Protein 2NAP (pdb70)

Radius of gyration: 24.54 Å; Cα contacts (8 Å, |Δi|>4): 1819; chains: 1; bounding box: 70×57×66 Å

Structure (mmCIF, N/CA/C/O backbone):
data_2NAP
#
_entry.id   2NAP
#
_cell.length_a   106.260
_cell.length_b   106.260
_cell.length_c   134.910
_cell.angle_alpha   90.00
_cell.angle_beta   90.00
_cell.angle_gamma   120.00
#
_symmetry.space_group_name_H-M   'P 31 2 1'
#
loop_
_entity.id
_entity.type
_entity.pdbx_description
1 polymer 'PROTEIN (PERIPLASMIC NITRATE REDUCTASE)'
2 non-polymer 'IRON/SULFUR CLUSTER'
3 non-polymer 'MOLYBDENUM ATOM'
4 non-polymer '2-AMINO-5,6-DIMERCAPTO-7-METHYL-3,7,8A,9-TETRAHYDRO-8-OXA-1,3,9,10-TETRAAZA-ANTHRACEN-4-ONE GUANOSINE DINUCLEOTIDE'
5 non-polymer '2-(N-MORPHOLINO)-ETHANESULFONIC ACID'
6 water water
#
loop_
_atom_site.group_PDB
_atom_site.id
_atom_site.type_symbol
_atom_site.label_atom_id
_atom_site.label_alt_id
_atom_site.label_comp_id
_atom_site.label_asym_id
_atom_site.label_entity_id
_atom_site.label_seq_id
_atom_site.pdbx_PDB_ins_code
_atom_site.Cartn_x
_atom_site.Cartn_y
_atom_site.Cartn_z
_atom_site.occupancy
_atom_site.B_iso_or_equiv
_atom_site.auth_seq_id
_atom_site.auth_comp_id
_atom_site.auth_asym_id
_atom_site.auth_atom_id
_atom_site.pdbx_PDB_model_num
ATOM 1 N N . ARG A 1 4 ? 52.611 43.127 11.852 1.00 61.06 4 ARG A N 1
ATOM 2 C CA . ARG A 1 4 ? 53.256 43.050 13.206 1.00 65.76 4 ARG A CA 1
ATOM 3 C C . ARG A 1 4 ? 52.732 41.836 13.963 1.00 66.68 4 ARG A C 1
ATOM 4 O O . ARG A 1 4 ? 51.529 41.770 14.221 1.00 68.49 4 ARG A O 1
ATOM 5 N N . PRO A 1 5 ? 53.591 40.847 14.299 1.00 66.14 5 PRO A N 1
ATOM 6 C CA . PRO A 1 5 ? 53.248 39.607 15.020 1.00 62.83 5 PRO A CA 1
ATOM 7 C C . PRO A 1 5 ? 52.683 39.715 16.436 1.00 60.12 5 PRO A C 1
ATOM 8 O O . PRO A 1 5 ? 53.207 40.448 17.273 1.00 58.96 5 PRO A O 1
ATOM 12 N N . GLU A 1 6 ? 51.646 38.926 16.705 1.00 57.67 6 GLU A N 1
ATOM 13 C CA . GLU A 1 6 ? 51.000 38.904 18.014 1.00 54.78 6 GLU A CA 1
ATOM 14 C C . GLU A 1 6 ? 51.462 37.681 18.797 1.00 52.71 6 GLU A C 1
ATOM 15 O O . GLU A 1 6 ? 51.301 37.615 20.013 1.00 49.94 6 GLU A O 1
ATOM 17 N N . LYS A 1 7 ? 51.996 36.696 18.079 1.00 51.76 7 LYS A N 1
ATOM 18 C CA . LYS A 1 7 ? 52.498 35.462 18.686 1.00 51.14 7 LYS A CA 1
ATOM 19 C C . LYS A 1 7 ? 53.704 34.935 17.898 1.00 48.49 7 LYS A C 1
ATOM 20 O O . LYS A 1 7 ? 53.842 35.176 16.680 1.00 45.63 7 LYS A O 1
ATOM 22 N N . TRP A 1 8 ? 54.590 34.254 18.618 1.00 48.86 8 TRP A N 1
ATOM 23 C CA . TRP A 1 8 ? 55.787 33.661 18.028 1.00 48.68 8 TRP A CA 1
ATOM 24 C C . TRP A 1 8 ? 55.757 32.161 18.297 1.00 46.50 8 TRP A C 1
ATOM 25 O O . TRP A 1 8 ? 55.853 31.732 19.456 1.00 46.59 8 TRP A O 1
ATOM 36 N N . VAL A 1 9 ? 55.588 31.372 17.236 1.00 44.43 9 VAL A N 1
ATOM 37 C CA . VAL A 1 9 ? 55.535 29.909 17.347 1.00 41.87 9 VAL A CA 1
ATOM 38 C C . VAL A 1 9 ? 56.915 29.291 17.016 1.00 39.94 9 VAL A C 1
ATOM 39 O O . VAL A 1 9 ? 57.418 29.445 15.895 1.00 36.92 9 VAL A O 1
ATOM 43 N N . LYS A 1 10 ? 57.492 28.578 17.988 1.00 36.35 10 LYS A N 1
ATOM 44 C CA . LYS A 1 10 ? 58.804 27.948 17.838 1.00 36.56 10 LYS A CA 1
ATOM 45 C C . LYS A 1 10 ? 58.817 26.770 16.877 1.00 38.31 10 LYS A C 1
ATOM 46 O O . LYS A 1 10 ? 58.034 25.818 17.028 1.00 39.55 10 LYS A O 1
ATOM 52 N N . GLY A 1 11 ? 59.772 26.804 15.952 1.00 37.80 11 GLY A N 1
ATOM 53 C CA . GLY A 1 11 ? 59.915 25.745 14.974 1.00 36.55 11 GLY A CA 1
ATOM 54 C C . GLY A 1 11 ? 61.366 25.482 14.606 1.00 33.82 11 GLY A C 1
ATOM 55 O O . GLY A 1 11 ? 62.293 25.791 15.370 1.00 32.44 11 GLY A O 1
ATOM 56 N N . VAL A 1 12 ? 61.542 24.951 13.403 1.00 30.58 12 VAL A N 1
ATOM 57 C CA . VAL A 1 12 ? 62.840 24.607 12.872 1.00 29.17 12 VAL A CA 1
ATOM 58 C C . VAL A 1 12 ? 62.774 25.030 11.427 1.00 28.84 12 VAL A C 1
ATOM 59 O O . VAL A 1 12 ? 61.715 24.943 10.801 1.00 29.55 12 VAL A O 1
ATOM 63 N N . CYS A 1 13 ? 63.878 25.552 10.900 1.00 28.21 13 CYS A N 1
ATOM 64 C CA . CYS A 1 13 ? 63.897 25.947 9.511 1.00 28.68 13 CYS A CA 1
ATOM 65 C C . CYS A 1 13 ? 63.549 24.723 8.647 1.00 32.74 13 CYS A C 1
ATOM 66 O O . CYS A 1 13 ? 63.887 23.590 8.966 1.00 36.72 13 CYS A O 1
ATOM 69 N N . ARG A 1 14 ? 62.877 24.981 7.543 1.00 32.99 14 ARG A N 1
ATOM 70 C CA . ARG A 1 14 ? 62.440 23.969 6.618 1.00 32.20 14 ARG A CA 1
ATOM 71 C C . ARG A 1 14 ? 63.566 23.464 5.725 1.00 35.36 14 ARG A C 1
ATOM 72 O O . ARG A 1 14 ? 63.403 22.462 5.042 1.00 35.70 14 ARG A O 1
ATOM 80 N N . TYR A 1 15 ? 64.708 24.139 5.721 1.00 36.10 15 TYR A N 1
ATOM 81 C CA . TYR A 1 15 ? 65.766 23.728 4.814 1.00 36.15 15 TYR A CA 1
ATOM 82 C C . TYR A 1 15 ? 66.882 22.815 5.310 1.00 38.40 15 TYR A C 1
ATOM 83 O O . TYR A 1 15 ? 66.623 21.767 5.878 1.00 40.63 15 TYR A O 1
ATOM 92 N N . CYS A 1 16 ? 68.127 23.222 5.117 1.00 38.13 16 CYS A N 1
ATOM 93 C CA . CYS A 1 16 ? 69.270 22.378 5.455 1.00 36.76 16 CYS A CA 1
ATOM 94 C C . CYS A 1 16 ? 69.420 21.718 6.836 1.00 34.24 16 CYS A C 1
ATOM 95 O O . CYS A 1 16 ? 68.828 22.156 7.843 1.00 34.70 16 CYS A O 1
ATOM 98 N N . GLY A 1 17 ? 70.255 20.671 6.854 1.00 29.51 17 GLY A N 1
ATOM 99 C CA . GLY A 1 17 ? 70.529 19.888 8.049 1.00 25.42 17 GLY A CA 1
ATOM 100 C C . GLY A 1 17 ? 71.183 20.596 9.217 1.00 27.96 17 GLY A C 1
ATOM 101 O O . GLY A 1 17 ? 71.421 19.976 10.276 1.00 26.22 17 GLY A O 1
ATOM 102 N N . THR A 1 18 ? 71.544 21.869 9.035 1.00 27.80 18 THR A N 1
ATOM 103 C CA . THR A 1 18 ? 72.108 22.630 10.140 1.00 25.89 18 THR A CA 1
ATOM 104 C C . THR A 1 18 ? 70.988 22.641 11.193 1.00 26.64 18 THR A C 1
ATOM 105 O O . THR A 1 18 ? 71.258 22.667 12.395 1.00 29.91 18 THR A O 1
ATOM 109 N N . GLY A 1 19 ? 69.734 22.631 10.734 1.00 26.00 19 GLY A N 1
ATOM 110 C CA . GLY A 1 19 ? 68.607 22.597 11.654 1.00 30.56 19 GLY A CA 1
ATOM 111 C C . GLY A 1 19 ? 68.464 23.809 12.570 1.00 34.44 19 GLY A C 1
ATOM 112 O O . GLY A 1 19 ? 68.353 23.672 13.814 1.00 31.32 19 GLY A O 1
ATOM 113 N N . CYS A 1 20 ? 68.458 25.003 11.979 1.00 33.13 20 CYS A N 1
ATOM 114 C CA . CYS A 1 20 ? 68.335 26.201 12.797 1.00 33.11 20 CYS A CA 1
ATOM 115 C C . CYS A 1 20 ? 66.937 26.321 13.401 1.00 32.44 20 CYS A C 1
ATOM 116 O O . CYS A 1 20 ? 65.926 26.036 12.729 1.00 32.09 20 CYS A O 1
ATOM 119 N N . GLY A 1 21 ? 66.896 26.673 14.685 1.00 32.67 21 GLY A N 1
ATOM 120 C CA . GLY A 1 21 ? 65.632 26.889 15.366 1.00 36.66 21 GLY A CA 1
ATOM 121 C C . GLY A 1 21 ? 65.050 28.163 14.755 1.00 39.34 21 GLY A C 1
ATOM 122 O O . GLY A 1 21 ? 65.785 29.102 14.392 1.00 37.64 21 GLY A O 1
ATOM 123 N N . VAL A 1 22 ? 63.732 28.239 14.702 1.00 38.61 22 VAL A N 1
ATOM 124 C CA . VAL A 1 22 ? 63.082 29.368 14.079 1.00 36.53 22 VAL A CA 1
ATOM 125 C C . VAL A 1 22 ? 61.888 29.766 14.960 1.00 39.70 22 VAL A C 1
ATOM 126 O O . VAL A 1 22 ? 61.484 28.992 15.830 1.00 40.77 22 VAL A O 1
ATOM 130 N N . LEU A 1 23 ? 61.451 31.023 14.857 1.00 39.40 23 LEU A N 1
ATOM 131 C CA . LEU A 1 23 ? 60.275 31.525 15.585 1.00 38.61 23 LEU A CA 1
ATOM 132 C C . LEU A 1 23 ? 59.441 32.165 14.500 1.00 38.18 23 LEU A C 1
ATOM 133 O O . LEU A 1 23 ? 59.952 33.013 13.758 1.00 38.92 23 LEU A O 1
ATOM 138 N N . VAL A 1 24 ? 58.210 31.686 14.329 1.00 39.78 24 VAL A N 1
ATOM 139 C CA . VAL A 1 24 ? 57.310 32.226 13.308 1.00 40.56 24 VAL A CA 1
ATOM 140 C C . VAL A 1 24 ? 56.338 33.191 13.967 1.00 42.03 24 VAL A C 1
ATOM 141 O O . VAL A 1 24 ? 55.743 32.890 15.011 1.00 41.08 24 VAL A O 1
ATOM 145 N N . GLY A 1 25 ? 56.281 34.391 13.403 1.00 44.27 25 GLY A N 1
ATOM 146 C CA . GLY A 1 25 ? 55.420 35.437 13.924 1.00 43.49 25 GLY A CA 1
ATOM 147 C C . GLY A 1 25 ? 54.114 35.459 13.175 1.00 42.85 25 GLY A C 1
ATOM 148 O O . GLY A 1 25 ? 54.057 35.622 11.942 1.00 40.20 25 GLY A O 1
ATOM 149 N N . VAL A 1 26 ? 53.047 35.289 13.931 1.00 45.89 26 VAL A N 1
ATOM 150 C CA . VAL A 1 26 ? 51.727 35.261 13.344 1.00 49.11 26 VAL A CA 1
ATOM 151 C C . VAL A 1 26 ? 50.857 36.421 13.849 1.00 51.78 26 VAL A C 1
ATOM 152 O O . VAL A 1 26 ? 50.801 36.699 15.067 1.00 48.69 26 VAL A O 1
ATOM 156 N N . LYS A 1 27 ? 50.319 37.191 12.901 1.00 55.35 27 LYS A N 1
ATOM 157 C CA . LYS A 1 27 ? 49.414 38.297 13.236 1.00 58.45 27 LYS A CA 1
ATOM 158 C C . LYS A 1 27 ? 48.051 37.659 13.033 1.00 59.30 27 LYS A C 1
ATOM 159 O O . LYS A 1 27 ? 47.484 37.646 11.938 1.00 54.76 27 LYS A O 1
ATOM 165 N N . ASP A 1 28 ? 47.720 36.876 14.045 1.00 63.70 28 ASP A N 1
ATOM 166 C CA . ASP A 1 28 ? 46.469 36.168 14.155 1.00 66.04 28 ASP A CA 1
ATOM 167 C C . ASP A 1 28 ? 45.865 35.633 12.843 1.00 64.84 28 ASP A C 1
ATOM 168 O O . ASP A 1 28 ? 45.194 36.340 12.080 1.00 61.80 28 ASP A O 1
ATOM 173 N N . GLY A 1 29 ? 46.219 34.376 12.575 1.00 63.93 29 GLY A N 1
ATOM 174 C CA . GLY A 1 29 ? 45.771 33.677 11.387 1.00 61.91 29 GLY A CA 1
ATOM 175 C C . GLY A 1 29 ? 46.846 33.548 10.315 1.00 60.17 29 GLY A C 1
ATOM 176 O O . GLY A 1 29 ? 47.014 32.484 9.714 1.00 59.97 29 GLY A O 1
ATOM 177 N N . LYS A 1 30 ? 47.603 34.622 10.101 1.00 57.46 30 LYS A N 1
ATOM 178 C CA . LYS A 1 30 ? 48.635 34.646 9.073 1.00 50.88 30 LYS A CA 1
ATOM 179 C C . LYS A 1 30 ? 50.043 34.854 9.603 1.00 48.14 30 LYS A C 1
ATOM 180 O O . LYS A 1 30 ? 50.249 35.537 10.614 1.00 48.52 30 LYS A O 1
ATOM 186 N N . ALA A 1 31 ? 51.004 34.217 8.938 1.00 43.41 31 ALA A N 1
ATOM 187 C CA . ALA A 1 31 ? 52.407 34.332 9.298 1.00 38.89 31 ALA A CA 1
ATOM 188 C C . ALA A 1 31 ? 52.898 35.605 8.633 1.00 35.14 31 ALA A C 1
ATOM 189 O O . ALA A 1 31 ? 52.762 35.776 7.411 1.00 30.62 31 ALA A O 1
ATOM 191 N N . VAL A 1 32 ? 53.471 36.493 9.433 1.00 37.22 32 VAL A N 1
ATOM 192 C CA . VAL A 1 32 ? 53.961 37.774 8.924 1.00 40.50 32 VAL A CA 1
ATOM 193 C C . VAL A 1 32 ? 55.458 37.958 9.061 1.00 43.99 32 VAL A C 1
ATOM 194 O O . VAL A 1 32 ? 56.077 38.676 8.268 1.00 49.75 32 VAL A O 1
ATOM 198 N N . ALA A 1 33 ? 56.053 37.311 10.051 1.00 46.03 33 ALA A N 1
ATOM 199 C CA . ALA A 1 33 ? 57.484 37.453 10.252 1.00 48.07 33 ALA A CA 1
ATOM 200 C C . ALA A 1 33 ? 58.147 36.149 10.700 1.00 48.77 33 ALA A C 1
ATOM 201 O O . ALA A 1 33 ? 57.473 35.179 11.061 1.00 49.07 33 ALA A O 1
ATOM 203 N N . ILE A 1 34 ? 59.477 36.144 10.686 1.00 48.29 34 ILE A N 1
ATOM 204 C CA . ILE A 1 34 ? 60.257 34.984 11.102 1.00 44.68 34 ILE A CA 1
ATOM 205 C C . ILE A 1 34 ? 61.602 35.476 11.616 1.00 44.14 34 ILE A C 1
ATOM 206 O O . ILE A 1 34 ? 62.141 36.476 11.137 1.00 43.61 34 ILE A O 1
ATOM 211 N N . GLN A 1 35 ? 62.102 34.837 12.654 1.00 44.58 35 GLN A N 1
ATOM 212 C CA . GLN A 1 35 ? 63.398 35.208 13.191 1.00 46.36 35 GLN A CA 1
ATOM 213 C C . GLN A 1 35 ? 64.029 33.926 13.724 1.00 47.24 35 GLN A C 1
ATOM 214 O O . GLN A 1 35 ? 63.318 32.948 13.976 1.00 48.69 35 GLN A O 1
ATOM 220 N N . GLY A 1 36 ? 65.350 33.915 13.874 1.00 44.52 36 GLY A N 1
ATOM 221 C CA . GLY A 1 36 ? 65.998 32.738 14.402 1.00 39.46 36 GLY A CA 1
ATOM 222 C C . GLY A 1 36 ? 65.613 32.562 15.852 1.00 37.95 36 GLY A C 1
ATOM 223 O O . GLY A 1 36 ? 65.342 33.535 16.554 1.00 36.45 36 GLY A O 1
ATOM 224 N N . ASN A 1 37 ? 65.518 31.312 16.284 1.00 34.92 37 ASN A N 1
ATOM 225 C CA . ASN A 1 37 ? 65.198 30.993 17.664 1.00 36.43 37 ASN A CA 1
ATOM 226 C C . ASN A 1 37 ? 66.493 31.271 18.442 1.00 40.77 37 ASN A C 1
ATOM 227 O O . ASN A 1 37 ? 67.538 30.664 18.189 1.00 41.97 37 ASN A O 1
ATOM 232 N N . PRO A 1 38 ? 66.462 32.256 19.350 1.00 42.85 38 PRO A N 1
ATOM 233 C CA . PRO A 1 38 ? 67.654 32.599 20.136 1.00 42.13 38 PRO A CA 1
ATOM 234 C C . PRO A 1 38 ? 68.158 31.502 21.072 1.00 41.74 38 PRO A C 1
ATOM 235 O O . PRO A 1 38 ? 69.332 31.513 21.474 1.00 39.77 38 PRO A O 1
ATOM 239 N N . ASN A 1 39 ? 67.270 30.566 21.411 1.00 39.88 39 ASN A N 1
ATOM 240 C CA . ASN A 1 39 ? 67.594 29.472 22.323 1.00 40.31 39 ASN A CA 1
ATOM 241 C C . ASN A 1 39 ? 68.078 28.193 21.669 1.00 40.48 39 ASN A C 1
ATOM 242 O O . ASN A 1 39 ? 68.386 27.219 22.353 1.00 38.87 39 ASN A O 1
ATOM 247 N N . ASN A 1 40 ? 68.042 28.143 20.348 1.00 39.90 40 ASN A N 1
ATOM 248 C CA . ASN A 1 40 ? 68.518 26.951 19.676 1.00 41.22 40 ASN A CA 1
ATOM 249 C C . ASN A 1 40 ? 70.018 27.167 19.405 1.00 41.50 40 ASN A C 1
ATOM 250 O O . ASN A 1 40 ? 70.540 28.261 19.655 1.00 42.18 40 ASN A O 1
ATOM 255 N N . HIS A 1 41 ? 70.710 26.142 18.910 1.00 38.52 41 HIS A N 1
ATOM 256 C CA . HIS A 1 41 ? 72.147 26.226 18.654 1.00 35.45 41 HIS A CA 1
ATOM 257 C C . HIS A 1 41 ? 72.558 27.389 17.746 1.00 35.63 41 HIS A C 1
ATOM 258 O O . HIS A 1 41 ? 73.694 27.881 17.838 1.00 36.31 41 HIS A O 1
ATOM 265 N N . ASN A 1 42 ? 71.666 27.781 16.839 1.00 31.99 42 ASN A N 1
ATOM 266 C CA . ASN A 1 42 ? 71.949 28.867 15.904 1.00 33.76 42 ASN A CA 1
ATOM 267 C C . ASN A 1 42 ? 71.910 30.256 16.565 1.00 35.39 42 ASN A C 1
ATOM 268 O O . ASN A 1 42 ? 72.312 31.253 15.954 1.00 36.35 42 ASN A O 1
ATOM 273 N N . ALA A 1 43 ? 71.470 30.299 17.822 1.00 36.06 43 ALA A N 1
ATOM 274 C CA . ALA A 1 43 ? 71.363 31.538 18.592 1.00 39.72 43 ALA A CA 1
ATOM 275 C C . ALA A 1 43 ? 70.788 32.728 17.796 1.00 39.63 43 ALA A C 1
ATOM 276 O O . ALA A 1 43 ? 71.482 33.725 17.559 1.00 42.74 43 ALA A O 1
ATOM 278 N N . GLY A 1 44 ? 69.550 32.590 17.327 1.00 38.12 44 GLY A N 1
ATOM 279 C CA . GLY A 1 44 ? 68.903 33.667 16.600 1.00 36.17 44 GLY A CA 1
ATOM 280 C C . GLY A 1 44 ? 69.298 33.978 15.171 1.00 38.54 44 GLY A C 1
ATOM 281 O O . GLY A 1 44 ? 68.638 34.800 14.524 1.00 44.50 44 GLY A O 1
ATOM 282 N N . LEU A 1 45 ? 70.367 33.380 14.663 1.00 36.69 45 LEU A N 1
ATOM 283 C CA . LEU A 1 45 ? 70.781 33.648 13.287 1.00 36.54 45 LEU A CA 1
ATOM 284 C C . LEU A 1 45 ? 70.155 32.688 12.299 1.00 33.68 45 LEU A C 1
ATOM 285 O O . LEU A 1 45 ? 69.930 31.531 12.615 1.00 34.28 45 LEU A O 1
ATOM 290 N N . LEU A 1 46 ? 69.914 33.179 11.095 1.00 31.16 46 LEU A N 1
ATOM 291 C CA . LEU A 1 46 ? 69.356 32.395 10.010 1.00 31.45 46 LEU A CA 1
ATOM 292 C C . LEU A 1 46 ? 70.087 32.907 8.789 1.00 33.80 46 LEU A C 1
ATOM 293 O O . LEU A 1 46 ? 70.624 34.026 8.811 1.00 34.58 46 LEU A O 1
ATOM 298 N N . CYS A 1 47 ? 70.162 32.092 7.744 1.00 30.58 47 CYS A N 1
ATOM 299 C CA . CYS A 1 47 ? 70.820 32.539 6.527 1.00 32.47 47 CYS A CA 1
ATOM 300 C C . CYS A 1 47 ? 69.701 33.156 5.706 1.00 32.84 47 CYS A C 1
ATOM 301 O O . CYS A 1 47 ? 68.553 33.189 6.155 1.00 35.36 47 CYS A O 1
ATOM 304 N N . LEU A 1 48 ? 69.994 33.604 4.500 1.00 31.89 48 LEU A N 1
ATOM 305 C CA . LEU A 1 48 ? 68.955 34.246 3.704 1.00 35.96 48 LEU A CA 1
ATOM 306 C C . LEU A 1 48 ? 67.728 33.365 3.404 1.00 37.64 48 LEU A C 1
ATOM 307 O O . LEU A 1 48 ? 66.589 33.811 3.574 1.00 40.62 48 LEU A 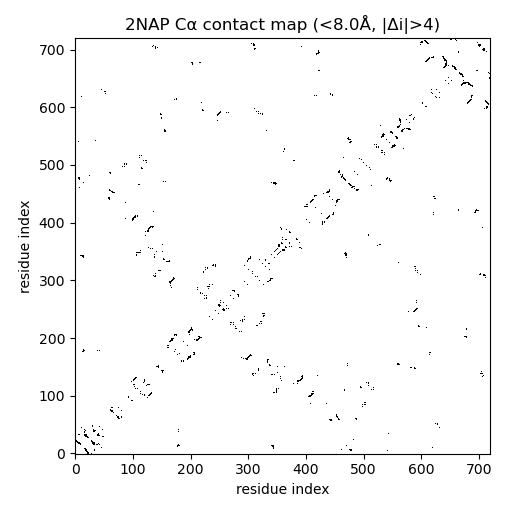O 1
ATOM 312 N N . LYS A 1 49 ? 67.957 32.122 2.981 1.00 37.34 49 LYS A N 1
ATOM 313 C CA . LYS A 1 49 ? 66.875 31.178 2.676 1.00 33.30 49 LYS A CA 1
ATOM 314 C C . LYS A 1 49 ? 65.923 31.003 3.849 1.00 31.32 49 LYS A C 1
ATOM 315 O O . LYS A 1 49 ? 64.709 31.020 3.670 1.00 32.69 49 LYS A O 1
ATOM 321 N N . GLY A 1 50 ? 66.470 30.876 5.048 1.00 29.66 50 GLY A N 1
ATOM 322 C CA . GLY A 1 50 ? 65.630 30.707 6.218 1.00 36.61 50 GLY A CA 1
ATOM 323 C C . GLY A 1 50 ? 64.851 31.986 6.495 1.00 42.72 50 GLY A C 1
ATOM 324 O O . GLY A 1 50 ? 63.649 31.960 6.827 1.00 42.71 50 GLY A O 1
ATOM 325 N N . SER A 1 51 ? 65.550 33.114 6.356 1.00 43.20 51 SER A N 1
ATOM 326 C CA . SER A 1 51 ? 64.961 34.435 6.570 1.00 44.81 51 SER A CA 1
ATOM 327 C C . SER A 1 51 ? 63.784 34.696 5.662 1.00 41.70 51 SER A C 1
ATOM 328 O O . SER A 1 51 ? 62.835 35.368 6.066 1.00 43.60 51 SER A O 1
ATOM 331 N N . LEU A 1 52 ? 63.861 34.178 4.442 1.00 36.23 52 LEU A N 1
ATOM 332 C CA . LEU A 1 52 ? 62.814 34.349 3.468 1.00 32.71 52 LEU A CA 1
ATOM 333 C C . LEU A 1 52 ? 61.859 33.164 3.387 1.00 32.28 52 LEU A C 1
ATOM 334 O O . LEU A 1 52 ? 61.332 32.843 2.315 1.00 34.85 52 LEU A O 1
ATOM 339 N N . LEU A 1 53 ? 61.594 32.548 4.531 1.00 32.52 53 LEU A N 1
ATOM 340 C CA . LEU A 1 53 ? 60.685 31.403 4.581 1.00 37.13 53 LEU A CA 1
ATOM 341 C C . LEU A 1 53 ? 59.192 31.788 4.421 1.00 38.97 53 LEU A C 1
ATOM 342 O O . LEU A 1 53 ? 58.472 31.149 3.639 1.00 36.88 53 LEU A O 1
ATOM 347 N N . ILE A 1 54 ? 58.767 32.885 5.065 1.00 40.93 54 ILE A N 1
ATOM 348 C CA . ILE A 1 54 ? 57.369 33.355 5.011 1.00 40.70 54 ILE A CA 1
ATOM 349 C C . ILE A 1 54 ? 56.746 33.441 3.601 1.00 38.26 54 ILE A C 1
ATOM 350 O O . ILE A 1 54 ? 55.638 32.973 3.406 1.00 38.39 54 ILE A O 1
ATOM 355 N N . PRO A 1 55 ? 57.432 34.044 2.609 1.00 39.86 55 PRO A N 1
ATOM 356 C CA . PRO A 1 55 ? 56.822 34.088 1.259 1.00 40.79 55 PRO A CA 1
ATOM 357 C C . PRO A 1 55 ? 56.501 32.655 0.722 1.00 42.27 55 PRO A C 1
ATOM 358 O O . PRO A 1 55 ? 55.619 32.467 -0.118 1.00 42.17 55 PRO A O 1
ATOM 362 N N . VAL A 1 56 ? 57.255 31.662 1.185 1.00 42.03 56 VAL A N 1
ATOM 363 C CA . VAL A 1 56 ? 57.060 30.270 0.759 1.00 40.29 56 VAL A CA 1
ATOM 364 C C . VAL A 1 56 ? 55.816 29.690 1.455 1.00 34.91 56 VAL A C 1
ATOM 365 O O . VAL A 1 56 ? 54.932 29.142 0.814 1.00 35.46 56 VAL A O 1
ATOM 369 N N . LEU A 1 57 ? 55.758 29.854 2.767 1.00 32.98 57 LEU A N 1
ATOM 370 C CA . LEU A 1 57 ? 54.645 29.383 3.577 1.00 34.31 57 LEU A CA 1
ATOM 371 C C . LEU A 1 57 ? 53.330 30.023 3.134 1.00 38.52 57 LEU A C 1
ATOM 372 O O . LEU A 1 57 ? 52.296 29.359 3.161 1.00 41.57 57 LEU A O 1
ATOM 377 N N . ASN A 1 58 ? 53.380 31.284 2.680 1.00 39.20 58 ASN A N 1
ATOM 378 C CA . ASN A 1 58 ? 52.175 32.019 2.267 1.00 36.75 58 ASN A CA 1
ATOM 379 C C . ASN A 1 58 ? 51.895 31.976 0.787 1.00 37.60 58 ASN A C 1
ATOM 380 O O . ASN A 1 58 ? 50.961 32.629 0.324 1.00 40.75 58 ASN A O 1
ATOM 385 N N . SER A 1 59 ? 52.680 31.215 0.034 1.00 34.34 59 SER A N 1
ATOM 386 C CA . SER A 1 59 ? 52.444 31.115 -1.395 1.00 33.25 59 SER A CA 1
ATOM 387 C C . SER A 1 59 ? 51.045 30.527 -1.692 1.00 37.85 59 SER A C 1
ATOM 388 O O . SER A 1 59 ? 50.528 29.680 -0.952 1.00 37.35 59 SER A O 1
ATOM 391 N N . LYS A 1 60 ? 50.428 31.012 -2.762 1.00 41.61 60 LYS A N 1
ATOM 392 C CA . LYS A 1 60 ? 49.107 30.559 -3.192 1.00 46.01 60 LYS A CA 1
ATOM 393 C C . LYS A 1 60 ? 49.278 29.444 -4.212 1.00 46.33 60 LYS A C 1
ATOM 394 O O . LYS A 1 60 ? 48.314 28.797 -4.585 1.00 44.92 60 LYS A O 1
ATOM 400 N N . GLU A 1 61 ? 50.497 29.259 -4.706 1.00 47.26 61 GLU A N 1
ATOM 401 C CA . GLU A 1 61 ? 50.766 28.224 -5.702 1.00 49.92 61 GLU A CA 1
ATOM 402 C C . GLU A 1 61 ? 51.010 26.860 -5.061 1.00 49.34 61 GLU A C 1
ATOM 403 O O . GLU A 1 61 ? 52.113 26.314 -5.139 1.00 49.84 61 GLU A O 1
ATOM 409 N N . ARG A 1 62 ? 49.949 26.316 -4.468 1.00 46.10 62 ARG A N 1
ATOM 410 C CA . ARG A 1 62 ? 49.967 25.043 -3.759 1.00 43.05 62 ARG A CA 1
ATOM 411 C C . ARG A 1 62 ? 49.020 24.011 -4.371 1.00 42.10 62 ARG A C 1
ATOM 412 O O . ARG A 1 62 ? 48.241 24.322 -5.273 1.00 41.43 62 ARG A O 1
ATOM 420 N N . VAL A 1 63 ? 49.177 22.761 -3.941 1.00 41.28 63 VAL A N 1
ATOM 421 C CA . VAL A 1 63 ? 48.310 21.660 -4.355 1.00 38.23 63 VAL A CA 1
ATOM 422 C C . VAL A 1 63 ? 47.322 21.728 -3.190 1.00 37.36 63 VAL A C 1
ATOM 423 O O . VAL A 1 63 ? 47.676 21.443 -2.039 1.00 34.57 63 VAL A O 1
ATOM 427 N N . THR A 1 64 ? 46.105 22.177 -3.473 1.00 39.58 64 THR A N 1
ATOM 428 C CA . THR A 1 64 ? 45.102 22.357 -2.421 1.00 39.35 64 THR A CA 1
ATOM 429 C C . THR A 1 64 ? 43.928 21.369 -2.354 1.00 40.63 64 THR A C 1
ATOM 430 O O . THR A 1 64 ? 43.162 21.351 -1.372 1.00 37.92 64 THR A O 1
ATOM 434 N N . GLN A 1 65 ? 43.797 20.544 -3.384 1.00 41.12 65 GLN A N 1
ATOM 435 C CA . GLN A 1 65 ? 42.735 19.554 -3.426 1.00 41.44 65 GLN A CA 1
ATOM 436 C C . GLN A 1 65 ? 43.283 18.296 -4.110 1.00 39.08 65 GLN A C 1
ATOM 437 O O . GLN A 1 65 ? 44.215 18.390 -4.920 1.00 37.56 65 GLN A O 1
ATOM 443 N N . PRO A 1 66 ? 42.762 17.104 -3.747 1.00 37.54 66 PRO A N 1
ATOM 444 C CA . PRO A 1 66 ? 43.231 15.853 -4.367 1.00 33.75 66 PRO A CA 1
ATOM 445 C C . PRO A 1 66 ? 42.987 15.877 -5.869 1.00 33.83 66 PRO A C 1
ATOM 446 O O . PRO A 1 66 ? 42.004 16.464 -6.345 1.00 37.74 66 PRO A O 1
ATOM 450 N N . LEU A 1 67 ? 43.879 15.252 -6.622 1.00 29.37 67 LEU A N 1
ATOM 451 C CA . LEU A 1 67 ? 43.768 15.212 -8.073 1.00 28.75 67 LEU A CA 1
ATOM 452 C C . LEU A 1 67 ? 43.944 13.747 -8.477 1.00 30.43 67 LEU A C 1
ATOM 453 O O . LEU A 1 67 ? 44.569 12.973 -7.740 1.00 30.95 67 LEU A O 1
ATOM 458 N N . VAL A 1 68 ? 43.409 13.371 -9.634 1.00 29.72 68 VAL A N 1
ATOM 459 C CA . VAL A 1 68 ? 43.540 12.012 -10.112 1.00 32.46 68 VAL A CA 1
ATOM 460 C C . VAL A 1 68 ? 43.686 12.076 -11.614 1.00 34.33 68 VAL A C 1
ATOM 461 O O . VAL A 1 68 ? 43.166 12.987 -12.255 1.00 37.14 68 VAL A O 1
ATOM 465 N N . ARG A 1 69 ? 44.465 11.159 -12.170 1.00 34.54 69 ARG A N 1
ATOM 466 C CA . ARG A 1 69 ? 44.657 11.095 -13.605 1.00 37.63 69 ARG A CA 1
ATOM 467 C C . ARG A 1 69 ? 44.025 9.747 -13.927 1.00 41.26 69 ARG A C 1
ATOM 468 O O . ARG A 1 69 ? 44.609 8.699 -13.668 1.00 38.00 69 ARG A O 1
ATOM 476 N N . ARG A 1 70 ? 42.782 9.783 -14.391 1.00 45.42 70 ARG A N 1
ATOM 477 C CA . ARG A 1 70 ? 42.045 8.568 -14.707 1.00 43.87 70 ARG A CA 1
ATOM 478 C C . ARG A 1 70 ? 42.856 7.593 -15.517 1.00 46.12 70 ARG A C 1
ATOM 479 O O . ARG A 1 70 ? 42.894 6.408 -15.194 1.00 49.71 70 ARG A O 1
ATOM 487 N N . HIS A 1 71 ? 43.517 8.086 -16.555 1.00 45.74 71 HIS A N 1
ATOM 488 C CA . HIS A 1 71 ? 44.314 7.220 -17.412 1.00 48.27 71 HIS A CA 1
ATOM 489 C C . HIS A 1 71 ? 45.728 7.794 -17.640 1.00 48.44 71 HIS A C 1
ATOM 490 O O . HIS A 1 71 ? 45.941 9.006 -17.524 1.00 48.87 71 HIS A O 1
ATOM 497 N N . LYS A 1 72 ? 46.694 6.926 -17.934 1.00 45.70 72 LYS A N 1
ATOM 498 C CA . LYS A 1 72 ? 48.065 7.366 -18.196 1.00 43.79 72 LYS A CA 1
ATOM 499 C C . LYS A 1 72 ? 48.138 8.355 -19.372 1.00 42.38 72 LYS A C 1
ATOM 500 O O . LYS A 1 72 ? 47.535 8.128 -20.425 1.00 40.97 72 LYS A O 1
ATOM 506 N N . GLY A 1 73 ? 48.883 9.442 -19.187 1.00 42.89 73 GLY A N 1
ATOM 507 C CA . GLY A 1 73 ? 49.033 10.440 -20.233 1.00 45.11 73 GLY A CA 1
ATOM 508 C C . GLY A 1 73 ? 47.913 11.472 -20.271 1.00 50.17 73 GLY A C 1
ATOM 509 O O . GLY A 1 73 ? 47.968 12.434 -21.048 1.00 52.10 73 GLY A O 1
ATOM 510 N N . GLY A 1 74 ? 46.909 11.289 -19.415 1.00 50.05 74 GLY A N 1
ATOM 511 C CA . GLY A 1 74 ? 45.778 12.193 -19.389 1.00 50.23 74 GLY A CA 1
ATOM 512 C C . GLY A 1 74 ? 45.896 13.373 -18.448 1.00 51.96 74 GLY A C 1
ATOM 513 O O . GLY A 1 74 ? 46.858 13.498 -17.695 1.00 52.47 74 GLY A O 1
ATOM 514 N N . LYS A 1 75 ? 44.905 14.254 -18.525 1.00 52.88 75 LYS A N 1
ATOM 515 C CA . LYS A 1 75 ? 44.820 15.444 -17.689 1.00 51.31 75 LYS A CA 1
ATOM 516 C C . LYS A 1 75 ? 44.579 14.997 -16.228 1.00 50.30 75 LYS A C 1
ATOM 517 O O . LYS A 1 75 ? 43.975 13.953 -15.971 1.00 51.16 75 LYS A O 1
ATOM 523 N N . LEU A 1 76 ? 45.131 15.757 -15.289 1.00 48.96 76 LEU A N 1
ATOM 524 C CA . LEU A 1 76 ? 45.000 15.513 -13.856 1.00 44.82 76 LEU A CA 1
ATOM 525 C C . LEU A 1 76 ? 43.752 16.353 -13.498 1.00 45.51 76 LEU A C 1
ATOM 526 O O . LEU A 1 76 ? 43.651 17.514 -13.914 1.00 42.74 76 LEU A O 1
ATOM 531 N N . GLU A 1 77 ? 42.799 15.766 -12.772 1.00 45.36 77 GLU A N 1
ATOM 532 C CA . GLU A 1 77 ? 41.536 16.443 -12.428 1.00 42.38 77 GLU A CA 1
ATOM 533 C C . GLU A 1 77 ? 41.150 16.323 -10.958 1.00 39.54 77 GLU A C 1
ATOM 534 O O . GLU A 1 77 ? 41.619 15.428 -10.260 1.00 41.38 77 GLU A O 1
ATOM 540 N N . PRO A 1 78 ? 40.298 17.242 -10.456 1.00 40.12 78 PRO A N 1
ATOM 541 C CA . PRO A 1 78 ? 39.908 17.168 -9.044 1.00 37.43 78 PRO A CA 1
ATOM 542 C C . PRO A 1 78 ? 39.125 15.911 -8.753 1.00 39.27 78 PRO A C 1
ATOM 543 O O . PRO A 1 78 ? 38.427 15.361 -9.623 1.00 38.81 78 PRO A O 1
ATOM 547 N N . VAL A 1 79 ? 39.240 15.461 -7.519 1.00 36.88 79 VAL A N 1
ATOM 548 C CA . VAL A 1 79 ? 38.565 14.268 -7.091 1.00 37.10 79 VAL A CA 1
ATOM 549 C C . VAL A 1 79 ? 38.367 14.476 -5.607 1.00 37.64 79 VAL A C 1
ATOM 550 O O . VAL A 1 79 ? 39.055 15.278 -4.975 1.00 39.87 79 VAL A O 1
ATOM 554 N N . SER A 1 80 ? 37.394 13.783 -5.060 1.00 36.20 80 SER A N 1
ATOM 555 C CA . SER A 1 80 ? 37.085 13.891 -3.653 1.00 35.61 80 SER A CA 1
ATOM 556 C C . SER A 1 80 ? 38.210 13.301 -2.808 1.00 34.23 80 SER A C 1
ATOM 557 O O . SER A 1 80 ? 38.936 12.434 -3.286 1.00 35.12 80 SER A O 1
ATOM 560 N N . TRP A 1 81 ? 38.353 13.767 -1.568 1.00 32.56 81 TRP A N 1
ATOM 561 C CA . TRP A 1 81 ? 39.353 13.213 -0.667 1.00 39.84 81 TRP A CA 1
ATOM 562 C C . TRP A 1 81 ? 38.962 11.750 -0.428 1.00 42.99 81 TRP A C 1
ATOM 563 O O . TRP A 1 81 ? 39.801 10.843 -0.529 1.00 44.27 81 TRP A O 1
ATOM 574 N N . ASP A 1 82 ? 37.680 11.524 -0.147 1.00 41.54 82 ASP A N 1
ATOM 575 C CA . ASP A 1 82 ? 37.145 10.183 0.072 1.00 40.52 82 ASP A CA 1
ATOM 576 C C . ASP A 1 82 ? 37.346 9.292 -1.140 1.00 36.67 82 ASP A C 1
ATOM 577 O O . ASP A 1 82 ? 37.701 8.125 -1.010 1.00 36.40 82 ASP A O 1
ATOM 582 N N . GLU A 1 83 ? 37.071 9.818 -2.320 1.00 32.13 83 GLU A N 1
ATOM 583 C CA . GLU A 1 83 ? 37.269 9.025 -3.499 1.00 33.92 83 GLU A CA 1
ATOM 584 C C . GLU A 1 83 ? 38.764 8.712 -3.690 1.00 38.57 83 GLU A C 1
ATOM 585 O O . GLU A 1 83 ? 39.117 7.653 -4.200 1.00 37.41 83 GLU A O 1
ATOM 591 N N . ALA A 1 84 ? 39.634 9.630 -3.263 1.00 40.02 84 ALA A N 1
ATOM 592 C CA . ALA A 1 84 ? 41.086 9.457 -3.398 1.00 37.06 84 ALA A CA 1
ATOM 593 C C . ALA A 1 84 ? 41.625 8.383 -2.452 1.00 33.43 84 ALA A C 1
ATOM 594 O O . ALA A 1 84 ? 42.393 7.526 -2.874 1.00 35.21 84 ALA A O 1
ATOM 596 N N . LEU A 1 85 ? 41.219 8.436 -1.188 1.00 28.58 85 LEU A N 1
ATOM 597 C CA . LEU A 1 85 ? 41.631 7.476 -0.179 1.00 32.14 85 LEU A CA 1
ATOM 598 C C . LEU A 1 85 ? 41.128 6.053 -0.487 1.00 37.17 85 LEU A C 1
ATOM 599 O O . LEU A 1 85 ? 41.809 5.060 -0.198 1.00 37.18 85 LEU A O 1
ATOM 604 N N . ASP A 1 86 ? 39.914 5.947 -1.015 1.00 36.05 86 ASP A N 1
ATOM 605 C CA . ASP A 1 86 ? 39.376 4.649 -1.352 1.00 34.44 86 ASP A CA 1
ATOM 606 C C . ASP A 1 86 ? 40.150 4.121 -2.554 1.00 33.38 86 ASP A C 1
ATOM 607 O O . ASP A 1 86 ? 40.472 2.946 -2.618 1.00 35.29 86 ASP A O 1
ATOM 612 N N . LEU A 1 87 ? 40.460 4.985 -3.506 1.00 32.86 87 LEU A N 1
ATOM 613 C CA . LEU A 1 87 ? 41.218 4.575 -4.683 1.00 36.15 87 LEU A CA 1
ATOM 614 C C . LEU A 1 87 ? 42.598 4.032 -4.283 1.00 40.63 87 LEU A C 1
ATOM 615 O O . LEU A 1 87 ? 43.052 2.985 -4.764 1.00 42.03 87 LEU A O 1
ATOM 620 N N . MET A 1 88 ? 43.250 4.762 -3.388 1.00 41.37 88 MET A N 1
ATOM 621 C CA . MET A 1 88 ? 44.577 4.434 -2.889 1.00 42.14 88 MET A CA 1
ATOM 622 C C . MET A 1 88 ? 44.534 3.098 -2.170 1.00 41.36 88 MET A C 1
ATOM 623 O O . MET A 1 88 ? 45.298 2.187 -2.487 1.00 41.61 88 MET A O 1
ATOM 628 N N . ALA A 1 89 ? 43.655 3.006 -1.178 1.00 39.06 89 ALA A N 1
ATOM 629 C CA . ALA A 1 89 ? 43.486 1.787 -0.396 1.00 41.14 89 ALA A CA 1
ATOM 630 C C . ALA A 1 89 ? 43.060 0.543 -1.211 1.00 42.04 89 ALA A C 1
ATOM 631 O O . ALA A 1 89 ? 43.547 -0.554 -0.942 1.00 43.59 89 ALA A O 1
ATOM 633 N N . SER A 1 90 ? 42.210 0.705 -2.226 1.00 38.51 90 SER A N 1
ATOM 634 C CA . SER A 1 90 ? 41.774 -0.444 -3.001 1.00 37.16 90 SER A CA 1
ATOM 635 C C . SER A 1 90 ? 42.881 -0.949 -3.903 1.00 39.04 90 SER A C 1
ATOM 636 O O . SER A 1 90 ? 43.084 -2.157 -4.033 1.00 41.32 90 SER A O 1
ATOM 639 N N . ARG A 1 91 ? 43.598 -0.023 -4.531 1.00 39.83 91 ARG A N 1
ATOM 640 C CA . ARG A 1 91 ? 44.699 -0.373 -5.426 1.00 38.72 91 ARG A CA 1
ATOM 641 C C . ARG A 1 91 ? 45.829 -1.086 -4.672 1.00 37.99 91 ARG A C 1
ATOM 642 O O . ARG A 1 91 ? 46.371 -2.072 -5.167 1.00 37.06 91 ARG A O 1
ATOM 650 N N . PHE A 1 92 ? 46.161 -0.590 -3.481 1.00 35.24 92 PHE A N 1
ATOM 651 C CA . PHE A 1 92 ? 47.221 -1.168 -2.683 1.00 36.21 92 PHE A CA 1
ATOM 652 C C . PHE A 1 92 ? 46.844 -2.549 -2.153 1.00 39.87 92 PHE A C 1
ATOM 653 O O . PHE A 1 92 ? 47.588 -3.526 -2.351 1.00 38.93 92 PHE A O 1
ATOM 661 N N . ARG A 1 93 ? 45.686 -2.635 -1.500 1.00 41.30 93 ARG A N 1
ATOM 662 C CA . ARG A 1 93 ? 45.186 -3.898 -0.946 1.00 40.82 93 ARG A CA 1
ATOM 663 C C . ARG A 1 93 ? 45.065 -4.972 -2.036 1.00 39.87 93 ARG A C 1
ATOM 664 O O . ARG A 1 93 ? 45.503 -6.098 -1.838 1.00 40.26 93 ARG A O 1
ATOM 672 N N . SER A 1 94 ? 44.515 -4.612 -3.191 1.00 36.08 94 SER A N 1
ATOM 673 C CA . SER A 1 94 ? 44.372 -5.548 -4.283 1.00 37.32 94 SER A CA 1
ATOM 674 C C . SER A 1 94 ? 45.758 -6.055 -4.698 1.00 43.05 94 SER A C 1
ATOM 675 O O . SER A 1 94 ? 45.968 -7.266 -4.816 1.00 43.38 94 SER A O 1
ATOM 678 N N . SER A 1 95 ? 46.713 -5.139 -4.893 1.00 45.65 95 SER A N 1
ATOM 679 C CA . SER A 1 95 ? 48.069 -5.523 -5.299 1.00 41.87 95 SER A CA 1
ATOM 680 C C . SER A 1 95 ? 48.635 -6.541 -4.315 1.00 37.88 95 SER A C 1
ATOM 681 O O . SER A 1 95 ? 49.166 -7.563 -4.719 1.00 38.37 95 SER A O 1
ATOM 684 N N . ILE A 1 96 ? 48.465 -6.296 -3.027 1.00 34.71 96 ILE A N 1
ATOM 685 C CA . ILE A 1 96 ? 48.985 -7.224 -2.058 1.00 38.26 96 ILE A CA 1
ATOM 686 C C . ILE A 1 96 ? 48.252 -8.577 -2.135 1.00 43.79 96 ILE A C 1
ATOM 687 O O . ILE A 1 96 ? 48.892 -9.630 -2.140 1.00 45.34 96 ILE A O 1
ATOM 692 N N . ASP A 1 97 ? 46.923 -8.547 -2.228 1.00 45.18 97 ASP A N 1
ATOM 693 C CA . ASP A 1 97 ? 46.105 -9.773 -2.308 1.00 44.20 97 ASP A CA 1
ATOM 694 C C . ASP A 1 97 ? 46.462 -10.664 -3.509 1.00 42.99 97 ASP A C 1
ATOM 695 O O . ASP A 1 97 ? 46.331 -11.900 -3.449 1.00 44.57 97 ASP A O 1
ATOM 700 N N . MET A 1 98 ? 46.771 -10.005 -4.623 1.00 36.00 98 MET A N 1
ATOM 701 C CA . MET A 1 98 ? 47.105 -10.650 -5.872 1.00 37.40 98 MET A CA 1
ATOM 702 C C . MET A 1 98 ? 48.544 -11.089 -6.020 1.00 42.44 98 MET A C 1
ATOM 703 O O . MET A 1 98 ? 48.817 -12.207 -6.479 1.00 43.23 98 MET A O 1
ATOM 708 N N . TYR A 1 99 ? 49.463 -10.187 -5.657 1.00 44.64 99 TYR A N 1
ATOM 709 C CA . TYR A 1 99 ? 50.903 -10.409 -5.847 1.00 41.05 99 TYR A CA 1
ATOM 710 C C . TYR A 1 99 ? 51.833 -10.398 -4.640 1.00 38.41 99 TYR A C 1
ATOM 711 O O . TYR A 1 99 ? 53.043 -10.560 -4.797 1.00 41.02 99 TYR A O 1
ATOM 720 N N . GLY A 1 100 ? 51.283 -10.262 -3.443 1.00 36.62 100 GLY A N 1
ATOM 721 C CA . GLY A 1 100 ? 52.112 -10.230 -2.250 1.00 35.16 100 GLY A CA 1
ATOM 722 C C . GLY A 1 100 ? 52.581 -8.822 -1.884 1.00 35.39 100 GLY A C 1
ATOM 723 O O . GLY A 1 100 ? 52.589 -7.904 -2.716 1.00 33.41 100 GLY A O 1
ATOM 724 N N . PRO A 1 101 ? 52.984 -8.624 -0.627 1.00 37.10 101 PRO A N 1
ATOM 725 C CA . PRO A 1 101 ? 53.463 -7.327 -0.130 1.00 37.75 101 PRO A CA 1
ATOM 726 C C . PRO A 1 101 ? 54.512 -6.616 -1.008 1.00 38.06 101 PRO A C 1
ATOM 727 O O . PRO A 1 101 ? 54.361 -5.444 -1.333 1.00 40.86 101 PRO A O 1
ATOM 731 N N . ASN A 1 102 ? 55.518 -7.342 -1.484 1.00 36.87 102 ASN A N 1
ATOM 732 C CA . ASN A 1 102 ? 56.588 -6.720 -2.258 1.00 33.23 102 ASN A CA 1
ATOM 733 C C . ASN A 1 102 ? 56.203 -6.060 -3.557 1.00 32.78 102 ASN A C 1
ATOM 734 O O . ASN A 1 102 ? 57.069 -5.616 -4.302 1.00 32.15 102 ASN A O 1
ATOM 739 N N . SER A 1 103 ? 54.904 -5.968 -3.837 1.00 32.32 103 SER A N 1
ATOM 740 C CA . SER A 1 103 ? 54.455 -5.305 -5.073 1.00 32.23 103 SER A CA 1
ATOM 741 C C . SER A 1 103 ? 54.149 -3.821 -4.794 1.00 30.13 103 SER A C 1
ATOM 742 O O . SER A 1 103 ? 53.892 -3.045 -5.728 1.00 32.73 103 SER A O 1
ATOM 745 N N . VAL A 1 104 ? 54.136 -3.451 -3.514 1.00 28.83 104 VAL A N 1
ATOM 746 C CA . VAL A 1 104 ? 53.880 -2.067 -3.088 1.00 31.52 104 VAL A CA 1
ATOM 747 C C . VAL A 1 104 ? 55.156 -1.506 -2.405 1.00 34.49 104 VAL A C 1
ATOM 748 O O . VAL A 1 104 ? 56.013 -2.285 -1.919 1.00 29.77 104 VAL A O 1
ATOM 752 N N . ALA A 1 105 ? 55.266 -0.170 -2.372 1.00 33.47 105 ALA A N 1
ATOM 753 C CA . ALA A 1 105 ? 56.440 0.507 -1.817 1.00 31.32 105 ALA A CA 1
ATOM 754 C C . ALA A 1 105 ? 56.170 1.938 -1.391 1.00 32.69 105 ALA A C 1
ATOM 755 O O . ALA A 1 105 ? 55.306 2.618 -1.958 1.00 33.60 105 ALA A O 1
ATOM 757 N N . TRP A 1 106 ? 56.967 2.398 -0.432 1.00 31.87 106 TRP A N 1
ATOM 758 C CA . TRP A 1 106 ? 56.920 3.770 0.074 1.00 31.28 106 TRP A CA 1
ATOM 759 C C . TRP A 1 106 ? 58.261 4.425 -0.256 1.00 32.68 106 TRP A C 1
ATOM 760 O O . TRP A 1 106 ? 59.317 3.841 0.041 1.00 31.12 106 TRP A O 1
ATOM 771 N N . TYR A 1 107 ? 58.227 5.572 -0.936 1.00 31.34 107 TYR A N 1
ATOM 772 C CA . TYR A 1 107 ? 59.443 6.339 -1.258 1.00 29.89 107 TYR A CA 1
ATOM 773 C C . TYR A 1 107 ? 59.304 7.734 -0.619 1.00 27.50 107 TYR A C 1
ATOM 774 O O . TYR A 1 107 ? 58.716 8.639 -1.224 1.00 29.80 107 TYR A O 1
ATOM 783 N N . GLY A 1 108 ? 59.843 7.873 0.594 1.00 24.76 108 GLY A N 1
ATOM 784 C CA . GLY A 1 108 ? 59.779 9.110 1.356 1.00 28.08 108 GLY A CA 1
ATOM 785 C C . GLY A 1 108 ? 61.031 9.982 1.382 1.00 27.09 108 GLY A C 1
ATOM 786 O O . GLY A 1 108 ? 61.866 9.946 0.461 1.00 24.76 108 GLY A O 1
ATOM 787 N N . SER A 1 109 ? 61.213 10.717 2.471 1.00 28.96 109 SER A N 1
ATOM 788 C CA . SER A 1 109 ? 62.337 11.622 2.516 1.00 29.42 109 SER A CA 1
ATOM 789 C C . SER A 1 109 ? 62.736 12.117 3.868 1.00 30.35 109 SER A C 1
ATOM 790 O O . SER A 1 109 ? 62.007 11.956 4.863 1.00 29.23 109 SER A O 1
ATOM 793 N N . GLY A 1 110 ? 63.926 12.733 3.872 1.00 33.99 110 GLY A N 1
ATOM 794 C CA . GLY A 1 110 ? 64.498 13.318 5.073 1.00 34.38 110 GLY A CA 1
ATOM 795 C C . GLY A 1 110 ? 63.810 14.641 5.416 1.00 35.44 110 GLY A C 1
ATOM 796 O O . GLY A 1 110 ? 64.148 15.294 6.402 1.00 34.97 110 GLY A O 1
ATOM 797 N N . GLN A 1 111 ? 62.893 15.071 4.555 1.00 34.46 111 GLN A N 1
ATOM 798 C CA . GLN A 1 111 ? 62.138 16.290 4.791 1.00 33.48 111 GLN A CA 1
ATOM 799 C C . GLN A 1 111 ? 60.797 15.992 5.491 1.00 36.55 111 GLN A C 1
ATOM 800 O O . GLN A 1 111 ? 60.127 16.912 5.981 1.00 36.64 111 GLN A O 1
ATOM 806 N N . CYS A 1 112 ? 60.422 14.707 5.567 1.00 34.30 112 CYS A N 1
ATOM 807 C CA . CYS A 1 112 ? 59.187 14.304 6.252 1.00 29.13 112 CYS A CA 1
ATOM 808 C C . CYS A 1 112 ? 59.427 14.404 7.735 1.00 28.23 112 CYS A C 1
ATOM 809 O O . CYS A 1 112 ? 60.561 14.254 8.200 1.00 32.07 112 CYS A O 1
ATOM 812 N N . LEU A 1 113 ? 58.380 14.750 8.478 1.00 26.01 113 LEU A N 1
ATOM 813 C CA . LEU A 1 113 ? 58.472 14.826 9.926 1.00 27.86 113 LEU A CA 1
ATOM 814 C C . LEU A 1 113 ? 58.808 13.426 10.410 1.00 28.86 113 LEU A C 1
ATOM 815 O O . LEU A 1 113 ? 58.406 12.431 9.793 1.00 29.45 113 LEU A O 1
ATOM 820 N N . THR A 1 114 ? 59.495 13.336 11.530 1.00 28.55 114 THR A N 1
ATOM 821 C CA . THR A 1 114 ? 59.844 12.030 12.054 1.00 32.18 114 THR A CA 1
ATOM 822 C C . THR A 1 114 ? 58.582 11.166 12.194 1.00 36.66 114 THR A C 1
ATOM 823 O O . THR A 1 114 ? 58.541 10.038 11.697 1.00 37.09 114 THR A O 1
ATOM 827 N N . GLU A 1 115 ? 57.520 11.759 12.750 1.00 36.51 115 GLU A N 1
ATOM 828 C CA . GLU A 1 115 ? 56.243 11.074 12.971 1.00 33.49 115 GLU A CA 1
ATOM 829 C C . GLU A 1 115 ? 55.610 10.532 11.695 1.00 33.50 115 GLU A C 1
ATOM 830 O O . GLU A 1 115 ? 55.043 9.448 11.696 1.00 35.67 115 GLU A O 1
ATOM 836 N N . GLU A 1 116 ? 55.747 11.254 10.592 1.00 34.89 116 GLU A N 1
ATOM 837 C CA . GLU A 1 116 ? 55.184 10.803 9.320 1.00 36.20 116 GLU A CA 1
ATOM 838 C C . GLU A 1 116 ? 55.981 9.617 8.774 1.00 37.75 116 GLU A C 1
ATOM 839 O O . GLU A 1 116 ? 55.405 8.654 8.261 1.00 36.26 116 GLU A O 1
ATOM 845 N N . SER A 1 117 ? 57.304 9.680 8.895 1.00 34.96 117 SER A N 1
ATOM 846 C CA . SER A 1 117 ? 58.157 8.596 8.412 1.00 31.50 117 SER A CA 1
ATOM 847 C C . SER A 1 117 ? 57.968 7.335 9.258 1.00 29.24 117 SER A C 1
ATOM 848 O O . SER A 1 117 ? 57.973 6.223 8.731 1.00 28.98 117 SER A O 1
ATOM 851 N N . TYR A 1 118 ? 57.757 7.525 10.553 1.00 26.87 118 TYR A N 1
ATOM 852 C CA . TYR A 1 118 ? 57.544 6.415 11.458 1.00 32.27 118 TYR A CA 1
ATOM 853 C C . TYR A 1 118 ? 56.236 5.697 11.108 1.00 37.97 118 TYR A C 1
ATOM 854 O O . TYR A 1 118 ? 56.157 4.466 11.095 1.00 40.40 118 TYR A O 1
ATOM 863 N N . VAL A 1 119 ? 55.202 6.472 10.821 1.00 37.80 119 VAL A N 1
ATOM 864 C CA . VAL A 1 119 ? 53.920 5.886 10.492 1.00 33.54 119 VAL A CA 1
ATOM 865 C C . VAL A 1 119 ? 53.964 5.133 9.179 1.00 31.14 119 VAL A C 1
ATOM 866 O O . VAL A 1 119 ? 53.498 4.007 9.109 1.00 29.99 119 VAL A O 1
ATOM 870 N N . ALA A 1 120 ? 54.554 5.727 8.149 1.00 29.60 120 ALA A N 1
ATOM 871 C CA . ALA A 1 120 ? 54.617 5.061 6.852 1.00 31.25 120 ALA A CA 1
ATOM 872 C C . ALA A 1 120 ? 55.475 3.785 6.903 1.00 33.49 120 ALA A C 1
ATOM 873 O O . ALA A 1 120 ? 55.163 2.772 6.275 1.00 31.73 120 ALA A O 1
ATOM 875 N N . ASN A 1 121 ? 56.523 3.838 7.710 1.00 33.53 121 ASN A N 1
ATOM 876 C CA . ASN A 1 121 ? 57.446 2.729 7.871 1.00 33.81 121 ASN A CA 1
ATOM 877 C C . ASN A 1 121 ? 56.680 1.564 8.500 1.00 34.56 121 ASN A C 1
ATOM 878 O O . ASN A 1 121 ? 56.689 0.455 7.971 1.00 37.24 121 ASN A O 1
ATOM 883 N N . LYS A 1 122 ? 56.002 1.831 9.614 1.00 33.46 122 LYS A N 1
ATOM 884 C CA . LYS A 1 122 ? 55.222 0.829 10.340 1.00 32.23 122 LYS A CA 1
ATOM 885 C C . LYS A 1 122 ? 54.113 0.196 9.490 1.00 34.60 122 LYS A C 1
ATOM 886 O O . LYS A 1 122 ? 53.892 -1.021 9.520 1.00 34.33 122 LYS A O 1
ATOM 892 N N . ILE A 1 123 ? 53.438 1.023 8.709 1.00 32.95 123 ILE A N 1
ATOM 893 C CA . ILE A 1 123 ? 52.363 0.550 7.865 1.00 33.00 123 ILE A CA 1
ATOM 894 C C . ILE A 1 123 ? 52.906 -0.468 6.891 1.00 34.46 123 ILE A C 1
ATOM 895 O O . ILE A 1 123 ? 52.440 -1.615 6.831 1.00 34.52 123 ILE A O 1
ATOM 900 N N . PHE A 1 124 ? 53.901 -0.057 6.127 1.00 31.71 124 PHE A N 1
ATOM 901 C CA . PHE A 1 124 ? 54.460 -0.957 5.151 1.00 31.89 124 PHE A CA 1
ATOM 902 C C . PHE A 1 124 ? 55.123 -2.194 5.745 1.00 31.95 124 PHE A C 1
ATOM 903 O O . PHE A 1 124 ? 54.845 -3.295 5.294 1.00 36.10 124 PHE A O 1
ATOM 911 N N . LYS A 1 125 ? 55.879 -2.040 6.822 1.00 32.77 125 LYS A N 1
ATOM 912 C CA . LYS A 1 125 ? 56.587 -3.175 7.413 1.00 36.02 125 LYS A CA 1
ATOM 913 C C . LYS A 1 125 ? 55.800 -4.112 8.335 1.00 36.05 125 LYS A C 1
ATOM 914 O O . LYS A 1 125 ? 55.933 -5.328 8.235 1.00 32.08 125 LYS A O 1
ATOM 920 N N . GLY A 1 126 ? 55.043 -3.542 9.271 1.00 36.14 126 GLY A N 1
ATOM 921 C CA . GLY A 1 126 ? 54.271 -4.338 10.200 1.00 35.63 126 GLY A CA 1
ATOM 922 C C . GLY A 1 126 ? 52.847 -4.575 9.720 1.00 38.36 126 GLY A C 1
ATOM 923 O O . GLY A 1 126 ? 52.189 -5.536 10.123 1.00 37.20 126 GLY A O 1
ATOM 924 N N . GLY A 1 127 ? 52.356 -3.672 8.880 1.00 38.71 127 GLY A N 1
ATOM 925 C CA . GLY A 1 127 ? 51.013 -3.799 8.368 1.00 35.29 127 GLY A CA 1
ATOM 926 C C . GLY A 1 127 ? 50.983 -4.653 7.130 1.00 35.90 127 GLY A C 1
ATOM 927 O O . GLY A 1 127 ? 50.483 -5.773 7.164 1.00 40.11 127 GLY A O 1
ATOM 928 N N . PHE A 1 128 ? 51.517 -4.133 6.037 1.00 31.63 128 PHE A N 1
ATOM 929 C CA . PHE A 1 128 ? 51.540 -4.857 4.780 1.00 33.55 128 PHE A CA 1
ATOM 930 C C . PHE A 1 128 ? 52.528 -6.025 4.751 1.00 35.15 128 PHE A C 1
ATOM 931 O O . PHE A 1 128 ? 52.414 -6.898 3.890 1.00 36.27 128 PHE A O 1
ATOM 939 N N . GLY A 1 129 ? 53.529 -6.004 5.633 1.00 35.14 129 GLY A N 1
ATOM 940 C CA . GLY A 1 129 ? 54.548 -7.049 5.631 1.00 36.30 129 GLY A CA 1
ATOM 941 C C . GLY A 1 129 ? 55.620 -6.956 4.535 1.00 35.26 129 GLY A C 1
ATOM 942 O O . GLY A 1 129 ? 56.159 -7.976 4.116 1.00 36.88 129 GLY A O 1
ATOM 943 N N . THR A 1 130 ? 55.874 -5.766 3.988 1.00 39.20 130 THR A N 1
ATOM 944 C CA . THR A 1 130 ? 56.926 -5.595 2.966 1.00 36.50 130 THR A CA 1
ATOM 945 C C . THR A 1 130 ? 57.963 -4.634 3.528 1.00 38.42 130 THR A C 1
ATOM 946 O O . THR A 1 130 ? 57.630 -3.763 4.338 1.00 38.67 130 THR A O 1
ATOM 950 N N . ASN A 1 131 ? 59.218 -4.802 3.123 1.00 35.42 131 ASN A N 1
ATOM 951 C CA . ASN A 1 131 ? 60.271 -3.929 3.626 1.00 33.79 131 ASN A CA 1
ATOM 952 C C . ASN A 1 131 ? 60.656 -2.907 2.571 1.00 30.66 131 ASN A C 1
ATOM 953 O O . ASN A 1 131 ? 61.709 -2.273 2.652 1.00 30.09 131 ASN A O 1
ATOM 958 N N . ASN A 1 132 ? 59.789 -2.758 1.573 1.00 30.18 132 ASN A N 1
ATOM 959 C CA . ASN A 1 132 ? 59.989 -1.805 0.499 1.00 31.13 132 ASN A CA 1
ATOM 960 C C . ASN A 1 132 ? 59.701 -0.376 0.990 1.00 34.64 132 ASN A C 1
ATOM 961 O O . ASN A 1 132 ? 58.726 0.258 0.581 1.00 33.90 132 ASN A O 1
ATOM 966 N N . VAL A 1 133 ? 60.518 0.096 1.918 1.00 33.01 133 VAL A N 1
ATOM 967 C CA . VAL A 1 133 ? 60.391 1.431 2.465 1.00 30.91 133 VAL A CA 1
ATOM 968 C C . VAL A 1 133 ? 61.788 2.039 2.372 1.00 34.51 133 VAL A C 1
ATOM 969 O O . VAL A 1 133 ? 62.728 1.569 3.021 1.00 31.42 133 VAL A O 1
ATOM 973 N N . ASP A 1 134 ? 61.950 3.003 1.480 1.00 34.03 134 ASP A N 1
ATOM 974 C CA . ASP A 1 134 ? 63.223 3.684 1.346 1.00 34.02 134 ASP A CA 1
ATOM 975 C C . ASP A 1 134 ? 62.938 5.191 1.250 1.00 36.13 134 ASP A C 1
ATOM 976 O O . ASP A 1 134 ? 61.811 5.635 1.489 1.00 35.61 134 ASP A O 1
ATOM 981 N N . GLY A 1 135 ? 63.938 5.976 0.886 1.00 38.16 135 GLY A N 1
ATOM 982 C CA . GLY A 1 135 ? 63.736 7.413 0.797 1.00 38.93 135 GLY A CA 1
ATOM 983 C C . GLY A 1 135 ? 64.945 8.121 0.231 1.00 38.66 135 GLY A C 1
ATOM 984 O O . GLY A 1 135 ? 65.996 7.492 0.018 1.00 35.12 135 GLY A O 1
ATOM 985 N N . ASN A 1 136 ? 64.834 9.434 0.024 1.00 35.61 136 ASN A N 1
ATOM 986 C CA . ASN A 1 136 ? 65.958 10.162 -0.541 1.00 33.07 136 ASN A CA 1
ATOM 987 C C . ASN A 1 136 ? 67.251 10.195 0.295 1.00 28.62 136 ASN A C 1
ATOM 988 O O . ASN A 1 136 ? 68.311 10.527 -0.238 1.00 34.49 136 ASN A O 1
ATOM 993 N N . PRO A 1 137 ? 67.198 9.848 1.598 1.00 25.18 137 PRO A N 1
ATOM 994 C CA . PRO A 1 137 ? 68.483 9.881 2.304 1.00 24.86 137 PRO A CA 1
ATOM 995 C C . PRO A 1 137 ? 69.453 8.809 1.771 1.00 29.49 137 PRO A C 1
ATOM 996 O O . PRO A 1 137 ? 70.619 8.774 2.152 1.00 31.61 137 PRO A O 1
ATOM 1000 N N . ARG A 1 138 ? 68.966 7.943 0.892 1.00 27.06 138 ARG A N 1
ATOM 1001 C CA . ARG A 1 138 ? 69.781 6.900 0.290 1.00 30.09 138 ARG A CA 1
ATOM 1002 C C . ARG A 1 138 ? 70.639 7.535 -0.792 1.00 32.47 138 ARG A C 1
ATOM 1003 O O . ARG A 1 138 ? 71.707 7.015 -1.151 1.00 32.39 138 ARG A O 1
ATOM 1011 N N . LEU A 1 139 ? 70.150 8.658 -1.328 1.00 32.15 139 LEU A N 1
ATOM 1012 C CA . LEU A 1 139 ? 70.854 9.430 -2.368 1.00 29.92 139 LEU A CA 1
ATOM 1013 C C . LEU A 1 139 ? 71.842 10.403 -1.694 1.00 28.95 139 LEU A C 1
ATOM 1014 O O . LEU A 1 139 ? 72.604 11.115 -2.362 1.00 30.26 139 LEU A O 1
ATOM 1019 N N . CYS A 1 140 ? 71.909 10.311 -0.376 1.00 27.43 140 CYS A N 1
ATOM 1020 C CA . CYS A 1 140 ? 72.670 11.233 0.396 1.00 28.21 140 CYS A CA 1
ATOM 1021 C C . CYS A 1 140 ? 73.538 10.775 1.564 1.00 25.50 140 CYS A C 1
ATOM 1022 O O . CYS A 1 140 ? 74.753 10.889 1.498 1.00 30.83 140 CYS A O 1
ATOM 1025 N N . MET A 1 141 ? 72.931 10.306 2.639 1.00 22.44 141 MET A N 1
ATOM 1026 C CA . MET A 1 141 ? 73.664 9.922 3.829 1.00 21.67 141 MET A CA 1
ATOM 1027 C C . MET A 1 141 ? 73.962 8.439 4.01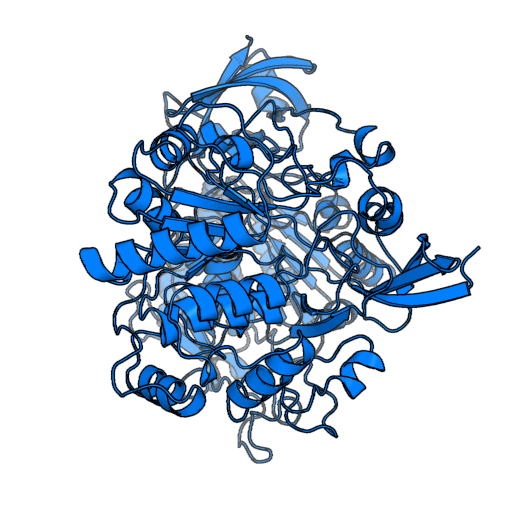1 1.00 21.75 141 MET A C 1
ATOM 1028 O O . MET A 1 141 ? 74.504 8.048 5.050 1.00 20.86 141 MET A O 1
ATOM 1033 N N . ALA A 1 142 ? 73.543 7.617 3.057 1.00 23.16 142 ALA A N 1
ATOM 1034 C CA . ALA A 1 142 ? 73.718 6.162 3.178 1.00 22.79 142 ALA A CA 1
ATOM 1035 C C . ALA A 1 142 ? 75.191 5.803 3.434 1.00 22.16 142 ALA A C 1
ATOM 1036 O O . ALA A 1 142 ? 75.498 5.044 4.355 1.00 23.24 142 ALA A O 1
ATOM 1038 N N . SER A 1 143 ? 76.088 6.420 2.664 1.00 23.40 143 SER A N 1
ATOM 1039 C CA . SER A 1 143 ? 77.525 6.196 2.819 1.00 21.48 143 SER A CA 1
ATOM 1040 C C . SER A 1 143 ? 78.046 6.588 4.185 1.00 23.04 143 SER A C 1
ATOM 1041 O O . SER A 1 143 ? 78.907 5.911 4.742 1.00 26.92 143 SER A O 1
ATOM 1044 N N . ALA A 1 144 ? 77.458 7.611 4.793 1.00 21.97 144 ALA A N 1
ATOM 1045 C CA . ALA A 1 144 ? 77.890 8.043 6.113 1.00 18.95 144 ALA A CA 1
ATOM 1046 C C . ALA A 1 144 ? 77.429 7.075 7.163 1.00 21.08 144 ALA A C 1
ATOM 1047 O O . ALA A 1 144 ? 78.061 6.933 8.205 1.00 22.22 144 ALA A O 1
ATOM 1049 N N . VAL A 1 145 ? 76.238 6.513 6.963 1.00 26.09 145 VAL A N 1
ATOM 1050 C CA . VAL A 1 145 ? 75.708 5.525 7.905 1.00 23.79 145 VAL A CA 1
ATOM 1051 C C . VAL A 1 145 ? 76.659 4.314 7.860 1.00 21.66 145 VAL A C 1
ATOM 1052 O O . VAL A 1 145 ? 77.111 3.830 8.902 1.00 21.61 145 VAL A O 1
ATOM 1056 N N . GLY A 1 146 ? 76.980 3.880 6.642 1.00 23.40 146 GLY A N 1
ATOM 1057 C CA . GLY A 1 146 ? 77.888 2.764 6.444 1.00 28.26 146 GLY A CA 1
ATOM 1058 C C . GLY A 1 146 ? 79.205 3.031 7.137 1.00 30.35 146 GLY A C 1
ATOM 1059 O O . GLY A 1 146 ? 79.660 2.213 7.943 1.00 31.58 146 GLY A O 1
ATOM 1060 N N . GLY A 1 147 ? 79.745 4.232 6.913 1.00 28.99 147 GLY A N 1
ATOM 1061 C CA . GLY A 1 147 ? 81.006 4.630 7.516 1.00 20.02 147 GLY A CA 1
ATOM 1062 C C . GLY A 1 147 ? 80.986 4.600 9.010 1.00 20.04 147 GLY A C 1
ATOM 1063 O O . GLY A 1 147 ? 81.916 4.110 9.641 1.00 21.99 147 GLY A O 1
ATOM 1064 N N . TYR A 1 148 ? 79.931 5.120 9.613 1.00 21.04 148 TYR A N 1
ATOM 1065 C CA . TYR A 1 148 ? 79.861 5.107 11.061 1.00 21.33 148 TYR A CA 1
ATOM 1066 C C . TYR A 1 148 ? 79.637 3.705 11.642 1.00 24.29 148 TYR A C 1
ATOM 1067 O O . TYR A 1 148 ? 80.154 3.370 12.707 1.00 24.19 148 TYR A O 1
ATOM 1076 N N . VAL A 1 149 ? 78.812 2.903 10.981 1.00 28.21 149 VAL A N 1
ATOM 1077 C CA . VAL A 1 149 ? 78.517 1.565 11.511 1.00 29.13 149 VAL A CA 1
ATOM 1078 C C . VAL A 1 149 ? 79.728 0.649 11.373 1.00 25.67 149 VAL A C 1
ATOM 1079 O O . VAL A 1 149 ? 80.066 -0.045 12.320 1.00 27.17 149 VAL A O 1
ATOM 1083 N N . THR A 1 150 ? 80.406 0.692 10.231 1.00 23.85 150 THR A N 1
ATOM 1084 C CA . THR A 1 150 ? 81.589 -0.142 10.083 1.00 26.28 150 THR A CA 1
ATOM 1085 C C . THR A 1 150 ? 82.757 0.325 10.975 1.00 29.98 150 THR A C 1
ATOM 1086 O O . THR A 1 150 ? 83.474 -0.513 11.534 1.00 29.22 150 THR A O 1
ATOM 1090 N N . SER A 1 151 ? 82.933 1.642 11.164 1.00 26.78 151 SER A N 1
ATOM 1091 C CA . SER A 1 151 ? 84.027 2.126 12.008 1.00 20.90 151 SER A CA 1
ATOM 1092 C C . SER A 1 151 ? 83.687 2.101 13.459 1.00 21.04 151 SER A C 1
ATOM 1093 O O . SER A 1 151 ? 84.535 1.773 14.283 1.00 23.46 151 SER A O 1
ATOM 1096 N N . PHE A 1 152 ? 82.444 2.461 13.791 1.00 23.61 152 PHE A N 1
ATOM 1097 C CA . PHE A 1 152 ? 82.006 2.527 15.194 1.00 24.38 152 PHE A CA 1
ATOM 1098 C C . PHE A 1 152 ? 80.902 1.583 15.681 1.00 25.15 152 PHE A C 1
ATOM 1099 O O . PHE A 1 152 ? 80.715 1.437 16.897 1.00 23.72 152 PHE A O 1
ATOM 1107 N N . GLY A 1 153 ? 80.184 0.962 14.745 1.00 27.60 153 GLY A N 1
ATOM 1108 C CA . GLY A 1 153 ? 79.128 0.040 15.108 1.00 30.35 153 GLY A CA 1
ATOM 1109 C C . GLY A 1 153 ? 77.785 0.675 15.433 1.00 35.10 153 GLY A C 1
ATOM 1110 O O . GLY A 1 153 ? 76.872 -0.017 15.882 1.00 37.62 153 GLY A O 1
ATOM 1111 N N . LYS A 1 154 ? 77.668 1.989 15.255 1.00 34.18 154 LYS A N 1
ATOM 1112 C CA . LYS A 1 154 ? 76.438 2.726 15.532 1.00 28.73 154 LYS A CA 1
ATOM 1113 C C . LYS A 1 154 ? 76.470 3.913 14.589 1.00 31.03 154 LYS A C 1
ATOM 1114 O O . LYS A 1 154 ? 77.547 4.401 14.240 1.00 29.64 154 LYS A O 1
ATOM 1120 N N . ASP A 1 155 ? 75.298 4.333 14.127 1.00 29.19 155 ASP A N 1
ATOM 1121 C CA . ASP A 1 155 ? 75.183 5.448 13.201 1.00 30.46 155 ASP A CA 1
ATOM 1122 C C . ASP A 1 155 ? 75.275 6.792 13.955 1.00 27.49 155 ASP A C 1
ATOM 1123 O O . ASP A 1 155 ? 75.312 6.826 15.187 1.00 27.12 155 ASP A O 1
ATOM 1128 N N . GLU A 1 156 ? 75.368 7.878 13.186 1.00 28.58 156 GLU A N 1
ATOM 1129 C CA . GLU A 1 156 ? 75.400 9.242 13.708 1.00 26.01 156 GLU A CA 1
ATOM 1130 C C . GLU A 1 156 ? 76.686 9.708 14.368 1.00 28.30 156 GLU A C 1
ATOM 1131 O O . GLU A 1 156 ? 77.398 8.925 14.987 1.00 28.30 156 GLU A O 1
ATOM 1137 N N . PRO A 1 157 ? 76.981 11.024 14.267 1.00 27.70 157 PRO A N 1
ATOM 1138 C CA . PRO A 1 157 ? 78.184 11.618 14.863 1.00 22.91 157 PRO A CA 1
ATOM 1139 C C . PRO A 1 157 ? 78.289 11.342 16.360 1.00 24.11 157 PRO A C 1
ATOM 1140 O O . PRO A 1 157 ? 77.282 11.089 17.022 1.00 26.37 157 PRO A O 1
ATOM 1144 N N . MET A 1 158 ? 79.506 11.361 16.901 1.00 23.18 158 MET A N 1
ATOM 1145 C CA . MET A 1 158 ? 79.695 11.151 18.343 1.00 24.96 158 MET A CA 1
ATOM 1146 C C . MET A 1 158 ? 79.887 12.494 19.044 1.00 25.69 158 MET A C 1
ATOM 1147 O O . MET A 1 158 ? 79.936 12.558 20.278 1.00 26.72 158 MET A O 1
ATOM 1152 N N . GLY A 1 159 ? 80.026 13.546 18.226 1.00 29.96 159 GLY A N 1
ATOM 1153 C CA . GLY A 1 159 ? 80.170 14.916 18.708 1.00 31.49 159 GLY A CA 1
ATOM 1154 C C . GLY A 1 159 ? 78.961 15.780 18.306 1.00 34.41 159 GLY A C 1
ATOM 1155 O O . GLY A 1 159 ? 77.944 15.255 17.817 1.00 31.84 159 GLY A O 1
ATOM 1156 N N . THR A 1 160 ? 79.066 17.103 18.495 1.00 34.19 160 THR A N 1
ATOM 1157 C CA . THR A 1 160 ? 77.977 18.040 18.170 1.00 32.69 160 THR A CA 1
ATOM 1158 C C . THR A 1 160 ? 78.498 19.316 17.506 1.00 33.46 160 THR A C 1
ATOM 1159 O O . THR A 1 160 ? 79.710 19.484 17.358 1.00 31.21 160 THR A O 1
ATOM 1163 N N . TYR A 1 161 ? 77.592 20.221 17.124 1.00 32.48 161 TYR A N 1
ATOM 1164 C CA . TYR A 1 161 ? 77.994 21.493 16.509 1.00 31.15 161 TYR A CA 1
ATOM 1165 C C . TYR A 1 161 ? 78.862 22.315 17.476 1.00 30.24 161 TYR A C 1
ATOM 1166 O O . TYR A 1 161 ? 79.753 23.051 17.045 1.00 32.81 161 TYR A O 1
ATOM 1175 N N . ALA A 1 162 ? 78.629 22.137 18.778 1.00 28.24 162 ALA A N 1
ATOM 1176 C CA . ALA A 1 162 ? 79.398 22.807 19.809 1.00 28.64 162 ALA A CA 1
ATOM 1177 C C . ALA A 1 162 ? 80.894 22.539 19.697 1.00 33.57 162 ALA A C 1
ATOM 1178 O O . ALA A 1 162 ? 81.701 23.359 20.142 1.00 39.67 162 ALA A O 1
ATOM 1180 N N . ASP A 1 163 ? 81.286 21.409 19.112 1.00 32.43 163 ASP A N 1
ATOM 1181 C CA . ASP A 1 163 ? 82.712 21.106 18.973 1.00 30.49 163 ASP A CA 1
ATOM 1182 C C . ASP A 1 163 ? 83.394 22.097 18.043 1.00 30.35 163 ASP A C 1
ATOM 1183 O O . ASP A 1 163 ? 84.618 22.268 18.113 1.00 33.11 163 ASP A O 1
ATOM 1188 N N . ILE A 1 164 ? 82.610 22.767 17.196 1.00 28.06 164 ILE A N 1
ATOM 1189 C CA . ILE A 1 164 ? 83.156 23.767 16.290 1.00 28.87 164 ILE A CA 1
ATOM 1190 C C . ILE A 1 164 ? 83.874 24.877 17.076 1.00 28.63 164 ILE A C 1
ATOM 1191 O O . ILE A 1 164 ? 84.924 25.351 16.672 1.00 32.24 164 ILE A O 1
ATOM 1196 N N . ASP A 1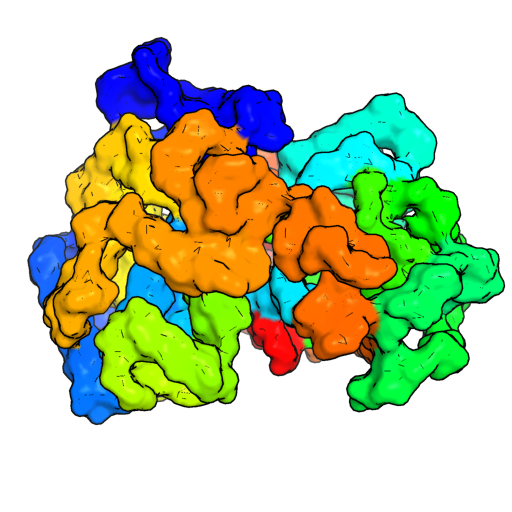 165 ? 83.367 25.181 18.258 1.00 28.47 165 ASP A N 1
ATOM 1197 C CA . ASP A 1 165 ? 83.907 26.238 19.104 1.00 30.91 165 ASP A CA 1
ATOM 1198 C C . ASP A 1 165 ? 85.196 25.926 19.845 1.00 33.34 165 ASP A C 1
ATOM 1199 O O . ASP A 1 165 ? 85.755 26.819 20.487 1.00 35.15 165 ASP A O 1
ATOM 1204 N N . GLN A 1 166 ? 85.629 24.663 19.848 1.00 33.29 166 GLN A N 1
ATOM 1205 C CA . GLN A 1 166 ? 86.868 24.300 20.544 1.00 29.11 166 GLN A CA 1
ATOM 1206 C C . GLN A 1 166 ? 87.915 23.657 19.631 1.00 29.37 166 GLN A C 1
ATOM 1207 O O . GLN A 1 166 ? 89.027 23.391 20.062 1.00 33.37 166 GLN A O 1
ATOM 1213 N N . ALA A 1 167 ? 87.558 23.404 18.378 1.00 24.60 167 ALA A N 1
ATOM 1214 C CA . ALA A 1 167 ? 88.486 22.829 17.430 1.00 24.20 167 ALA A CA 1
ATOM 1215 C C . ALA A 1 167 ? 89.597 23.843 17.095 1.00 30.58 167 ALA A C 1
ATOM 1216 O O . ALA A 1 167 ? 89.351 25.051 17.032 1.00 28.82 167 ALA A O 1
ATOM 1218 N N . THR A 1 168 ? 90.791 23.321 16.822 1.00 28.60 168 THR A N 1
ATOM 1219 C CA . THR A 1 168 ? 91.980 24.096 16.492 1.00 29.62 168 THR A CA 1
ATOM 1220 C C . THR A 1 168 ? 92.364 23.813 15.063 1.00 28.45 168 THR A C 1
ATOM 1221 O O . THR A 1 168 ? 93.237 24.465 14.474 1.00 28.05 168 THR A O 1
ATOM 1225 N N . CYS A 1 169 ? 91.701 22.820 14.489 1.00 27.67 169 CYS A N 1
ATOM 1226 C CA . CYS A 1 169 ? 91.937 22.461 13.106 1.00 27.36 169 CYS A CA 1
ATOM 1227 C C . CYS A 1 169 ? 90.602 21.958 12.555 1.00 26.50 169 CYS A C 1
ATOM 1228 O O . CYS A 1 169 ? 89.824 21.339 13.284 1.00 28.82 169 CYS A O 1
ATOM 1231 N N . PHE A 1 170 ? 90.312 22.290 11.304 1.00 25.86 170 PHE A N 1
ATOM 1232 C CA . PHE A 1 170 ? 89.107 21.834 10.652 1.00 25.48 170 PHE A CA 1
ATOM 1233 C C . PHE A 1 170 ? 89.583 21.228 9.350 1.00 29.34 170 PHE A C 1
ATOM 1234 O O . PHE A 1 170 ? 90.307 21.878 8.593 1.00 26.19 170 PHE A O 1
ATOM 1242 N N . PHE A 1 171 ? 89.213 19.964 9.120 1.00 29.71 171 PHE A N 1
ATOM 1243 C CA . PHE A 1 171 ? 89.560 19.249 7.898 1.00 25.80 171 PHE A CA 1
ATOM 1244 C C . PHE A 1 171 ? 88.187 19.120 7.252 1.00 26.24 171 PHE A C 1
ATOM 1245 O O . PHE A 1 171 ? 87.384 18.295 7.671 1.00 26.28 171 PHE A O 1
ATOM 1253 N N . ILE A 1 172 ? 87.915 19.994 6.289 1.00 26.30 172 ILE A N 1
ATOM 1254 C CA . ILE A 1 172 ? 86.636 20.075 5.594 1.00 25.86 172 ILE A CA 1
ATOM 1255 C C . ILE A 1 172 ? 86.781 19.531 4.196 1.00 26.37 172 ILE A C 1
ATOM 1256 O O . ILE A 1 172 ? 87.252 20.231 3.281 1.00 25.82 172 ILE A O 1
ATOM 1261 N N . ILE A 1 173 ? 86.253 18.318 3.998 1.00 23.63 173 ILE A N 1
ATOM 1262 C CA . ILE A 1 173 ? 86.397 17.635 2.719 1.00 22.06 173 ILE A CA 1
ATOM 1263 C C . ILE A 1 173 ? 85.050 17.242 2.095 1.00 21.81 173 ILE A C 1
ATOM 1264 O O . ILE A 1 173 ? 84.158 16.758 2.788 1.00 23.64 173 ILE A O 1
ATOM 1269 N N . GLY A 1 174 ? 84.936 17.439 0.786 1.00 19.69 174 GLY A N 1
ATOM 1270 C CA . GLY A 1 174 ? 83.711 17.136 0.070 1.00 25.31 174 GLY A CA 1
ATOM 1271 C C . GLY A 1 174 ? 82.528 17.903 0.639 1.00 30.02 174 GLY A C 1
ATOM 1272 O O . GLY A 1 174 ? 81.407 17.380 0.732 1.00 27.48 174 GLY A O 1
ATOM 1273 N N . SER A 1 175 ? 82.770 19.158 1.010 1.00 28.83 175 SER A N 1
ATOM 1274 C CA . SER A 1 175 ? 81.744 20.009 1.604 1.00 28.37 175 SER A CA 1
ATOM 1275 C C . SER A 1 175 ? 81.893 21.474 1.209 1.00 31.61 175 SER A C 1
ATOM 1276 O O . SER A 1 175 ? 82.973 22.052 1.330 1.00 33.00 175 SER A O 1
ATOM 1279 N N . ASN A 1 176 ? 80.835 22.041 0.637 1.00 30.18 176 ASN A N 1
ATOM 1280 C CA . ASN A 1 176 ? 80.825 23.453 0.294 1.00 23.52 176 ASN A CA 1
ATOM 1281 C C . ASN A 1 176 ? 80.013 24.028 1.437 1.00 25.95 176 ASN A C 1
ATOM 1282 O O . ASN A 1 176 ? 78.858 24.443 1.267 1.00 27.46 176 ASN A O 1
ATOM 1287 N N . THR A 1 177 ? 80.615 24.033 2.618 1.00 21.44 177 THR A N 1
ATOM 1288 C CA . THR A 1 177 ? 79.944 24.492 3.813 1.00 23.01 177 THR A CA 1
ATOM 1289 C C . THR A 1 177 ? 79.317 25.888 3.741 1.00 28.76 177 THR A C 1
ATOM 1290 O O . THR A 1 177 ? 78.257 26.083 4.316 1.00 30.31 177 THR A O 1
ATOM 1294 N N . SER A 1 178 ? 79.972 26.866 3.101 1.00 28.54 178 SER A N 1
ATOM 1295 C CA . SER A 1 178 ? 79.401 28.221 3.049 1.00 30.93 178 SER A CA 1
ATOM 1296 C C . SER A 1 178 ? 78.079 28.260 2.298 1.00 28.37 178 SER A C 1
ATOM 1297 O O . SER A 1 178 ? 77.152 28.923 2.729 1.00 32.01 178 SER A O 1
ATOM 1300 N N . GLU A 1 179 ? 77.992 27.549 1.182 1.00 27.60 179 GLU A N 1
ATOM 1301 C CA . GLU A 1 179 ? 76.770 27.533 0.418 1.00 24.74 179 GLU A CA 1
ATOM 1302 C C . GLU A 1 179 ? 75.735 26.506 0.878 1.00 28.34 179 GLU A C 1
ATOM 1303 O O . GLU A 1 179 ? 74.530 26.727 0.726 1.00 30.37 179 GLU A O 1
ATOM 1309 N N . ALA A 1 180 ? 76.187 25.428 1.508 1.00 26.89 180 ALA A N 1
ATOM 1310 C CA . ALA A 1 180 ? 75.299 24.347 1.925 1.00 24.84 180 ALA A CA 1
ATOM 1311 C C . ALA A 1 180 ? 74.860 24.312 3.376 1.00 24.55 180 ALA A C 1
ATOM 1312 O O . ALA A 1 180 ? 73.796 23.800 3.686 1.00 26.93 180 ALA A O 1
ATOM 1314 N N . HIS A 1 181 ? 75.694 24.805 4.282 1.00 25.58 181 HIS A N 1
ATOM 1315 C CA . HIS A 1 181 ? 75.354 24.862 5.705 1.00 25.24 181 HIS A CA 1
ATOM 1316 C C . HIS A 1 181 ? 75.816 26.247 6.191 1.00 25.28 181 HIS A C 1
ATOM 1317 O O . HIS A 1 181 ? 76.570 26.365 7.176 1.00 25.04 181 HIS A O 1
ATOM 1324 N N . PRO A 1 182 ? 75.239 27.310 5.598 1.00 28.03 182 PRO A N 1
ATOM 1325 C CA . PRO A 1 182 ? 75.574 28.702 5.921 1.00 28.50 182 PRO A CA 1
ATOM 1326 C C . PRO A 1 182 ? 75.793 29.026 7.376 1.00 27.44 182 PRO A C 1
ATOM 1327 O O . PRO A 1 182 ? 76.879 29.508 7.744 1.00 29.53 182 PRO A O 1
ATOM 1331 N N . VAL A 1 183 ? 74.832 28.701 8.229 1.00 25.55 183 VAL A N 1
ATOM 1332 C CA . VAL A 1 183 ? 75.025 29.001 9.635 1.00 26.84 183 VAL A CA 1
ATOM 1333 C C . VAL A 1 183 ? 76.190 28.254 10.262 1.00 29.96 183 VAL A C 1
ATOM 1334 O O . VAL A 1 183 ? 76.817 28.755 11.209 1.00 28.75 183 VAL A O 1
ATOM 1338 N N . LEU A 1 184 ? 76.506 27.073 9.730 1.00 28.33 184 LEU A N 1
ATOM 1339 C CA . LEU A 1 184 ? 77.633 26.315 10.280 1.00 29.96 184 LEU A CA 1
ATOM 1340 C C . LEU A 1 184 ? 78.958 26.919 9.803 1.00 23.41 184 LEU A C 1
ATOM 1341 O O . LEU A 1 184 ? 79.903 27.017 10.581 1.00 23.74 184 LEU A O 1
ATOM 1346 N N . PHE A 1 185 ? 79.003 27.331 8.537 1.00 23.18 185 PHE A N 1
ATOM 1347 C CA . PHE A 1 185 ? 80.203 27.943 7.979 1.00 28.96 185 PHE A CA 1
ATOM 1348 C C . PHE A 1 185 ? 80.531 29.210 8.758 1.00 32.59 185 PHE A C 1
ATOM 1349 O O . PHE A 1 185 ? 81.701 29.507 9.042 1.00 32.65 185 PHE A O 1
ATOM 1357 N N . ARG A 1 186 ? 79.492 29.942 9.136 1.00 31.50 186 ARG A N 1
ATOM 1358 C CA . ARG A 1 186 ? 79.698 31.155 9.890 1.00 30.91 186 ARG A CA 1
ATOM 1359 C C . ARG A 1 186 ? 80.273 30.799 11.258 1.00 28.69 186 ARG A C 1
ATOM 1360 O O . ARG A 1 186 ? 81.194 31.462 11.739 1.00 29.09 186 ARG A O 1
ATOM 1368 N N . ARG A 1 187 ? 79.776 29.737 11.876 1.00 23.35 187 ARG A N 1
ATOM 1369 C CA . ARG A 1 187 ? 80.274 29.344 13.193 1.00 25.08 187 ARG A CA 1
ATOM 1370 C C . ARG A 1 187 ? 81.759 28.912 13.138 1.00 26.27 187 ARG A C 1
ATOM 1371 O O . ARG A 1 187 ? 82.517 29.131 14.096 1.00 28.68 187 ARG A O 1
ATOM 1379 N N . ILE A 1 188 ? 82.161 28.366 11.989 1.00 28.46 188 ILE A N 1
ATOM 1380 C CA . ILE A 1 188 ? 83.538 27.908 11.748 1.00 30.90 188 ILE A CA 1
ATOM 1381 C C . ILE A 1 188 ? 84.423 29.150 11.509 1.00 32.36 188 ILE A C 1
ATOM 1382 O O . ILE A 1 188 ? 85.471 29.291 12.148 1.00 31.65 188 ILE A O 1
ATOM 1387 N N . ALA A 1 189 ? 83.991 30.037 10.603 1.00 30.32 189 ALA A N 1
ATOM 1388 C CA . ALA A 1 189 ? 84.712 31.285 10.303 1.00 29.44 189 ALA A CA 1
ATOM 1389 C C . ALA A 1 189 ? 84.866 32.117 11.587 1.00 30.02 189 ALA A C 1
ATOM 1390 O O . ALA A 1 189 ? 85.924 32.688 11.863 1.00 34.19 189 ALA A O 1
ATOM 1392 N N . ARG A 1 190 ? 83.838 32.091 12.419 1.00 30.75 190 ARG A N 1
ATOM 1393 C CA . ARG A 1 190 ? 83.851 32.801 13.688 1.00 32.52 190 ARG A CA 1
ATOM 1394 C C . ARG A 1 190 ? 84.951 32.228 14.588 1.00 34.87 190 ARG A C 1
ATOM 1395 O O . ARG A 1 190 ? 85.687 32.980 15.231 1.00 33.07 190 ARG A O 1
ATOM 1403 N N . ARG A 1 191 ? 85.054 30.897 14.634 1.00 32.47 191 ARG A N 1
ATOM 1404 C CA . ARG A 1 191 ? 86.062 30.217 15.450 1.00 28.96 191 ARG A CA 1
ATOM 1405 C C . ARG A 1 191 ? 87.491 30.697 15.076 1.00 25.96 191 ARG A C 1
ATOM 1406 O O . ARG A 1 191 ? 88.317 31.024 15.947 1.00 26.87 191 ARG A O 1
ATOM 1414 N N . LYS A 1 192 ? 87.770 30.742 13.783 1.00 23.85 192 LYS A N 1
ATOM 1415 C CA . LYS A 1 192 ? 89.071 31.188 13.317 1.00 27.29 192 LYS A CA 1
ATOM 1416 C C . LYS A 1 192 ? 89.274 32.701 13.556 1.00 32.37 192 LYS A C 1
ATOM 1417 O O . LYS A 1 192 ? 90.409 33.194 13.598 1.00 33.97 192 LYS A O 1
ATOM 1423 N N . GLN A 1 193 ? 88.179 33.448 13.669 1.00 35.26 193 GLN A N 1
ATOM 1424 C CA . GLN A 1 193 ? 88.286 34.881 13.932 1.00 34.47 193 GLN A CA 1
ATOM 1425 C C . GLN A 1 193 ? 88.591 35.095 15.415 1.00 32.74 193 GLN A C 1
ATOM 1426 O O . GLN A 1 193 ? 89.445 35.906 15.767 1.00 35.34 193 GLN A O 1
ATOM 1432 N N . VAL A 1 194 ? 87.937 34.332 16.284 1.00 30.61 194 VAL A N 1
ATOM 1433 C CA . VAL A 1 194 ? 88.169 34.448 17.719 1.00 33.30 194 VAL A CA 1
ATOM 1434 C C . VAL A 1 194 ? 89.592 33.966 18.069 1.00 37.40 194 VAL A C 1
ATOM 1435 O O . VAL A 1 194 ? 90.276 34.546 18.921 1.00 37.48 194 VAL A O 1
ATOM 1439 N N . GLU A 1 195 ? 90.025 32.899 17.401 1.00 39.82 195 GLU A N 1
ATOM 1440 C CA . GLU A 1 195 ? 91.350 32.313 17.609 1.00 39.71 195 GLU A CA 1
ATOM 1441 C C . GLU A 1 195 ? 92.085 32.182 16.264 1.00 40.36 195 GLU A C 1
ATOM 1442 O O . GLU A 1 195 ? 92.047 31.132 15.627 1.00 37.80 195 GLU A O 1
ATOM 1448 N N . PRO A 1 196 ? 92.808 33.244 15.838 1.00 42.35 196 PRO A N 1
ATOM 1449 C CA . PRO A 1 196 ? 93.534 33.198 14.551 1.00 42.63 196 PRO A CA 1
ATOM 1450 C C . PRO A 1 196 ? 94.517 32.015 14.341 1.00 40.91 196 PRO A C 1
ATOM 1451 O O . PRO A 1 196 ? 94.927 31.755 13.202 1.00 41.71 196 PRO A O 1
ATOM 1455 N N . GLY A 1 197 ? 94.883 31.321 15.429 1.00 37.68 197 GLY A N 1
ATOM 1456 C CA . GLY A 1 197 ? 95.773 30.165 15.355 1.00 37.44 197 GLY A CA 1
ATOM 1457 C C . GLY A 1 197 ? 95.141 28.916 14.714 1.00 37.30 197 GLY A C 1
ATOM 1458 O O . GLY A 1 197 ? 95.842 28.002 14.240 1.00 35.70 197 GLY A O 1
ATOM 1459 N N . VAL A 1 198 ? 93.808 28.894 14.697 1.00 32.21 198 VAL A N 1
ATOM 1460 C CA . VAL A 1 198 ? 93.012 27.819 14.121 1.00 28.94 198 VAL A CA 1
ATOM 1461 C C . VAL A 1 198 ? 93.366 27.584 12.667 1.00 29.16 198 VAL A C 1
ATOM 1462 O O . VAL A 1 198 ? 93.405 28.517 11.871 1.00 32.42 198 VAL A O 1
ATOM 1466 N N . LYS A 1 199 ? 93.598 26.330 12.302 1.00 29.69 199 LYS A N 1
ATOM 1467 C CA . LYS A 1 199 ? 93.938 26.026 10.929 1.00 28.43 199 LYS A CA 1
ATOM 1468 C C . LYS A 1 199 ? 92.763 25.338 10.247 1.00 27.91 199 LYS A C 1
ATOM 1469 O O . LYS A 1 199 ? 92.077 24.527 10.864 1.00 28.01 199 LYS A O 1
ATOM 1475 N N . ILE A 1 200 ? 92.554 25.657 8.977 1.00 24.43 200 ILE A N 1
ATOM 1476 C CA . ILE A 1 200 ? 91.482 25.098 8.189 1.00 24.68 200 ILE A CA 1
ATOM 1477 C C . ILE A 1 200 ? 92.000 24.560 6.863 1.00 26.46 200 ILE A C 1
ATOM 1478 O O . ILE A 1 200 ? 92.585 25.297 6.060 1.00 29.34 200 ILE A O 1
ATOM 1483 N N . ILE A 1 201 ? 91.749 23.278 6.617 1.00 27.71 201 ILE A N 1
ATOM 1484 C CA . ILE A 1 201 ? 92.140 22.629 5.362 1.00 26.24 201 ILE A CA 1
ATOM 1485 C C . ILE A 1 201 ? 90.823 22.349 4.630 1.00 24.13 201 ILE A C 1
ATOM 1486 O O . ILE A 1 201 ? 89.938 21.729 5.201 1.00 26.31 201 ILE A O 1
ATOM 1491 N N . VAL A 1 202 ? 90.679 22.826 3.403 1.00 22.92 202 VAL A N 1
ATOM 1492 C CA . VAL A 1 202 ? 89.483 22.578 2.623 1.00 22.74 202 VAL A CA 1
ATOM 1493 C C . VAL A 1 202 ? 89.897 21.744 1.422 1.00 25.23 202 VAL A C 1
ATOM 1494 O O . VAL A 1 202 ? 90.561 22.234 0.514 1.00 26.20 202 VAL A O 1
ATOM 1498 N N . ALA A 1 203 ? 89.463 20.480 1.412 1.00 26.43 203 ALA A N 1
ATOM 1499 C CA . ALA A 1 203 ? 89.788 19.528 0.343 1.00 26.18 203 ALA A CA 1
ATOM 1500 C C . ALA A 1 203 ? 88.567 19.335 -0.572 1.00 25.17 203 ALA A C 1
ATOM 1501 O O . ALA A 1 203 ? 87.570 18.773 -0.142 1.00 26.50 203 ALA A O 1
ATOM 1503 N N . ASP A 1 204 ? 88.682 19.721 -1.837 1.00 21.06 204 ASP A N 1
ATOM 1504 C CA . ASP A 1 204 ? 87.560 19.686 -2.768 1.00 23.84 204 ASP A CA 1
ATOM 1505 C C . ASP A 1 204 ? 88.118 20.059 -4.132 1.00 23.77 204 ASP A C 1
ATOM 1506 O O . ASP A 1 204 ? 88.859 21.039 -4.241 1.00 29.30 204 ASP A O 1
ATOM 1511 N N . PRO A 1 205 ? 87.731 19.337 -5.204 1.00 21.93 205 PRO A N 1
ATOM 1512 C CA . PRO A 1 205 ? 88.217 19.628 -6.561 1.00 23.93 205 PRO A CA 1
ATOM 1513 C C . PRO A 1 205 ? 87.858 21.035 -7.029 1.00 26.69 205 PRO A C 1
ATOM 1514 O O . PRO A 1 205 ? 88.455 21.558 -7.976 1.00 26.28 205 PRO A O 1
ATOM 1518 N N . ARG A 1 206 ? 86.842 21.611 -6.388 1.00 28.59 206 ARG A N 1
ATOM 1519 C CA . ARG A 1 206 ? 86.366 22.944 -6.705 1.00 29.47 206 ARG A CA 1
ATOM 1520 C C . ARG A 1 206 ? 86.773 23.931 -5.622 1.00 28.55 206 ARG A C 1
ATOM 1521 O O . ARG A 1 206 ? 86.777 23.605 -4.418 1.00 25.51 206 ARG A O 1
ATOM 1529 N N . ARG A 1 207 ? 87.125 25.141 -6.057 1.00 34.19 207 ARG A N 1
ATOM 1530 C CA . ARG A 1 207 ? 87.506 26.214 -5.133 1.00 35.93 207 ARG A CA 1
ATOM 1531 C C . ARG A 1 207 ? 86.220 27.000 -4.900 1.00 32.79 207 ARG A C 1
ATOM 1532 O O . ARG A 1 207 ? 85.786 27.726 -5.788 1.00 35.44 207 ARG A O 1
ATOM 1540 N N . THR A 1 208 ? 85.605 26.823 -3.734 1.00 31.73 208 THR A N 1
ATOM 1541 C CA . THR A 1 208 ? 84.339 27.481 -3.422 1.00 29.62 208 THR A CA 1
ATOM 1542 C C . THR A 1 208 ? 84.564 28.584 -2.412 1.00 31.79 208 THR A C 1
ATOM 1543 O O . THR A 1 208 ? 85.669 28.746 -1.910 1.00 35.43 208 THR A O 1
ATOM 1547 N N . ASN A 1 209 ? 83.508 29.309 -2.056 1.00 31.88 209 ASN A N 1
ATOM 1548 C CA . ASN A 1 209 ? 83.639 30.368 -1.057 1.00 30.68 209 ASN A CA 1
ATOM 1549 C C . ASN A 1 209 ? 84.093 29.764 0.250 1.00 28.46 209 ASN A C 1
ATOM 1550 O O . ASN A 1 209 ? 84.589 30.471 1.117 1.00 26.73 209 ASN A O 1
ATOM 1555 N N . THR A 1 210 ? 83.951 28.446 0.407 1.00 25.22 210 THR A N 1
ATOM 1556 C CA . THR A 1 210 ? 84.361 27.816 1.655 1.00 22.77 210 THR A CA 1
ATOM 1557 C C . THR A 1 210 ? 85.892 27.905 1.821 1.00 21.18 210 THR A C 1
ATOM 1558 O O . THR A 1 210 ? 86.405 27.988 2.941 1.00 19.95 210 THR A O 1
ATOM 1562 N N . SER A 1 211 ? 86.605 27.890 0.705 1.00 23.91 211 SER A N 1
ATOM 1563 C CA . SER A 1 211 ? 88.065 27.963 0.756 1.00 34.29 211 SER A CA 1
ATOM 1564 C C . SER A 1 211 ? 88.673 29.337 1.168 1.00 38.39 211 SER A C 1
ATOM 1565 O O . SER A 1 211 ? 89.846 29.405 1.569 1.00 42.26 211 SER A O 1
ATOM 1568 N N . ARG A 1 212 ? 87.876 30.406 1.139 1.00 35.89 212 ARG A N 1
ATOM 1569 C CA . ARG A 1 212 ? 88.382 31.732 1.483 1.00 33.62 212 ARG A CA 1
ATOM 1570 C C . ARG A 1 212 ? 88.708 31.938 2.954 1.00 31.86 212 ARG A C 1
ATOM 1571 O O . ARG A 1 212 ? 89.125 33.023 3.342 1.00 34.76 212 ARG A O 1
ATOM 1579 N N . ILE A 1 213 ? 88.461 30.940 3.792 1.00 28.41 213 ILE A N 1
ATOM 1580 C CA . ILE A 1 213 ? 88.860 31.066 5.191 1.00 27.21 213 ILE A CA 1
ATOM 1581 C C . ILE A 1 213 ? 89.841 29.924 5.486 1.00 25.79 213 ILE A C 1
ATOM 1582 O O . ILE A 1 213 ? 90.295 29.729 6.619 1.00 24.98 213 ILE A O 1
ATOM 1587 N N . ALA A 1 214 ? 90.199 29.214 4.426 1.00 26.97 214 ALA A N 1
ATOM 1588 C CA . ALA A 1 214 ? 91.093 28.071 4.508 1.00 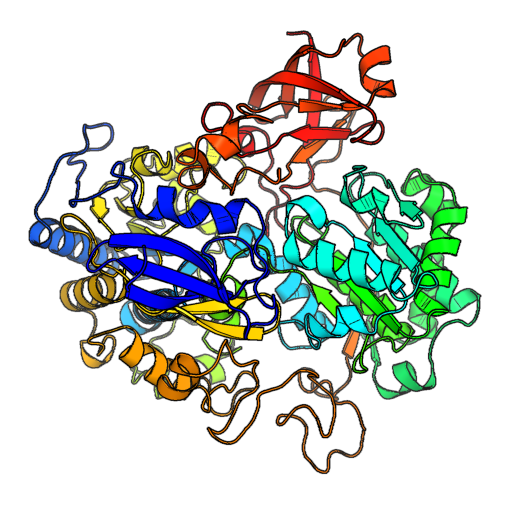30.44 214 ALA A CA 1
ATOM 1589 C C . ALA A 1 214 ? 92.568 28.448 4.455 1.00 30.37 214 ALA A C 1
ATOM 1590 O O . ALA A 1 214 ? 92.976 29.260 3.613 1.00 30.82 214 ALA A O 1
ATOM 1592 N N . ASP A 1 215 ? 93.355 27.784 5.304 1.00 29.70 215 ASP A N 1
ATOM 1593 C CA . ASP A 1 215 ? 94.798 27.929 5.326 1.00 28.88 215 ASP A CA 1
ATOM 1594 C C . ASP A 1 215 ? 95.337 27.197 4.110 1.00 32.01 215 ASP A C 1
ATOM 1595 O O . ASP A 1 215 ? 96.383 27.566 3.554 1.00 31.16 215 ASP A O 1
ATOM 1600 N N . MET A 1 216 ? 94.599 26.188 3.650 1.00 30.74 216 MET A N 1
ATOM 1601 C CA . MET A 1 216 ? 95.034 25.427 2.484 1.00 28.20 216 MET A CA 1
ATOM 1602 C C . MET A 1 216 ? 93.847 24.881 1.734 1.00 22.32 216 MET A C 1
ATOM 1603 O O . MET A 1 216 ? 92.913 24.416 2.355 1.00 24.23 216 MET A O 1
ATOM 1608 N N . HIS A 1 217 ? 93.858 25.010 0.421 1.00 22.05 217 HIS A N 1
ATOM 1609 C CA . HIS A 1 217 ? 92.811 24.443 -0.391 1.00 26.70 217 HIS A CA 1
ATOM 1610 C C . HIS A 1 217 ? 93.426 23.315 -1.254 1.00 28.71 217 HIS A C 1
ATOM 1611 O O . HIS A 1 217 ? 94.158 23.575 -2.226 1.00 30.00 217 HIS A O 1
ATOM 1618 N N . VAL A 1 218 ? 93.075 22.074 -0.936 1.00 26.79 218 VAL A N 1
ATOM 1619 C CA . VAL A 1 218 ? 93.564 20.927 -1.690 1.00 23.07 218 VAL A CA 1
ATOM 1620 C C . VAL A 1 218 ? 92.600 20.630 -2.845 1.00 27.56 218 VAL A C 1
ATOM 1621 O O . VAL A 1 218 ? 91.513 20.072 -2.625 1.00 30.20 218 VAL A O 1
ATOM 1625 N N . ALA A 1 219 ? 92.974 21.004 -4.066 1.00 24.88 219 ALA A N 1
ATOM 1626 C CA . ALA A 1 219 ? 92.137 20.758 -5.229 1.00 24.89 219 ALA A CA 1
ATOM 1627 C C . ALA A 1 219 ? 92.508 19.454 -5.926 1.00 26.91 219 ALA A C 1
ATOM 1628 O O . ALA A 1 219 ? 92.934 19.467 -7.081 1.00 31.05 219 ALA A O 1
ATOM 1630 N N . PHE A 1 220 ? 92.319 18.326 -5.248 1.00 29.96 220 PHE A N 1
ATOM 1631 C CA . PHE A 1 220 ? 92.655 17.025 -5.846 1.00 31.72 220 PHE A CA 1
ATOM 1632 C C . PHE A 1 220 ? 91.772 16.580 -7.004 1.00 31.45 220 PHE A C 1
ATOM 1633 O O . PHE A 1 220 ? 90.662 17.084 -7.176 1.00 32.81 220 PHE A O 1
ATOM 1641 N N . ARG A 1 221 ? 92.292 15.650 -7.805 1.00 29.17 221 ARG A N 1
ATOM 1642 C CA . ARG A 1 221 ? 91.578 15.114 -8.947 1.00 28.95 221 ARG A CA 1
ATOM 1643 C C . ARG A 1 221 ? 90.376 14.391 -8.357 1.00 30.30 221 ARG A C 1
ATOM 1644 O O . ARG A 1 221 ? 90.495 13.748 -7.295 1.00 28.18 221 ARG A O 1
ATOM 1652 N N . PRO A 1 222 ? 89.189 14.542 -8.986 1.00 28.66 222 PRO A N 1
ATOM 1653 C CA . PRO A 1 222 ? 87.993 13.874 -8.465 1.00 27.96 222 PRO A CA 1
ATOM 1654 C C . PRO A 1 222 ? 88.238 12.370 -8.283 1.00 26.56 222 PRO A C 1
ATOM 1655 O O . PRO A 1 222 ? 88.831 11.726 -9.155 1.00 26.03 222 PRO A O 1
ATOM 1659 N N . GLY A 1 223 ? 87.856 11.862 -7.116 1.00 26.81 223 GLY A N 1
ATOM 1660 C CA . GLY A 1 223 ? 88.000 10.451 -6.811 1.00 27.81 223 GLY A CA 1
ATOM 1661 C C . GLY A 1 223 ? 89.295 10.024 -6.140 1.00 31.82 223 GLY A C 1
ATOM 1662 O O . GLY A 1 223 ? 89.374 8.913 -5.607 1.00 33.00 223 GLY A O 1
ATOM 1663 N N . THR A 1 224 ? 90.285 10.907 -6.084 1.00 30.21 224 THR A N 1
ATOM 1664 C CA . THR A 1 224 ? 91.574 10.552 -5.495 1.00 26.98 224 THR A CA 1
ATOM 1665 C C . THR A 1 224 ? 91.719 10.874 -4.028 1.00 26.71 224 THR A C 1
ATOM 1666 O O . THR A 1 224 ? 92.801 10.766 -3.484 1.00 30.36 224 THR A O 1
ATOM 1670 N N . ASP A 1 225 ? 90.642 11.258 -3.362 1.00 26.66 225 ASP A N 1
ATOM 1671 C CA . ASP A 1 225 ? 90.755 11.586 -1.944 1.00 26.54 225 ASP A CA 1
ATOM 1672 C C . ASP A 1 225 ? 91.060 10.431 -1.000 1.00 26.74 225 ASP A C 1
ATOM 1673 O O . ASP A 1 225 ? 91.508 10.654 0.132 1.00 24.65 225 ASP A O 1
ATOM 1678 N N . LEU A 1 226 ? 90.778 9.197 -1.421 1.00 27.28 226 LEU A N 1
ATOM 1679 C CA . LEU A 1 226 ? 91.097 8.057 -0.557 1.00 27.50 226 LEU A CA 1
ATOM 1680 C C . LEU A 1 226 ? 92.630 7.927 -0.510 1.00 21.67 226 LEU A C 1
ATOM 1681 O O . LEU A 1 226 ? 93.205 7.787 0.568 1.00 22.00 226 LEU A O 1
ATOM 1686 N N . ALA A 1 227 ? 93.271 8.060 -1.674 1.00 24.61 227 ALA A N 1
ATOM 1687 C CA . ALA A 1 227 ? 94.745 8.008 -1.774 1.00 25.49 227 ALA A CA 1
ATOM 1688 C C . ALA A 1 227 ? 95.324 9.133 -0.884 1.00 27.97 227 ALA A C 1
ATOM 1689 O O . ALA A 1 227 ? 96.157 8.879 0.001 1.00 30.80 227 ALA A O 1
ATOM 1691 N N . PHE A 1 228 ? 94.797 10.352 -1.052 1.00 28.04 228 PHE A N 1
ATOM 1692 C CA . PHE A 1 228 ? 95.198 11.500 -0.254 1.00 23.19 228 PHE A CA 1
ATOM 1693 C C . PHE A 1 228 ? 95.091 11.238 1.252 1.00 25.50 228 PHE A C 1
ATOM 1694 O O . PHE A 1 228 ? 96.032 11.469 2.017 1.00 26.67 228 PHE A O 1
ATOM 1702 N N . MET A 1 229 ? 93.962 10.724 1.705 1.00 22.06 229 MET A N 1
ATOM 1703 C CA . MET A 1 229 ? 93.831 10.501 3.124 1.00 20.48 229 MET A CA 1
ATOM 1704 C C . MET A 1 229 ? 94.684 9.362 3.650 1.00 21.35 229 MET A C 1
ATOM 1705 O O . MET A 1 229 ? 95.020 9.335 4.844 1.00 22.20 229 MET A O 1
ATOM 1710 N N . HIS A 1 230 ? 94.977 8.382 2.800 1.00 21.95 230 HIS A N 1
ATOM 1711 C CA . HIS A 1 230 ? 95.871 7.300 3.232 1.00 25.06 230 HIS A CA 1
ATOM 1712 C C . HIS A 1 230 ? 97.288 7.902 3.375 1.00 24.57 230 HIS A C 1
ATOM 1713 O O . HIS A 1 230 ? 98.013 7.634 4.335 1.00 25.05 230 HIS A O 1
ATOM 1720 N N . SER A 1 231 ? 97.633 8.771 2.433 1.00 24.41 231 SER A N 1
ATOM 1721 C CA . SER A 1 231 ? 98.924 9.459 2.437 1.00 25.31 231 SER A CA 1
ATOM 1722 C C . SER A 1 231 ? 99.048 10.276 3.725 1.00 29.43 231 SER A C 1
ATOM 1723 O O . SER A 1 231 ? 100.079 10.227 4.412 1.00 32.06 231 SER A O 1
ATOM 1726 N N . MET A 1 232 ? 97.974 10.967 4.110 1.00 28.59 232 MET A N 1
ATOM 1727 C CA . MET A 1 232 ? 98.009 11.742 5.346 1.00 23.19 232 MET A CA 1
ATOM 1728 C C . MET A 1 232 ? 98.329 10.842 6.525 1.00 21.96 232 MET A C 1
ATOM 1729 O O . MET A 1 232 ? 99.066 11.237 7.428 1.00 22.73 232 MET A O 1
ATOM 1734 N N . ALA A 1 233 ? 97.732 9.650 6.571 1.00 22.10 233 ALA A N 1
ATOM 1735 C CA . ALA A 1 233 ? 97.997 8.739 7.697 1.00 22.22 233 ALA A CA 1
ATOM 1736 C C . ALA A 1 233 ? 99.466 8.239 7.640 1.00 21.49 233 ALA A C 1
ATOM 1737 O O . ALA A 1 233 ? 100.106 8.024 8.688 1.00 20.97 233 ALA A O 1
ATOM 1739 N N . TRP A 1 234 ? 99.987 8.092 6.420 1.00 21.86 234 TRP A N 1
ATOM 1740 C CA . TRP A 1 234 ? 101.365 7.650 6.237 1.00 25.62 234 TRP A CA 1
ATOM 1741 C C . TRP A 1 234 ? 102.271 8.672 6.921 1.00 25.99 234 TRP A C 1
ATOM 1742 O O . TRP A 1 234 ? 103.098 8.327 7.763 1.00 25.90 234 TRP A O 1
ATOM 1753 N N . VAL A 1 235 ? 102.073 9.940 6.563 1.00 26.96 235 VAL A N 1
ATOM 1754 C CA . VAL A 1 235 ? 102.817 11.051 7.142 1.00 23.90 235 VAL A CA 1
ATOM 1755 C C . VAL A 1 235 ? 102.628 11.078 8.645 1.00 24.65 235 VAL A C 1
ATOM 1756 O O . VAL A 1 235 ? 103.592 11.183 9.404 1.00 26.48 235 VAL A O 1
ATOM 1760 N N . ILE A 1 236 ? 101.391 10.955 9.104 1.00 25.22 236 ILE A N 1
ATOM 1761 C CA . ILE A 1 236 ? 101.178 10.986 10.542 1.00 24.96 236 ILE A CA 1
ATOM 1762 C C . ILE A 1 236 ? 101.982 9.904 11.250 1.00 27.67 236 ILE A C 1
ATOM 1763 O O . ILE A 1 236 ? 102.562 10.145 12.313 1.00 29.99 236 ILE A O 1
ATOM 1768 N N . ILE A 1 237 ? 102.009 8.704 10.681 1.00 30.11 237 ILE A N 1
ATOM 1769 C CA . ILE A 1 237 ? 102.743 7.594 11.318 1.00 29.86 237 ILE A CA 1
ATOM 1770 C C . ILE A 1 237 ? 104.248 7.863 11.201 1.00 26.70 237 ILE A C 1
ATOM 1771 O O . ILE A 1 237 ? 104.984 7.812 12.182 1.00 24.42 237 ILE A O 1
ATOM 1776 N N . ASN A 1 238 ? 104.676 8.180 9.988 1.00 25.02 238 ASN A N 1
ATOM 1777 C CA . ASN A 1 238 ? 106.078 8.433 9.704 1.00 29.67 238 ASN A CA 1
ATOM 1778 C C . ASN A 1 238 ? 106.739 9.492 10.591 1.00 33.32 238 ASN A C 1
ATOM 1779 O O . ASN A 1 238 ? 107.872 9.304 11.042 1.00 36.00 238 ASN A O 1
ATOM 1784 N N . GLU A 1 239 ? 106.023 10.578 10.880 1.00 31.61 239 GLU A N 1
ATOM 1785 C CA . GLU A 1 239 ? 106.568 11.643 11.701 1.00 27.07 239 GLU A CA 1
ATOM 1786 C C . GLU A 1 239 ? 106.220 11.489 13.156 1.00 30.45 239 GLU A C 1
ATOM 1787 O O . GLU A 1 239 ? 106.367 12.428 13.937 1.00 33.96 239 GLU A O 1
ATOM 1793 N N . GLU A 1 240 ? 105.819 10.284 13.542 1.00 29.45 240 GLU A N 1
ATOM 1794 C CA . GLU A 1 240 ? 105.472 9.998 14.932 1.00 31.55 240 GLU A CA 1
ATOM 1795 C C . GLU A 1 240 ? 104.452 10.958 15.531 1.00 27.39 240 GLU A C 1
ATOM 1796 O O . GLU A 1 240 ? 104.567 11.353 16.692 1.00 27.67 240 GLU A O 1
ATOM 1802 N N . LEU A 1 241 ? 103.452 11.307 14.730 1.00 26.50 241 LEU A N 1
ATOM 1803 C CA . LEU A 1 241 ? 102.399 12.214 15.170 1.00 29.81 241 LEU A CA 1
ATOM 1804 C C . LEU A 1 241 ? 101.134 11.443 15.570 1.00 34.20 241 LEU A C 1
ATOM 1805 O O . LEU A 1 241 ? 100.073 12.038 15.738 1.00 31.70 241 LEU A O 1
ATOM 1810 N N . ASP A 1 242 ? 101.249 10.119 15.711 1.00 35.09 242 ASP A N 1
ATOM 1811 C CA . ASP A 1 242 ? 100.111 9.274 16.090 1.00 31.72 242 ASP A CA 1
ATOM 1812 C C . ASP A 1 242 ? 99.974 9.194 17.603 1.00 29.54 242 ASP A C 1
ATOM 1813 O O . ASP A 1 242 ? 100.814 9.697 18.340 1.00 31.13 242 ASP A O 1
ATOM 1818 N N . ASN A 1 243 ? 98.916 8.548 18.071 1.00 29.45 243 ASN A N 1
ATOM 1819 C CA . ASN A 1 243 ? 98.633 8.460 19.501 1.00 29.55 243 ASN A CA 1
ATOM 1820 C C . ASN A 1 243 ? 98.502 7.000 19.965 1.00 33.47 243 ASN A C 1
ATOM 1821 O O . ASN A 1 243 ? 97.388 6.503 20.187 1.00 34.44 243 ASN A O 1
ATOM 1826 N N . PRO A 1 244 ? 99.638 6.296 20.139 1.00 36.20 244 PRO A N 1
ATOM 1827 C CA . PRO A 1 244 ? 99.590 4.892 20.578 1.00 31.56 244 PRO A CA 1
ATOM 1828 C C . PRO A 1 244 ? 98.842 4.626 21.873 1.00 29.94 244 PRO A C 1
ATOM 1829 O O . PRO A 1 244 ? 98.174 3.610 21.979 1.00 28.39 244 PRO A O 1
ATOM 1833 N N . ARG A 1 245 ? 98.903 5.523 22.851 1.00 28.15 245 ARG A N 1
ATOM 1834 C CA . ARG A 1 245 ? 98.166 5.278 24.094 1.00 30.11 245 ARG A CA 1
ATOM 1835 C C . ARG A 1 245 ? 96.670 5.131 23.788 1.00 32.90 245 ARG A C 1
ATOM 1836 O O . ARG A 1 245 ? 95.921 4.445 24.502 1.00 33.31 245 ARG A O 1
ATOM 1844 N N . PHE A 1 246 ? 96.237 5.791 22.723 1.00 31.47 246 PHE A N 1
ATOM 1845 C CA . PHE A 1 246 ? 94.853 5.700 22.322 1.00 29.64 246 PHE A CA 1
ATOM 1846 C C . PHE A 1 246 ? 94.593 4.452 21.477 1.00 26.84 246 PHE A C 1
ATOM 1847 O O . PHE A 1 246 ? 93.907 3.558 21.933 1.00 28.19 246 PHE A O 1
ATOM 1855 N N . TRP A 1 247 ? 95.167 4.363 20.284 1.00 25.68 247 TRP A N 1
ATOM 1856 C CA . TRP A 1 247 ? 94.894 3.219 19.428 1.00 28.75 247 TRP A CA 1
ATOM 1857 C C . TRP A 1 247 ? 95.227 1.821 19.974 1.00 32.83 247 TRP A C 1
ATOM 1858 O O . TRP A 1 247 ? 94.523 0.857 19.685 1.00 34.16 247 TRP A O 1
ATOM 1869 N N . GLN A 1 248 ? 96.265 1.708 20.789 1.00 32.17 248 GLN A N 1
ATOM 1870 C CA . GLN A 1 248 ? 96.611 0.428 21.375 1.00 32.18 248 GLN A CA 1
ATOM 1871 C C . GLN A 1 248 ? 95.490 -0.047 22.306 1.00 33.50 248 GLN A C 1
ATOM 1872 O O . GLN A 1 248 ? 95.277 -1.242 22.458 1.00 32.54 248 GLN A O 1
ATOM 1878 N N . ARG A 1 249 ? 94.750 0.891 22.888 1.00 31.82 249 ARG A N 1
ATOM 1879 C CA . ARG A 1 249 ? 93.683 0.554 23.819 1.00 32.52 249 ARG A CA 1
ATOM 1880 C C . ARG A 1 249 ? 92.277 0.610 23.252 1.00 32.46 249 ARG A C 1
ATOM 1881 O O . ARG A 1 249 ? 91.389 -0.094 23.728 1.00 34.80 249 ARG A O 1
ATOM 1889 N N . TYR A 1 250 ? 92.095 1.366 22.184 1.00 28.13 250 TYR A N 1
ATOM 1890 C CA . TYR A 1 250 ? 90.762 1.575 21.669 1.00 28.96 250 TYR A CA 1
ATOM 1891 C C . TYR A 1 250 ? 90.541 1.298 20.221 1.00 27.04 250 TYR A C 1
ATOM 1892 O O . TYR A 1 250 ? 89.439 1.541 19.722 1.00 28.81 250 TYR A O 1
ATOM 1901 N N . VAL A 1 251 ? 91.558 0.839 19.520 1.00 22.33 251 VAL A N 1
ATOM 1902 C CA . VAL A 1 251 ? 91.383 0.581 18.104 1.00 24.43 251 VAL A CA 1
ATOM 1903 C C . VAL A 1 251 ? 91.779 -0.852 17.704 1.00 29.26 251 VAL A C 1
ATOM 1904 O O . VAL A 1 251 ? 92.510 -1.536 18.447 1.00 27.06 251 VAL A O 1
ATOM 1908 N N . ASN A 1 252 ? 91.171 -1.321 16.608 1.00 28.53 252 ASN A N 1
ATOM 1909 C CA . ASN A 1 252 ? 91.454 -2.618 15.997 1.00 28.94 252 ASN A CA 1
ATOM 1910 C C . ASN A 1 252 ? 91.704 -2.269 14.569 1.00 26.26 252 ASN A C 1
ATOM 1911 O O . ASN A 1 252 ? 91.131 -1.293 14.064 1.00 27.16 252 ASN A O 1
ATOM 1916 N N . PHE A 1 253 ? 92.578 -3.020 13.919 1.00 23.53 253 PHE A N 1
ATOM 1917 C CA . PHE A 1 253 ? 92.915 -2.756 12.535 1.00 25.51 253 PHE A CA 1
ATOM 1918 C C . PHE A 1 253 ? 92.398 -3.897 11.676 1.00 28.04 253 PHE A C 1
ATOM 1919 O O . PHE A 1 253 ? 92.338 -5.033 12.133 1.00 33.16 253 PHE A O 1
ATOM 1927 N N . MET A 1 254 ? 92.012 -3.585 10.445 1.00 27.84 254 MET A N 1
ATOM 1928 C CA . MET A 1 254 ? 91.495 -4.557 9.494 1.00 31.00 254 MET A CA 1
ATOM 1929 C C . MET A 1 254 ? 92.199 -4.327 8.182 1.00 31.33 254 MET A C 1
ATOM 1930 O O . MET A 1 254 ? 92.090 -3.244 7.635 1.00 33.19 254 MET A O 1
ATOM 1935 N N . ASP A 1 255 ? 92.874 -5.343 7.648 1.00 32.78 255 ASP A N 1
ATOM 1936 C CA . ASP A 1 255 ? 93.586 -5.207 6.374 1.00 34.17 255 ASP A CA 1
ATOM 1937 C C . ASP A 1 255 ? 92.696 -4.931 5.171 1.00 36.11 255 ASP A C 1
ATOM 1938 O O . ASP A 1 255 ? 91.473 -4.885 5.301 1.00 36.75 255 ASP A O 1
ATOM 1943 N N . ALA A 1 256 ? 93.315 -4.818 3.994 1.00 37.69 256 ALA A N 1
ATOM 1944 C CA . ALA A 1 256 ? 92.604 -4.534 2.750 1.00 42.75 256 ALA A CA 1
ATOM 1945 C C . ALA A 1 256 ? 91.555 -5.591 2.381 1.00 47.85 256 ALA A C 1
ATOM 1946 O O . ALA A 1 256 ? 90.612 -5.308 1.627 1.00 50.55 256 ALA A O 1
ATOM 1948 N N . GLU A 1 257 ? 91.735 -6.806 2.900 1.00 50.84 257 GLU A N 1
ATOM 1949 C CA . GLU A 1 257 ? 90.813 -7.908 2.640 1.00 50.67 257 GLU A CA 1
ATOM 1950 C C . GLU A 1 257 ? 89.760 -8.015 3.756 1.00 49.09 257 GLU A C 1
ATOM 1951 O O . GLU A 1 257 ? 89.004 -8.978 3.807 1.00 52.84 257 GLU A O 1
ATOM 1957 N N . GLY A 1 258 ? 89.711 -7.032 4.647 1.00 42.82 258 GLY A N 1
ATOM 1958 C CA . GLY A 1 258 ? 88.726 -7.062 5.711 1.00 40.34 258 GLY A CA 1
ATOM 1959 C C . GLY A 1 258 ? 88.991 -7.987 6.892 1.00 41.89 258 GLY A C 1
ATOM 1960 O O . GLY A 1 258 ? 88.099 -8.193 7.719 1.00 42.50 258 GLY A O 1
ATOM 1961 N N . LYS A 1 259 ? 90.214 -8.511 7.007 1.00 42.68 259 LYS A N 1
ATOM 1962 C CA . LYS A 1 259 ? 90.582 -9.418 8.107 1.00 39.85 259 LYS A CA 1
ATOM 1963 C C . LYS A 1 259 ? 91.348 -8.732 9.232 1.00 34.94 259 LYS A C 1
ATOM 1964 O O . LYS A 1 259 ? 92.000 -7.719 9.020 1.00 36.65 259 LYS A O 1
ATOM 1967 N N . PRO A 1 260 ? 91.279 -9.282 10.450 1.00 31.77 260 PRO A N 1
ATOM 1968 C CA . PRO A 1 260 ? 91.986 -8.691 11.586 1.00 32.05 260 PRO A CA 1
ATOM 1969 C C . PRO A 1 260 ? 93.471 -8.463 11.298 1.00 35.28 260 PRO A C 1
ATOM 1970 O O . PRO A 1 260 ? 94.123 -9.293 10.661 1.00 39.22 260 PRO A O 1
ATOM 1974 N N . SER A 1 261 ? 93.993 -7.317 11.721 1.00 33.42 261 SER A N 1
ATOM 1975 C CA . SER A 1 261 ? 95.383 -6.995 11.473 1.00 28.03 261 SER A CA 1
ATOM 1976 C C . SER A 1 261 ? 95.916 -6.230 12.659 1.00 29.33 261 SER A C 1
ATOM 1977 O O . SER A 1 261 ? 95.432 -6.407 13.784 1.00 28.83 261 SER A O 1
ATOM 1980 N N . ASP A 1 262 ? 96.949 -5.419 12.445 1.00 30.26 262 ASP A N 1
ATOM 1981 C CA . ASP A 1 262 ? 97.512 -4.631 13.544 1.00 28.49 262 ASP A CA 1
ATOM 1982 C C . ASP A 1 262 ? 98.226 -3.375 13.046 1.00 25.83 262 ASP A C 1
ATOM 1983 O O . ASP A 1 262 ? 98.183 -3.051 11.839 1.00 24.24 262 ASP A O 1
ATOM 1988 N N . PHE A 1 263 ? 98.867 -2.668 13.973 1.00 29.50 263 PHE A N 1
ATOM 1989 C CA . PHE A 1 263 ? 99.565 -1.428 13.623 1.00 32.10 263 PHE A CA 1
ATOM 1990 C C . PHE A 1 263 ? 100.627 -1.627 12.544 1.00 33.62 263 PHE A C 1
ATOM 1991 O O . PHE A 1 263 ? 100.678 -0.874 11.551 1.00 32.54 263 PHE A O 1
ATOM 1999 N N . GLU A 1 264 ? 101.440 -2.675 12.700 1.00 34.41 264 GLU A N 1
ATOM 2000 C CA . GLU A 1 264 ? 102.484 -2.960 11.714 1.00 33.14 264 GLU A CA 1
ATOM 2001 C C . GLU A 1 264 ? 101.875 -3.251 10.357 1.00 29.14 264 GLU A C 1
ATOM 2002 O O . GLU A 1 264 ? 102.402 -2.842 9.325 1.00 31.31 264 GLU A O 1
ATOM 2008 N N . GLY A 1 265 ? 100.731 -3.927 10.346 1.00 31.37 265 GLY A N 1
ATOM 2009 C CA . GLY A 1 265 ? 100.070 -4.210 9.082 1.00 26.00 265 GLY A CA 1
ATOM 2010 C C . GLY A 1 265 ? 99.565 -2.911 8.480 1.00 25.40 265 GLY A C 1
ATOM 2011 O O . GLY A 1 265 ? 99.637 -2.732 7.261 1.00 27.77 265 GLY A O 1
ATOM 2012 N N . TYR A 1 266 ? 99.059 -2.010 9.334 1.00 27.35 266 TYR A N 1
ATOM 2013 C CA . TYR A 1 266 ? 98.563 -0.696 8.892 1.00 27.11 266 TYR A CA 1
ATOM 2014 C C . TYR A 1 266 ? 99.735 0.036 8.209 1.00 28.20 266 TYR A C 1
ATOM 2015 O O . TYR A 1 266 ? 99.600 0.491 7.064 1.00 29.31 266 TYR A O 1
ATOM 2024 N N . LYS A 1 267 ? 100.890 0.108 8.897 1.00 28.65 267 LYS A N 1
ATOM 2025 C CA . LYS A 1 267 ? 102.117 0.728 8.354 1.00 26.92 267 LYS A CA 1
ATOM 2026 C C . LYS A 1 267 ? 102.524 0.109 7.023 1.00 24.89 267 LYS A C 1
ATOM 2027 O O . LYS A 1 267 ? 102.855 0.810 6.067 1.00 24.72 267 LYS A O 1
ATOM 2033 N N . ALA A 1 268 ? 102.488 -1.219 6.949 1.00 29.24 268 ALA A N 1
ATOM 2034 C CA . ALA A 1 268 ? 102.857 -1.909 5.717 1.00 28.66 268 ALA A CA 1
ATOM 2035 C C . ALA A 1 268 ? 101.930 -1.529 4.593 1.00 30.56 268 ALA A C 1
ATOM 2036 O O . ALA A 1 268 ? 102.367 -1.300 3.462 1.00 33.58 268 ALA A O 1
ATOM 2038 N N . PHE A 1 269 ? 100.639 -1.461 4.897 1.00 30.39 269 PHE A N 1
ATOM 2039 C CA . PHE A 1 269 ? 99.638 -1.086 3.891 1.00 28.28 269 PHE A CA 1
ATOM 2040 C C . PHE A 1 269 ? 99.861 0.360 3.419 1.00 26.44 269 PHE A C 1
ATOM 2041 O O . PHE A 1 269 ? 99.795 0.670 2.212 1.00 24.49 269 PHE A O 1
ATOM 2049 N N . LEU A 1 270 ? 100.115 1.242 4.388 1.00 27.53 270 LEU A N 1
ATOM 2050 C CA . LEU A 1 270 ? 100.320 2.659 4.080 1.00 29.47 270 LEU A CA 1
ATOM 2051 C C . LEU A 1 270 ? 101.504 2.938 3.153 1.00 30.81 270 LEU A C 1
ATOM 2052 O O . LEU A 1 270 ? 101.517 3.943 2.445 1.00 31.76 270 LEU A O 1
ATOM 2057 N N . GLU A 1 271 ? 102.440 1.999 3.065 1.00 29.75 271 GLU A N 1
ATOM 2058 C CA . GLU A 1 271 ? 103.592 2.189 2.204 1.00 30.84 271 GLU A CA 1
ATOM 2059 C C . GLU A 1 271 ? 103.155 2.285 0.769 1.00 31.35 271 GLU A C 1
ATOM 2060 O O . GLU A 1 271 ? 103.898 2.766 -0.081 1.00 34.84 271 GLU A O 1
ATOM 2066 N N . ASN A 1 272 ? 101.937 1.856 0.486 1.00 32.10 272 ASN A N 1
ATOM 2067 C CA . ASN A 1 272 ? 101.455 1.933 -0.881 1.00 31.70 272 ASN A CA 1
ATOM 2068 C C . ASN A 1 272 ? 100.922 3.345 -1.176 1.00 27.85 272 ASN A C 1
ATOM 2069 O O . ASN A 1 272 ? 100.621 3.670 -2.322 1.00 24.53 272 ASN A O 1
ATOM 2074 N N . TYR A 1 273 ? 100.921 4.201 -0.152 1.00 27.02 273 TYR A N 1
ATOM 2075 C CA . TYR A 1 273 ? 100.405 5.569 -0.261 1.00 31.31 273 TYR A CA 1
ATOM 2076 C C . TYR A 1 273 ? 101.405 6.652 0.157 1.00 30.50 273 TYR A C 1
ATOM 2077 O O . TYR A 1 273 ? 101.096 7.541 0.958 1.00 27.37 273 TYR A O 1
ATOM 2086 N N . ARG A 1 274 ? 102.608 6.569 -0.382 1.00 29.22 274 ARG A N 1
ATOM 2087 C CA . ARG A 1 274 ? 103.631 7.544 -0.066 1.00 28.70 274 ARG A CA 1
ATOM 2088 C C . ARG A 1 274 ? 103.289 8.876 -0.752 1.00 24.02 274 ARG A C 1
ATOM 2089 O O . ARG A 1 274 ? 102.946 8.909 -1.949 1.00 23.51 274 ARG A O 1
ATOM 2097 N N . PRO A 1 275 ? 103.513 9.994 -0.036 1.00 23.61 275 PRO A N 1
ATOM 2098 C CA . PRO A 1 275 ? 103.242 11.355 -0.497 1.00 22.26 275 PRO A CA 1
ATOM 2099 C C . PRO A 1 275 ? 103.660 11.703 -1.908 1.00 26.00 275 PRO A C 1
ATOM 2100 O O . PRO A 1 275 ? 102.869 12.234 -2.681 1.00 28.13 275 PRO A O 1
ATOM 2104 N N . GLU A 1 276 ? 104.886 11.353 -2.284 1.00 29.61 276 GLU A N 1
ATOM 2105 C CA . GLU A 1 276 ? 105.379 11.683 -3.620 1.00 29.35 276 GLU A CA 1
ATOM 2106 C C . GLU A 1 276 ? 104.608 10.938 -4.695 1.00 31.48 276 GLU A C 1
ATOM 2107 O O . GLU A 1 276 ? 104.348 11.485 -5.769 1.00 32.78 276 GLU A O 1
ATOM 2113 N N . LYS A 1 277 ? 104.198 9.704 -4.407 1.00 33.89 277 LYS A N 1
ATOM 2114 C CA . LYS A 1 277 ? 103.427 8.947 -5.392 1.00 32.49 277 LYS A CA 1
ATOM 2115 C C . LYS A 1 277 ? 101.981 9.482 -5.412 1.00 32.48 277 LYS A C 1
ATOM 2116 O O . LYS A 1 277 ? 101.402 9.763 -6.470 1.00 31.86 277 LYS A O 1
ATOM 2122 N N . VAL A 1 278 ? 101.412 9.645 -4.226 1.00 30.64 278 VAL A N 1
ATOM 2123 C CA . VAL A 1 278 ? 100.037 10.103 -4.127 1.00 31.24 278 VAL A CA 1
ATOM 2124 C C . VAL A 1 278 ? 99.834 11.519 -4.670 1.00 32.70 278 VAL A C 1
ATOM 2125 O O . VAL A 1 278 ? 98.839 11.781 -5.352 1.00 30.98 278 VAL A O 1
ATOM 2129 N N . ALA A 1 279 ? 100.812 12.399 -4.448 1.00 30.66 279 ALA A N 1
ATOM 2130 C CA . ALA A 1 279 ? 100.738 13.775 -4.923 1.00 30.76 279 ALA A CA 1
ATOM 2131 C C . ALA A 1 279 ? 100.501 13.802 -6.414 1.00 32.66 279 ALA A C 1
ATOM 2132 O O . ALA A 1 279 ? 99.705 14.594 -6.907 1.00 36.51 279 ALA A O 1
ATOM 2134 N N . GLU A 1 280 ? 101.143 12.908 -7.150 1.00 35.30 280 GLU A N 1
ATOM 2135 C CA . GLU A 1 280 ? 100.938 12.913 -8.586 1.00 40.58 280 GLU A CA 1
ATOM 2136 C C . GLU A 1 280 ? 99.617 12.227 -8.985 1.00 39.37 280 GLU A C 1
ATOM 2137 O O . GLU A 1 280 ? 98.980 12.625 -9.965 1.00 37.14 280 GLU A O 1
ATOM 2143 N N . ILE A 1 281 ? 99.190 11.222 -8.221 1.00 37.08 281 ILE A N 1
ATOM 2144 C CA . ILE A 1 281 ? 97.911 10.557 -8.499 1.00 33.01 281 ILE A CA 1
ATOM 2145 C C . ILE A 1 281 ? 96.827 11.631 -8.306 1.00 30.60 281 ILE A C 1
ATOM 2146 O O . ILE A 1 281 ? 95.970 11.836 -9.159 1.00 31.71 281 ILE A O 1
ATOM 2151 N N . CYS A 1 282 ? 96.926 12.350 -7.197 1.00 29.56 282 CYS A N 1
ATOM 2152 C CA . CYS A 1 282 ? 95.972 13.384 -6.848 1.00 29.40 282 CYS A CA 1
ATOM 2153 C C . CYS A 1 282 ? 96.092 14.677 -7.637 1.00 33.30 282 CYS A C 1
ATOM 2154 O O . CYS A 1 282 ? 95.169 15.497 -7.621 1.00 32.39 282 CYS A O 1
ATOM 2157 N N . ARG A 1 283 ? 97.212 14.858 -8.333 1.00 36.67 283 ARG A N 1
ATOM 2158 C CA . ARG A 1 283 ? 97.482 16.073 -9.105 1.00 36.52 283 ARG A CA 1
ATOM 2159 C C . ARG A 1 283 ? 97.589 17.299 -8.177 1.00 35.41 283 ARG A C 1
ATOM 2160 O O . ARG A 1 283 ? 97.003 18.350 -8.459 1.00 34.87 283 ARG A O 1
ATOM 2168 N N . VAL A 1 284 ? 98.291 17.150 -7.055 1.00 34.23 284 VAL A N 1
ATOM 2169 C CA . VAL A 1 284 ? 98.495 18.257 -6.116 1.00 35.41 284 VAL A CA 1
ATOM 2170 C C . VAL A 1 284 ? 99.948 18.337 -5.646 1.00 37.25 284 VAL A C 1
ATOM 2171 O O . VAL A 1 284 ? 100.721 17.371 -5.795 1.00 39.10 284 VAL A O 1
ATOM 2175 N N . PRO A 1 285 ? 100.356 19.515 -5.148 1.00 36.77 285 PRO A N 1
ATOM 2176 C CA . PRO A 1 285 ? 101.717 19.706 -4.649 1.00 36.35 285 PRO A CA 1
ATOM 2177 C C . PRO A 1 285 ? 101.922 18.813 -3.427 1.00 35.31 285 PRO A C 1
ATOM 2178 O O . PRO A 1 285 ? 101.122 18.844 -2.484 1.00 32.65 285 PRO A O 1
ATOM 2182 N N . VAL A 1 286 ? 103.032 18.071 -3.425 1.00 34.14 286 VAL A N 1
ATOM 2183 C CA . VAL A 1 286 ? 103.343 17.157 -2.337 1.00 31.94 286 VAL A CA 1
ATOM 2184 C C . VAL A 1 286 ? 103.313 17.820 -0.992 1.00 31.18 286 VAL A C 1
ATOM 2185 O O . VAL A 1 286 ? 103.083 17.140 0.008 1.00 31.69 286 VAL A O 1
ATOM 2189 N N . GLU A 1 287 ? 103.589 19.126 -0.945 1.00 28.69 287 GLU A N 1
ATOM 2190 C CA . GLU A 1 287 ? 103.582 19.852 0.329 1.00 29.87 287 GLU A CA 1
ATOM 2191 C C . GLU A 1 287 ? 102.180 19.859 0.950 1.00 27.76 287 GLU A C 1
ATOM 2192 O O . GLU A 1 287 ? 102.023 19.933 2.178 1.00 26.92 287 GLU A O 1
ATOM 2194 N N . GLN A 1 288 ? 101.151 19.749 0.115 1.00 28.21 288 GLN A N 1
ATOM 2195 C CA . GLN A 1 288 ? 99.802 19.732 0.674 1.00 29.56 288 GLN A CA 1
ATOM 2196 C C . GLN A 1 288 ? 99.532 18.486 1.516 1.00 29.15 288 GLN A C 1
ATOM 2197 O O . GLN A 1 288 ? 98.917 18.570 2.585 1.00 31.43 288 GLN A O 1
ATOM 2203 N N . ILE A 1 289 ? 100.061 17.340 1.085 1.00 30.23 289 ILE A N 1
ATOM 2204 C CA . ILE A 1 289 ? 99.883 16.112 1.859 1.00 26.08 289 ILE A CA 1
ATOM 2205 C C . ILE A 1 289 ? 100.524 16.268 3.228 1.00 25.02 289 ILE A C 1
ATOM 2206 O O . ILE A 1 289 ? 99.881 16.024 4.258 1.00 27.75 289 ILE A O 1
ATOM 2211 N N . TYR A 1 290 ? 101.761 16.764 3.261 1.00 25.73 290 TYR A N 1
ATOM 2212 C CA . TYR A 1 290 ? 102.448 16.947 4.537 1.00 24.15 290 TYR A CA 1
ATOM 2213 C C . TYR A 1 290 ? 101.755 17.974 5.397 1.00 24.79 290 TYR A C 1
ATOM 2214 O O . TYR A 1 290 ? 101.603 17.773 6.611 1.00 27.54 290 TYR A O 1
ATOM 2223 N N . GLY A 1 291 ? 101.375 19.096 4.774 1.00 28.63 291 GLY A N 1
ATOM 2224 C CA . GLY A 1 291 ? 100.719 20.184 5.499 1.00 26.97 291 GLY A CA 1
ATOM 2225 C C . GLY A 1 291 ? 99.386 19.810 6.129 1.00 23.43 291 GLY A C 1
ATOM 2226 O O . GLY A 1 291 ? 99.135 20.114 7.305 1.00 24.82 291 GLY A O 1
ATOM 2227 N N . ALA A 1 292 ? 98.549 19.122 5.357 1.00 24.71 292 ALA A N 1
ATOM 2228 C CA . ALA A 1 292 ? 97.233 18.682 5.835 1.00 24.55 292 ALA A CA 1
ATOM 2229 C C . ALA A 1 292 ? 97.432 17.705 6.988 1.00 24.49 292 ALA A C 1
ATOM 2230 O O . ALA A 1 292 ? 96.857 17.882 8.071 1.00 27.52 292 ALA A O 1
ATOM 2232 N N . ALA A 1 293 ? 98.340 16.741 6.809 1.00 27.42 293 ALA A N 1
ATOM 2233 C CA . ALA A 1 293 ? 98.643 15.742 7.852 1.00 24.69 293 ALA A CA 1
ATOM 2234 C C . ALA A 1 293 ? 99.161 16.356 9.148 1.00 25.26 293 ALA A C 1
ATOM 2235 O O . ALA A 1 293 ? 98.730 16.004 10.260 1.00 25.31 293 ALA A O 1
ATOM 2237 N N . ARG A 1 294 ? 100.118 17.265 9.009 1.00 28.85 294 ARG A N 1
ATOM 2238 C CA . ARG A 1 294 ? 100.710 17.924 10.170 1.00 29.75 294 ARG A CA 1
ATOM 2239 C C . ARG A 1 294 ? 99.705 18.798 10.908 1.00 25.40 294 ARG A C 1
ATOM 2240 O O . ARG A 1 294 ? 99.640 18.749 12.138 1.00 27.80 294 ARG A O 1
ATOM 2248 N N . ALA A 1 295 ? 98.900 19.556 10.156 1.00 25.67 295 ALA A N 1
ATOM 2249 C CA . ALA A 1 295 ? 97.875 20.418 10.759 1.00 26.08 295 ALA A CA 1
ATOM 2250 C C . ALA A 1 295 ? 96.913 19.516 11.525 1.00 25.77 295 ALA A C 1
ATOM 2251 O O . ALA A 1 295 ? 96.663 19.702 12.716 1.00 27.22 295 ALA A O 1
ATOM 2253 N N . PHE A 1 296 ? 96.485 18.453 10.856 1.00 28.00 296 PHE A N 1
ATOM 2254 C CA . PHE A 1 296 ? 95.574 17.492 11.463 1.00 25.58 296 PHE A CA 1
ATOM 2255 C C . PHE A 1 296 ? 96.118 16.886 12.764 1.00 24.98 296 PHE A C 1
ATOM 2256 O O . PHE A 1 296 ? 95.463 16.949 13.801 1.00 25.66 296 PHE A O 1
ATOM 2264 N N . ALA A 1 297 ? 97.329 16.327 12.729 1.00 27.05 297 ALA A N 1
ATOM 2265 C CA . ALA A 1 297 ? 97.890 15.644 13.903 1.00 24.98 297 ALA A CA 1
ATOM 2266 C C . ALA A 1 297 ? 98.541 16.501 14.972 1.00 28.08 297 ALA A C 1
ATOM 2267 O O . ALA A 1 297 ? 98.515 16.160 16.162 1.00 28.10 297 ALA A O 1
ATOM 2269 N N . GLU A 1 298 ? 99.161 17.602 14.562 1.00 31.60 298 GLU A N 1
ATOM 2270 C CA . GLU A 1 298 ? 99.816 18.485 15.531 1.00 30.63 298 GLU A CA 1
ATOM 2271 C C . GLU A 1 298 ? 98.849 19.352 16.347 1.00 30.79 298 GLU A C 1
ATOM 2272 O O . GLU A 1 298 ? 99.158 19.703 17.486 1.00 33.89 298 GLU A O 1
ATOM 2278 N N . SER A 1 299 ? 97.674 19.671 15.794 1.00 31.73 299 SER A N 1
ATOM 2279 C CA . SER A 1 299 ? 96.689 20.496 16.495 1.00 28.52 299 SER A CA 1
ATOM 2280 C C . SER A 1 299 ? 96.148 19.921 17.783 1.00 28.44 299 SER A C 1
ATOM 2281 O O . SER A 1 299 ? 95.978 18.709 17.933 1.00 33.68 299 SER A O 1
ATOM 2284 N N . ALA A 1 300 ? 95.892 20.807 18.730 1.00 25.71 300 ALA A N 1
ATOM 2285 C CA . ALA A 1 300 ? 95.365 20.412 20.008 1.00 24.39 300 ALA A CA 1
ATOM 2286 C C . ALA A 1 300 ? 94.010 19.686 19.893 1.00 26.49 300 ALA A C 1
ATOM 2287 O O . ALA A 1 300 ? 93.722 18.849 20.724 1.00 27.01 300 ALA A O 1
ATOM 2289 N N . ALA A 1 301 ? 93.176 20.035 18.907 1.00 25.64 301 ALA A N 1
ATOM 2290 C CA . ALA A 1 301 ? 91.856 19.399 18.714 1.00 23.69 301 ALA A CA 1
ATOM 2291 C C . ALA A 1 301 ? 91.444 19.578 17.274 1.00 28.58 301 ALA A C 1
ATOM 2292 O O . ALA A 1 301 ? 91.338 20.710 16.782 1.00 31.84 301 ALA A O 1
ATOM 2294 N N . THR A 1 302 ? 91.240 18.467 16.575 1.00 25.29 302 THR A N 1
ATOM 2295 C CA . THR A 1 302 ? 90.894 18.503 15.171 1.00 22.77 302 THR A CA 1
ATOM 2296 C C . THR A 1 302 ? 89.488 17.971 14.898 1.00 25.81 302 THR A C 1
ATOM 2297 O O . THR A 1 302 ? 89.040 16.998 15.522 1.00 25.16 302 THR A O 1
ATOM 2301 N N . MET A 1 303 ? 88.779 18.630 13.987 1.00 24.67 303 MET A N 1
ATOM 2302 C CA . MET A 1 303 ? 87.429 18.225 13.672 1.00 22.38 303 MET A CA 1
ATOM 2303 C C . MET A 1 303 ? 87.288 18.137 12.191 1.00 22.17 303 MET A C 1
ATOM 2304 O O . MET A 1 303 ? 87.733 19.033 11.486 1.00 24.07 303 MET A O 1
ATOM 2309 N N . SER A 1 304 ? 86.767 17.006 11.703 1.00 21.17 304 SER A N 1
ATOM 2310 C CA . SER A 1 304 ? 86.568 16.837 10.269 1.00 22.41 304 SER A CA 1
ATOM 2311 C C . SER A 1 304 ? 85.096 17.048 10.008 1.00 21.62 304 SER A C 1
ATOM 2312 O O . SER A 1 304 ? 84.270 16.735 10.876 1.00 22.78 304 SER A O 1
ATOM 2315 N N . LEU A 1 305 ? 84.792 17.555 8.818 1.00 21.49 305 LEU A N 1
ATOM 2316 C CA . LEU A 1 305 ? 83.435 17.846 8.398 1.00 23.57 305 LEU A CA 1
ATOM 2317 C C . LEU A 1 305 ? 83.465 17.541 6.933 1.00 23.79 305 LEU A C 1
ATOM 2318 O O . LEU A 1 305 ? 84.414 17.924 6.244 1.00 26.67 305 LEU A O 1
ATOM 2323 N N . TRP A 1 306 ? 82.484 16.793 6.458 1.00 22.66 306 TRP A N 1
ATOM 2324 C CA . TRP A 1 306 ? 82.437 16.417 5.040 1.00 22.22 306 TRP A CA 1
ATOM 2325 C C . TRP A 1 306 ? 80.999 16.245 4.605 1.00 22.26 306 TRP A C 1
ATOM 2326 O O . TRP A 1 306 ? 80.095 16.055 5.440 1.00 24.19 306 TRP A O 1
ATOM 2337 N N . CYS A 1 307 ? 80.790 16.318 3.298 1.00 24.33 307 CYS A N 1
ATOM 2338 C CA . CYS A 1 307 ? 79.460 16.135 2.798 1.00 28.51 307 CYS A CA 1
ATOM 2339 C C . CYS A 1 307 ? 79.397 15.282 1.496 1.00 28.61 307 CYS A C 1
ATOM 2340 O O . CYS A 1 307 ? 79.714 14.091 1.490 1.00 26.49 307 CYS A O 1
ATOM 2343 N N . MET A 1 308 ? 78.735 15.498 0.480 1.00 20.00 308 MET A N 1
ATOM 2344 C CA . MET A 1 308 ? 78.426 14.536 -0.543 1.00 20.00 308 MET A CA 1
ATOM 2345 C C . MET A 1 308 ? 79.545 14.110 -1.355 1.00 20.00 308 MET A C 1
ATOM 2346 O O . MET A 1 308 ? 79.392 13.921 -2.591 1.00 20.00 308 MET A O 1
ATOM 2351 N N . GLY A 1 309 ? 80.690 15.124 -1.461 1.00 27.64 309 GLY A N 1
ATOM 2352 C CA . GLY A 1 309 ? 81.848 15.136 -2.221 1.00 25.58 309 GLY A CA 1
ATOM 2353 C C . GLY A 1 309 ? 82.580 13.875 -1.772 1.00 21.31 309 GLY A C 1
ATOM 2354 O O . GLY A 1 309 ? 83.101 13.116 -2.570 1.00 25.03 309 GLY A O 1
ATOM 2355 N N . ILE A 1 310 ? 82.221 13.456 -0.445 1.00 22.38 310 ILE A N 1
ATOM 2356 C CA . ILE A 1 310 ? 82.640 12.193 0.150 1.00 27.60 310 ILE A CA 1
ATOM 2357 C C . ILE A 1 310 ? 81.559 11.072 0.052 1.00 30.94 310 ILE A C 1
ATOM 2358 O O . ILE A 1 310 ? 81.882 9.944 -0.292 1.00 31.18 310 ILE A O 1
ATOM 2363 N N . ASN A 1 311 ? 80.288 11.390 0.328 1.00 30.22 311 ASN A N 1
ATOM 2364 C CA . ASN A 1 311 ? 79.215 10.386 0.304 1.00 25.82 311 ASN A CA 1
ATOM 2365 C C . ASN A 1 311 ? 78.676 9.896 -1.040 1.00 23.30 311 ASN A C 1
ATOM 2366 O O . ASN A 1 311 ? 78.416 8.700 -1.185 1.00 27.85 311 ASN A O 1
ATOM 2371 N N . GLN A 1 312 ? 78.514 10.772 -2.028 1.00 20.47 312 GLN A N 1
ATOM 2372 C CA . GLN A 1 312 ? 77.946 10.362 -3.313 1.00 21.45 312 GLN A CA 1
ATOM 2373 C C . GLN A 1 312 ? 78.999 9.760 -4.188 1.00 23.48 312 GLN A C 1
ATOM 2374 O O . GLN A 1 312 ? 79.260 10.234 -5.308 1.00 23.51 312 GLN A O 1
ATOM 2380 N N . ARG A 1 313 ? 79.517 8.632 -3.716 1.00 27.13 313 ARG A N 1
ATOM 2381 C CA . ARG A 1 313 ? 80.621 7.952 -4.374 1.00 27.22 313 ARG A CA 1
ATOM 2382 C C . ARG A 1 313 ? 80.467 6.431 -4.331 1.00 25.77 313 ARG A C 1
ATOM 2383 O O . ARG A 1 313 ? 79.965 5.914 -3.334 1.00 27.07 313 ARG A O 1
ATOM 2391 N N . VAL A 1 314 ? 80.973 5.707 -5.341 1.00 27.09 314 VAL A N 1
ATOM 2392 C CA . VAL A 1 314 ? 80.929 4.228 -5.275 1.00 28.04 314 VAL A CA 1
ATOM 2393 C C . VAL A 1 314 ? 81.912 3.758 -4.185 1.00 28.74 314 VAL A C 1
ATOM 2394 O O . VAL A 1 314 ? 81.853 2.627 -3.728 1.00 29.24 314 VAL A O 1
ATOM 2398 N N . GLN A 1 315 ? 82.791 4.657 -3.731 1.00 28.57 315 GLN A N 1
ATOM 2399 C CA . GLN A 1 315 ? 83.696 4.339 -2.632 1.00 26.56 315 GLN A CA 1
ATOM 2400 C C . GLN A 1 315 ? 83.294 5.168 -1.415 1.00 26.44 315 GLN A C 1
ATOM 2401 O O . GLN A 1 315 ? 84.089 5.371 -0.501 1.00 28.40 315 GLN A O 1
ATOM 2407 N N . GLY A 1 316 ? 82.031 5.590 -1.378 1.00 26.80 316 GLY A N 1
ATOM 2408 C CA . GLY A 1 316 ? 81.538 6.403 -0.284 1.00 19.20 316 GLY A CA 1
ATOM 2409 C C . GLY A 1 316 ? 81.740 5.888 1.107 1.00 20.78 316 GLY A C 1
ATOM 2410 O O . GLY A 1 316 ? 82.182 6.622 1.992 1.00 24.14 316 GLY A O 1
ATOM 2411 N N . VAL A 1 317 ? 81.361 4.645 1.364 1.00 21.39 317 VAL A N 1
ATOM 2412 C CA . VAL A 1 317 ? 81.550 4.115 2.717 1.00 21.97 317 VAL A CA 1
ATOM 2413 C C . VAL A 1 317 ? 83.052 4.087 3.081 1.00 23.54 317 VAL A C 1
ATOM 2414 O O . VAL A 1 317 ? 83.443 4.424 4.211 1.00 21.48 317 VAL A O 1
ATOM 2418 N N . PHE A 1 318 ? 83.883 3.717 2.104 1.00 26.40 318 PHE A N 1
ATOM 2419 C CA . PHE A 1 318 ? 85.338 3.636 2.315 1.00 29.32 318 PHE A CA 1
ATOM 2420 C C . PHE A 1 318 ? 85.967 5.009 2.605 1.00 29.14 318 PHE A C 1
ATOM 2421 O O . PHE A 1 318 ? 86.796 5.127 3.514 1.00 30.69 318 PHE A O 1
ATOM 2429 N N . ALA A 1 319 ? 85.549 6.036 1.852 1.00 27.84 319 ALA A N 1
ATOM 2430 C CA . ALA A 1 319 ? 86.034 7.405 2.060 1.00 22.80 319 ALA A CA 1
ATOM 2431 C C . ALA A 1 319 ? 85.686 7.835 3.489 1.00 24.64 319 ALA A C 1
ATOM 2432 O O . ALA A 1 319 ? 86.516 8.414 4.202 1.00 29.13 319 ALA A O 1
ATOM 2434 N N . ASN A 1 320 ? 84.492 7.475 3.957 1.00 24.29 320 ASN A N 1
ATOM 2435 C CA . ASN A 1 320 ? 84.089 7.804 5.310 1.00 19.50 320 ASN A CA 1
ATOM 2436 C C . ASN A 1 320 ? 84.999 7.096 6.317 1.00 24.42 320 ASN A C 1
ATOM 2437 O O . ASN A 1 320 ? 85.349 7.646 7.368 1.00 24.71 320 ASN A O 1
ATOM 2442 N N . ASN A 1 321 ? 85.331 5.833 6.049 1.00 24.80 321 ASN A N 1
ATOM 2443 C CA . ASN A 1 321 ? 86.195 5.100 6.980 1.00 25.28 321 ASN A CA 1
ATOM 2444 C C . ASN A 1 321 ? 87.573 5.757 7.069 1.00 15.80 321 ASN A C 1
ATOM 2445 O O . ASN A 1 321 ? 88.157 5.793 8.144 1.00 21.90 321 ASN A O 1
ATOM 2450 N N . LEU A 1 322 ? 88.075 6.249 5.938 1.00 19.46 322 LEU A N 1
ATOM 2451 C CA . LEU A 1 322 ? 89.405 6.897 5.887 1.00 23.72 322 LEU A CA 1
ATOM 2452 C C . LEU A 1 322 ? 89.484 8.125 6.745 1.00 25.31 322 LEU A C 1
ATOM 2453 O O . LEU A 1 322 ? 90.488 8.358 7.425 1.00 27.20 322 LEU A O 1
ATOM 2458 N N . ILE A 1 323 ? 88.390 8.876 6.778 1.00 25.84 323 ILE A N 1
ATOM 2459 C CA . ILE A 1 323 ? 88.337 10.055 7.609 1.00 23.44 323 ILE A CA 1
ATOM 2460 C C . ILE A 1 323 ? 88.374 9.600 9.048 1.00 24.85 323 ILE A C 1
ATOM 2461 O O . ILE A 1 323 ? 89.138 10.140 9.854 1.00 28.87 323 ILE A O 1
ATOM 2466 N N . HIS A 1 324 ? 87.582 8.589 9.403 1.00 23.95 324 HIS A N 1
ATOM 2467 C CA . HIS A 1 324 ? 87.604 8.118 10.793 1.00 22.88 324 HIS A CA 1
ATOM 2468 C C . HIS A 1 324 ? 88.973 7.554 11.186 1.00 21.68 324 HIS A C 1
ATOM 2469 O O . HIS A 1 324 ? 89.351 7.646 12.356 1.00 20.74 324 HIS A O 1
ATOM 2476 N N . ASN A 1 325 ? 89.684 6.947 10.221 1.00 25.59 325 ASN A N 1
ATOM 2477 C CA . ASN A 1 325 ? 91.024 6.345 10.485 1.00 25.50 325 ASN A CA 1
ATOM 2478 C C . ASN A 1 325 ? 91.934 7.433 11.045 1.00 24.62 325 ASN A C 1
ATOM 2479 O O . ASN A 1 325 ? 92.598 7.224 12.065 1.00 26.37 325 ASN A O 1
ATOM 2484 N N . LEU A 1 326 ? 91.897 8.609 10.401 1.00 24.38 326 LEU A N 1
ATOM 2485 C CA . LEU A 1 326 ? 92.698 9.781 10.817 1.00 20.76 326 LEU A CA 1
ATOM 2486 C C . LEU A 1 326 ? 92.438 10.140 12.254 1.00 21.29 326 LEU A C 1
ATOM 2487 O O . LEU A 1 326 ? 93.375 10.337 13.034 1.00 25.46 326 LEU A O 1
ATOM 2492 N N . HIS A 1 327 ? 91.169 10.173 12.647 1.00 21.32 327 HIS A N 1
ATOM 2493 C CA . HIS A 1 327 ? 90.857 10.509 14.028 1.00 18.54 327 HIS A CA 1
ATOM 2494 C C . HIS A 1 327 ? 91.191 9.395 14.967 1.00 19.59 327 HIS A C 1
ATOM 2495 O O . HIS A 1 327 ? 91.499 9.619 16.134 1.00 20.37 327 HIS A O 1
ATOM 2502 N N . LEU A 1 328 ? 91.097 8.165 14.470 1.00 23.39 328 LEU A N 1
ATOM 2503 C CA . LEU A 1 328 ? 91.380 7.005 15.322 1.00 26.09 328 LEU A CA 1
ATOM 2504 C C . LEU A 1 328 ? 92.867 6.774 15.576 1.00 23.52 328 LEU A C 1
ATOM 2505 O O . LEU A 1 328 ? 93.242 6.401 16.680 1.00 25.33 328 LEU A O 1
ATOM 2510 N N . ILE A 1 329 ? 93.699 7.039 14.573 1.00 23.77 329 ILE A N 1
ATOM 2511 C CA . ILE A 1 329 ? 95.144 6.843 14.724 1.00 27.48 329 ILE A CA 1
ATOM 2512 C C . ILE A 1 329 ? 95.746 7.954 15.592 1.00 30.96 329 ILE A C 1
ATOM 2513 O O . ILE A 1 329 ? 96.773 7.739 16.261 1.00 28.76 329 ILE A O 1
ATOM 2518 N N . THR A 1 330 ? 95.067 9.115 15.631 1.00 31.53 330 THR A N 1
ATOM 2519 C CA . THR A 1 330 ? 95.526 10.281 16.407 1.00 26.88 330 THR A CA 1
ATOM 2520 C C . THR A 1 330 ? 94.807 10.516 17.716 1.00 28.58 330 THR A C 1
ATOM 2521 O O . THR A 1 330 ? 95.278 11.333 18.517 1.00 30.75 330 THR A O 1
ATOM 2525 N N . GLY A 1 331 ? 93.704 9.804 17.973 1.00 22.30 331 GLY A N 1
ATOM 2526 C CA . GLY A 1 331 ? 92.979 10.025 19.220 1.00 21.78 331 GLY A CA 1
ATOM 2527 C C . GLY A 1 331 ? 92.230 11.376 19.228 1.00 19.80 331 GLY A C 1
ATOM 2528 O O . GLY A 1 331 ? 91.857 11.874 20.287 1.00 23.28 331 GLY A O 1
ATOM 2529 N N . GLN A 1 332 ? 92.043 11.973 18.052 1.00 22.74 332 GLN A N 1
ATOM 2530 C CA . GLN A 1 332 ? 91.318 13.244 17.903 1.00 23.78 332 GLN A CA 1
ATOM 2531 C C . GLN A 1 332 ? 89.840 12.888 17.883 1.00 19.11 332 GLN A C 1
ATOM 2532 O O . GLN A 1 332 ? 89.191 13.028 16.847 1.00 22.30 332 GLN A O 1
ATOM 2538 N N . ILE A 1 333 ? 89.323 12.427 19.012 1.00 21.31 333 ILE A N 1
ATOM 2539 C CA . ILE A 1 333 ? 87.928 12.013 19.099 1.00 22.30 333 ILE A CA 1
ATOM 2540 C C . ILE A 1 333 ? 87.549 11.885 20.563 1.00 23.63 333 ILE A C 1
ATOM 2541 O O . ILE A 1 333 ? 88.432 11.801 21.430 1.00 25.04 333 ILE A O 1
ATOM 2546 N N . CYS A 1 334 ? 86.245 11.953 20.852 1.00 27.14 334 CYS A N 1
ATOM 2547 C CA . CYS A 1 334 ? 85.715 11.826 22.217 1.00 25.26 334 CYS A CA 1
ATOM 2548 C C . CYS A 1 334 ? 86.186 12.876 23.237 1.00 28.74 334 CYS A C 1
ATOM 2549 O O . CYS A 1 334 ? 86.165 12.633 24.454 1.00 28.10 334 CYS A O 1
ATOM 2552 N N . ARG A 1 335 ? 86.528 14.068 22.740 1.00 32.98 335 ARG A N 1
ATOM 2553 C CA . ARG A 1 335 ? 87.026 15.192 23.568 1.00 31.89 335 ARG A CA 1
ATOM 2554 C C . ARG A 1 335 ? 86.413 16.437 22.941 1.00 30.24 335 ARG A C 1
ATOM 2555 O O . ARG A 1 335 ? 86.050 16.413 21.759 1.00 30.92 335 ARG A O 1
ATOM 2563 N N . PRO A 1 336 ? 86.325 17.553 23.692 1.00 29.08 336 PRO A N 1
ATOM 2564 C CA . PRO A 1 336 ? 85.742 18.764 23.082 1.00 28.18 336 PRO A CA 1
ATOM 2565 C C . PRO A 1 336 ? 86.652 19.387 21.990 1.00 25.09 336 PRO A C 1
ATOM 2566 O O . PRO A 1 336 ? 87.851 19.603 22.194 1.00 29.04 336 PRO A O 1
ATOM 2570 N N . GLY A 1 337 ? 86.094 19.574 20.804 1.00 20.70 337 GLY A N 1
ATOM 2571 C CA . GLY A 1 337 ? 86.831 20.143 19.704 1.00 23.12 337 GLY A CA 1
ATOM 2572 C C . GLY A 1 337 ? 87.421 19.125 18.761 1.00 27.06 337 GLY A C 1
ATOM 2573 O O . GLY A 1 337 ? 87.830 19.474 17.642 1.00 27.32 337 GLY A O 1
ATOM 2574 N N . ALA A 1 338 ? 87.453 17.866 19.196 1.00 27.52 338 ALA A N 1
ATOM 2575 C CA . ALA A 1 338 ? 88.027 16.782 18.393 1.00 25.93 338 ALA A CA 1
ATOM 2576 C C . ALA A 1 338 ? 86.992 15.674 18.073 1.00 23.78 338 ALA A C 1
ATOM 2577 O O . ALA A 1 338 ? 86.579 14.950 18.989 1.00 22.42 338 ALA A O 1
ATOM 2579 N N . THR A 1 339 ? 86.577 15.556 16.806 1.00 23.88 339 THR A N 1
ATOM 2580 C CA . THR A 1 339 ? 85.584 14.547 16.414 1.00 27.25 339 THR A CA 1
ATOM 2581 C C . THR A 1 339 ? 85.557 14.441 14.927 1.00 26.51 339 THR A C 1
ATOM 2582 O O . THR A 1 339 ? 85.999 15.360 14.213 1.00 26.15 339 THR A O 1
ATOM 2586 N N . SER A 1 340 ? 84.920 13.359 14.466 1.00 23.90 340 SER A N 1
ATOM 2587 C CA . SER A 1 340 ? 84.762 13.049 13.049 1.00 25.16 340 SER A CA 1
ATOM 2588 C C . SER A 1 340 ? 83.293 13.359 12.756 1.00 28.71 340 SER A C 1
ATOM 2589 O O . SER A 1 340 ? 82.400 12.553 13.084 1.00 27.84 340 SER A O 1
ATOM 2592 N N . PHE A 1 341 ? 83.037 14.531 12.176 1.00 25.93 341 PHE A N 1
ATOM 2593 C CA . PHE A 1 341 ? 81.654 14.974 11.978 1.00 25.62 341 PHE A CA 1
ATOM 2594 C C . PHE A 1 341 ? 81.080 15.014 10.589 1.00 24.07 341 PHE A C 1
ATOM 2595 O O . PHE A 1 341 ? 81.357 15.919 9.813 1.00 26.14 341 PHE A O 1
ATOM 2603 N N . SER A 1 342 ? 80.267 14.009 10.276 1.00 25.34 342 SER A N 1
ATOM 2604 C CA . SER A 1 342 ? 79.589 13.931 8.990 1.00 22.80 342 SER A CA 1
ATOM 2605 C C . SER A 1 342 ? 78.471 14.997 9.024 1.00 25.06 342 SER A C 1
ATOM 2606 O O . SER A 1 342 ? 77.727 15.083 9.993 1.00 26.95 342 SER A O 1
ATOM 2609 N N . LEU A 1 343 ? 78.373 15.807 7.981 1.00 26.66 343 LEU A N 1
ATOM 2610 C CA . LEU A 1 343 ? 77.339 16.824 7.914 1.00 28.23 343 LEU A CA 1
ATOM 2611 C C . LEU A 1 343 ? 76.146 16.209 7.172 1.00 28.29 343 LEU A C 1
ATOM 2612 O O . LEU A 1 343 ? 76.300 15.705 6.053 1.00 28.94 343 LEU A O 1
ATOM 2617 N N . THR A 1 344 ? 74.962 16.292 7.778 1.00 30.60 344 THR A N 1
ATOM 2618 C CA . THR A 1 344 ? 73.723 15.807 7.157 1.00 30.66 344 THR A CA 1
ATOM 2619 C C . THR A 1 344 ? 73.101 16.932 6.313 1.00 29.87 344 THR A C 1
ATOM 2620 O O . THR A 1 344 ? 73.023 18.082 6.753 1.00 30.69 344 THR A O 1
ATOM 2624 N N . GLY A 1 345 ? 72.740 16.603 5.078 1.00 27.03 345 GLY A N 1
ATOM 2625 C CA . GLY A 1 345 ? 72.170 17.570 4.171 1.00 27.38 345 GLY A CA 1
ATOM 2626 C C . GLY A 1 345 ? 70.733 18.002 4.414 1.00 34.44 345 GLY A C 1
ATOM 2627 O O . GLY A 1 345 ? 70.449 19.207 4.346 1.00 33.95 345 GLY A O 1
ATOM 2628 N N . GLN A 1 346 ? 69.838 17.042 4.691 1.00 32.34 346 GLN A N 1
ATOM 2629 C CA . GLN A 1 346 ? 68.416 17.321 4.918 1.00 28.05 346 GLN A CA 1
ATOM 2630 C C . GLN A 1 346 ? 68.040 17.642 6.332 1.00 26.87 346 GLN A C 1
ATOM 2631 O O . GLN A 1 346 ? 68.714 17.216 7.274 1.00 25.67 346 GLN A O 1
ATOM 2637 N N . PRO A 1 347 ? 66.901 18.358 6.507 1.00 24.61 347 PRO A N 1
ATOM 2638 C CA . PRO A 1 347 ? 66.453 18.730 7.845 1.00 23.86 347 PRO A CA 1
ATOM 2639 C C . PRO A 1 347 ? 66.171 17.554 8.768 1.00 26.05 347 PRO A C 1
ATOM 2640 O O . PRO A 1 347 ? 66.375 17.645 9.982 1.00 23.37 347 PRO A O 1
ATOM 2644 N N . ASN A 1 348 ? 65.735 16.434 8.196 1.00 30.23 348 ASN A N 1
ATOM 2645 C CA . ASN A 1 348 ? 65.397 15.277 9.019 1.00 32.10 348 ASN A CA 1
ATOM 2646 C C . ASN A 1 348 ? 65.824 13.906 8.464 1.00 33.09 348 ASN A C 1
ATOM 2647 O O . ASN A 1 348 ? 65.153 12.903 8.709 1.00 33.03 348 ASN A O 1
ATOM 2652 N N . ALA A 1 349 ? 66.921 13.856 7.706 1.00 32.35 349 ALA A N 1
ATOM 2653 C CA . ALA A 1 349 ? 67.428 12.574 7.193 1.00 28.61 349 ALA A CA 1
ATOM 2654 C C . ALA A 1 349 ? 67.821 11.766 8.435 1.00 26.37 349 ALA A C 1
ATOM 2655 O O . ALA A 1 349 ? 67.639 10.561 8.476 1.00 28.58 349 ALA A O 1
ATOM 2657 N N . CYS A 1 350 ? 68.261 12.462 9.480 1.00 24.52 350 CYS A N 1
ATOM 2658 C CA . CYS A 1 350 ? 68.660 11.837 10.721 1.00 27.26 350 CYS A CA 1
ATOM 2659 C C . CYS A 1 350 ? 67.549 11.314 11.619 1.00 29.36 350 CYS A C 1
ATOM 2660 O O . CYS A 1 350 ? 67.480 10.111 11.880 1.00 33.28 350 CYS A O 1
ATOM 2663 N N . GLY A 1 351 ? 66.733 12.214 12.161 1.00 28.86 351 GLY A N 1
ATOM 2664 C CA . GLY A 1 351 ? 65.674 11.807 13.067 1.00 26.87 351 GLY A CA 1
ATOM 2665 C C . GLY A 1 351 ? 64.635 10.927 12.394 1.00 29.46 351 GLY A C 1
ATOM 2666 O O . GLY A 1 351 ? 64.225 9.890 12.936 1.00 30.77 351 GLY A O 1
ATOM 2667 N N . GLY A 1 352 ? 64.277 11.292 11.174 1.00 28.81 352 GLY A N 1
ATOM 2668 C CA . GLY A 1 352 ? 63.252 10.562 10.445 1.00 34.84 352 GLY A CA 1
ATOM 2669 C C . GLY A 1 352 ? 63.553 9.260 9.725 1.00 36.41 352 GLY A C 1
ATOM 2670 O O . GLY A 1 352 ? 62.833 8.280 9.922 1.00 37.39 352 GLY A O 1
ATOM 2671 N N . VAL A 1 353 ? 64.557 9.258 8.852 1.00 32.33 353 VAL A N 1
ATOM 2672 C CA . VAL A 1 353 ? 64.904 8.071 8.085 1.00 30.85 353 VAL A CA 1
ATOM 2673 C C . VAL A 1 353 ? 65.974 7.182 8.711 1.00 31.91 353 VAL A C 1
ATOM 2674 O O . VAL A 1 353 ? 65.801 5.976 8.790 1.00 33.55 353 VAL A O 1
ATOM 2678 N N . ARG A 1 354 ? 67.066 7.762 9.189 1.00 30.24 354 ARG A N 1
ATOM 2679 C CA . ARG A 1 354 ? 68.137 6.973 9.788 1.00 30.07 354 ARG A CA 1
ATOM 2680 C C . ARG A 1 354 ? 67.776 6.409 11.143 1.00 30.51 354 ARG A C 1
ATOM 2681 O O . ARG A 1 354 ? 67.758 5.196 11.311 1.00 31.60 354 ARG A O 1
ATOM 2689 N N . ASP A 1 355 ? 67.539 7.277 12.121 1.00 29.55 355 ASP A N 1
ATOM 2690 C CA . ASP A 1 355 ? 67.180 6.847 13.473 1.00 33.49 355 ASP A CA 1
ATOM 2691 C C . ASP A 1 355 ? 65.882 6.022 13.490 1.00 32.99 355 ASP A C 1
ATOM 2692 O O . ASP A 1 355 ? 65.763 5.025 14.204 1.00 32.98 355 ASP A O 1
ATOM 2697 N N . GLY A 1 356 ? 64.931 6.414 12.659 1.00 34.53 356 GLY A N 1
ATOM 2698 C CA . GLY A 1 356 ? 63.674 5.701 12.621 1.00 38.09 356 GLY A CA 1
ATOM 2699 C C . GLY A 1 356 ? 63.716 4.441 11.789 1.00 37.55 356 GLY A C 1
ATOM 2700 O O . GLY A 1 356 ? 62.710 3.746 11.671 1.00 38.66 356 GLY A O 1
ATOM 2701 N N . GLY A 1 357 ? 64.857 4.160 11.179 1.00 34.84 357 GLY A N 1
ATOM 2702 C CA . GLY A 1 357 ? 64.961 2.970 10.368 1.00 32.98 357 GLY A CA 1
ATOM 2703 C C . GLY A 1 357 ? 63.985 2.920 9.210 1.00 33.63 357 GLY A C 1
ATOM 2704 O O . GLY A 1 357 ? 63.473 1.858 8.883 1.00 36.02 357 GLY A O 1
ATOM 2705 N N . ALA A 1 358 ? 63.749 4.052 8.559 1.00 29.27 358 ALA A N 1
ATOM 2706 C CA . ALA A 1 358 ? 62.842 4.073 7.437 1.00 25.72 358 ALA A CA 1
ATOM 2707 C C . ALA A 1 358 ? 63.576 3.864 6.132 1.00 28.15 358 ALA A C 1
ATOM 2708 O O . ALA A 1 358 ? 63.343 4.564 5.136 1.00 28.18 358 ALA A O 1
ATOM 2710 N N . LEU A 1 359 ? 64.461 2.872 6.134 1.00 29.17 359 LEU A N 1
ATOM 2711 C CA . LEU A 1 359 ? 65.230 2.510 4.935 1.00 31.58 359 LEU A CA 1
ATOM 2712 C C . LEU A 1 359 ? 64.933 1.011 4.730 1.00 28.91 359 LEU A C 1
ATOM 2713 O O . LEU A 1 359 ? 64.642 0.307 5.695 1.00 30.15 359 LEU A O 1
ATOM 2718 N N . SER A 1 360 ? 65.093 0.515 3.514 1.00 26.97 360 SER A N 1
ATOM 2719 C CA . SER A 1 360 ? 64.751 -0.870 3.226 1.00 29.35 360 SER A CA 1
ATOM 2720 C C . SER A 1 360 ? 65.410 -2.009 4.004 1.00 33.36 360 SER A C 1
ATOM 2721 O O . SER A 1 360 ? 64.865 -3.122 4.041 1.00 35.69 360 SER A O 1
ATOM 2724 N N . HIS A 1 361 ? 66.481 -1.725 4.739 1.00 28.81 361 HIS A N 1
ATOM 2725 C CA . HIS A 1 361 ? 67.181 -2.786 5.442 1.00 25.15 361 HIS A CA 1
ATOM 2726 C C . HIS A 1 361 ? 67.189 -2.557 6.914 1.00 26.49 361 HIS A C 1
ATOM 2727 O O . HIS A 1 361 ? 67.774 -3.349 7.681 1.00 27.97 361 HIS A O 1
ATOM 2734 N N . LEU A 1 362 ? 66.448 -1.543 7.343 1.00 25.38 362 LEU A N 1
ATOM 2735 C CA . LEU A 1 362 ? 66.455 -1.201 8.754 1.00 27.30 362 LEU A CA 1
ATOM 2736 C C . LEU A 1 362 ? 65.134 -1.336 9.469 1.00 28.02 362 LEU A C 1
ATOM 2737 O O . LEU A 1 362 ? 64.094 -1.493 8.847 1.00 27.72 362 LEU A O 1
ATOM 2742 N N . LEU A 1 363 ? 65.221 -1.285 10.792 1.00 27.63 363 LEU A N 1
ATOM 2743 C CA . LEU A 1 363 ? 64.075 -1.306 11.674 1.00 32.34 363 LEU A CA 1
ATOM 2744 C C . LEU A 1 363 ? 64.385 -0.132 12.611 1.00 36.54 363 LEU A C 1
ATOM 2745 O O . LEU A 1 363 ? 65.543 0.315 12.709 1.00 37.16 363 LEU A O 1
ATOM 2750 N N . PRO A 1 364 ? 63.365 0.378 13.320 1.00 37.29 364 PRO A N 1
ATOM 2751 C CA . PRO A 1 364 ? 63.545 1.502 14.232 1.00 34.71 364 PRO A CA 1
ATOM 2752 C C . PRO A 1 364 ? 64.599 1.369 15.343 1.00 34.80 364 PRO A C 1
ATOM 2753 O O . PRO A 1 364 ? 64.790 0.305 15.936 1.00 32.14 364 PRO A O 1
ATOM 2757 N N . ALA A 1 365 ? 65.246 2.498 15.632 1.00 32.95 365 ALA A N 1
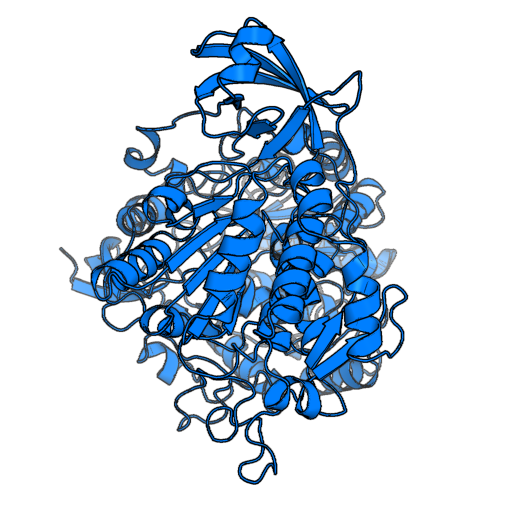ATOM 2758 C CA . ALA A 1 365 ? 66.255 2.614 16.677 1.00 31.42 365 ALA A CA 1
ATOM 2759 C C . ALA A 1 365 ? 67.477 1.687 16.556 1.00 32.00 365 ALA A C 1
ATOM 2760 O O . ALA A 1 365 ? 67.902 1.056 17.530 1.00 31.95 365 ALA A O 1
ATOM 2762 N N . GLY A 1 366 ? 68.044 1.626 15.359 1.00 31.90 366 GLY A N 1
ATOM 2763 C CA . GLY A 1 366 ? 69.234 0.825 15.151 1.00 36.79 366 GLY A CA 1
ATOM 2764 C C . GLY A 1 366 ? 69.049 -0.670 15.148 1.00 37.60 366 GLY A C 1
ATOM 2765 O O . GLY A 1 366 ? 69.888 -1.406 15.668 1.00 42.70 366 GLY A O 1
ATOM 2766 N N . ARG A 1 367 ? 67.929 -1.117 14.598 1.00 36.62 367 ARG A N 1
ATOM 2767 C CA . ARG A 1 367 ? 67.632 -2.543 14.483 1.00 30.51 367 ARG A CA 1
ATOM 2768 C C . ARG A 1 367 ? 67.792 -2.845 13.003 1.00 29.50 367 ARG A C 1
ATOM 2769 O O . ARG A 1 367 ? 67.721 -1.937 12.163 1.00 30.94 367 ARG A O 1
ATOM 2777 N N . ALA A 1 368 ? 68.039 -4.098 12.660 1.00 29.59 368 ALA A N 1
ATOM 2778 C CA . ALA A 1 368 ? 68.227 -4.445 11.267 1.00 30.29 368 ALA A CA 1
ATOM 2779 C C . ALA A 1 368 ? 67.260 -5.537 10.843 1.00 31.16 368 ALA A C 1
ATOM 2780 O O . ALA A 1 368 ? 66.989 -6.446 11.618 1.00 33.08 368 ALA A O 1
ATOM 2782 N N . ILE A 1 369 ? 66.777 -5.455 9.609 1.00 31.16 369 ILE A N 1
ATOM 2783 C CA . ILE A 1 369 ? 65.859 -6.451 9.063 1.00 33.21 369 ILE A CA 1
ATOM 2784 C C . ILE A 1 369 ? 66.444 -7.887 9.125 1.00 36.86 369 ILE A C 1
ATOM 2785 O O . ILE A 1 369 ? 65.804 -8.788 9.677 1.00 36.61 369 ILE A O 1
ATOM 2790 N N . PRO A 1 370 ? 67.695 -8.101 8.632 1.00 36.64 370 PRO A N 1
ATOM 2791 C CA . PRO A 1 370 ? 68.238 -9.466 8.682 1.00 37.11 370 PRO A CA 1
ATOM 2792 C C . PRO A 1 370 ? 68.396 -10.082 10.086 1.00 38.82 370 PRO A C 1
ATOM 2793 O O . PRO A 1 370 ? 68.557 -11.304 10.222 1.00 42.30 370 PRO A O 1
ATOM 2797 N N . ASN A 1 371 ? 68.331 -9.260 11.127 1.00 34.81 371 ASN A N 1
ATOM 2798 C CA . ASN A 1 371 ? 68.494 -9.764 12.477 1.00 36.54 371 ASN A CA 1
ATOM 2799 C C . ASN A 1 371 ? 67.170 -10.267 13.036 1.00 40.15 371 ASN A C 1
ATOM 2800 O O . ASN A 1 371 ? 66.287 -9.476 13.371 1.00 40.01 371 ASN A O 1
ATOM 2805 N N . ALA A 1 372 ? 67.058 -11.586 13.191 1.00 41.63 372 ALA A N 1
ATOM 2806 C CA . ALA A 1 372 ? 65.840 -12.202 13.711 1.00 40.36 372 ALA A CA 1
ATOM 2807 C C . ALA A 1 372 ? 65.418 -11.730 15.110 1.00 38.33 372 ALA A C 1
ATOM 2808 O O . ALA A 1 372 ? 64.225 -11.585 15.362 1.00 38.97 372 ALA A O 1
ATOM 2810 N N . LYS A 1 373 ? 66.367 -11.469 16.010 1.00 36.73 373 LYS A N 1
ATOM 2811 C CA . LYS A 1 373 ? 66.030 -11.000 17.364 1.00 39.10 373 LYS A CA 1
ATOM 2812 C C . LYS A 1 373 ? 65.422 -9.597 17.260 1.00 42.19 373 LYS A C 1
ATOM 2813 O O . LYS A 1 373 ? 64.621 -9.196 18.103 1.00 41.44 373 LYS A O 1
ATOM 2819 N N . HIS A 1 374 ? 65.840 -8.846 16.237 1.00 42.02 374 HIS A N 1
ATOM 2820 C CA . HIS A 1 374 ? 65.338 -7.486 15.994 1.00 40.51 374 HIS A CA 1
ATOM 2821 C C . HIS A 1 374 ? 63.899 -7.533 15.477 1.00 40.45 374 HIS A C 1
ATOM 2822 O O . HIS A 1 374 ? 63.034 -6.782 15.963 1.00 39.24 374 HIS A O 1
ATOM 2829 N N . ARG A 1 375 ? 63.655 -8.416 14.503 1.00 38.46 375 ARG A N 1
ATOM 2830 C CA . ARG A 1 375 ? 62.331 -8.609 13.940 1.00 37.96 375 ARG A CA 1
ATOM 2831 C C . ARG A 1 375 ? 61.364 -9.040 15.035 1.00 42.12 375 ARG A C 1
ATOM 2832 O O . ARG A 1 375 ? 60.249 -8.517 15.111 1.00 42.60 375 ARG A O 1
ATOM 2840 N N . ALA A 1 376 ? 61.821 -9.923 15.927 1.00 44.03 376 ALA A N 1
ATOM 2841 C CA . ALA A 1 376 ? 61.000 -10.397 17.046 1.00 45.36 376 ALA A CA 1
ATOM 2842 C C . ALA A 1 376 ? 60.729 -9.223 17.960 1.00 47.65 376 ALA A C 1
ATOM 2843 O O . ALA A 1 376 ? 59.585 -8.988 18.332 1.00 51.63 376 ALA A O 1
ATOM 2845 N N . GLU A 1 377 ? 61.787 -8.499 18.327 1.00 48.54 377 GLU A N 1
ATOM 2846 C CA . GLU A 1 377 ? 61.683 -7.313 19.187 1.00 47.71 377 GLU A CA 1
ATOM 2847 C C . GLU A 1 377 ? 60.642 -6.325 18.647 1.00 45.40 377 GLU A C 1
ATOM 2848 O O . GLU A 1 377 ? 59.854 -5.780 19.425 1.00 46.00 377 GLU A O 1
ATOM 2854 N N . MET A 1 378 ? 60.656 -6.083 17.331 1.00 41.53 378 MET A N 1
ATOM 2855 C CA . MET A 1 378 ? 59.697 -5.159 16.714 1.00 42.76 378 MET A CA 1
ATOM 2856 C C . MET A 1 378 ? 58.260 -5.714 16.700 1.00 44.22 378 MET A C 1
ATOM 2857 O O . MET A 1 378 ? 57.295 -4.991 17.005 1.00 43.73 378 MET A O 1
ATOM 2862 N N . GLU A 1 379 ? 58.119 -6.997 16.370 1.00 40.99 379 GLU A N 1
ATOM 2863 C CA . GLU A 1 379 ? 56.818 -7.635 16.358 1.00 35.91 379 GLU A CA 1
ATOM 2864 C C . GLU A 1 379 ? 56.221 -7.524 17.752 1.00 35.95 379 GLU A C 1
ATOM 2865 O O . GLU A 1 379 ? 55.064 -7.150 17.906 1.00 40.52 379 GLU A O 1
ATOM 2871 N N . LYS A 1 380 ? 57.041 -7.711 18.769 1.00 34.16 380 LYS A N 1
ATOM 2872 C CA . LYS A 1 380 ? 56.584 -7.579 20.136 1.00 36.99 380 LYS A CA 1
ATOM 2873 C C . LYS A 1 380 ? 56.158 -6.125 20.470 1.00 42.27 380 LYS A C 1
ATOM 2874 O O . LYS A 1 380 ? 55.083 -5.908 21.029 1.00 44.20 380 LYS A O 1
ATOM 2877 N N . LEU A 1 381 ? 56.988 -5.134 20.137 1.00 42.75 381 LEU A N 1
ATOM 2878 C CA . LEU A 1 381 ? 56.667 -3.724 20.422 1.00 41.18 381 LEU A CA 1
ATOM 2879 C C . LEU A 1 381 ? 55.452 -3.220 19.645 1.00 39.80 381 LEU A C 1
ATOM 2880 O O . LEU A 1 381 ? 54.654 -2.438 20.154 1.00 40.97 381 LEU A O 1
ATOM 2885 N N . TRP A 1 382 ? 55.337 -3.645 18.396 1.00 40.07 382 TRP A N 1
ATOM 2886 C CA . TRP A 1 382 ? 54.231 -3.227 17.547 1.00 40.61 382 TRP A CA 1
ATOM 2887 C C . TRP A 1 382 ? 52.968 -4.118 17.626 1.00 41.32 382 TRP A C 1
ATOM 2888 O O . TRP A 1 382 ? 51.997 -3.869 16.908 1.00 41.24 382 TRP A O 1
ATOM 2899 N N . GLY A 1 383 ? 52.998 -5.147 18.479 1.00 41.70 383 GLY A N 1
ATOM 2900 C CA . GLY A 1 383 ? 51.875 -6.072 18.625 1.00 42.73 383 GLY A CA 1
ATOM 2901 C C . GLY A 1 383 ? 51.521 -6.828 17.346 1.00 42.91 383 GLY A C 1
ATOM 2902 O O . GLY A 1 383 ? 50.345 -6.911 16.973 1.00 43.66 383 GLY A O 1
ATOM 2903 N N . LEU A 1 384 ? 52.534 -7.370 16.669 1.00 41.21 384 LEU A N 1
ATOM 2904 C CA . LEU A 1 384 ? 52.328 -8.104 15.430 1.00 39.88 384 LEU A CA 1
ATOM 2905 C C . LEU A 1 384 ? 52.407 -9.639 15.591 1.00 42.06 384 LEU A C 1
ATOM 2906 O O . LEU A 1 384 ? 52.953 -10.167 16.571 1.00 39.08 384 LEU A O 1
ATOM 2911 N N . PRO A 1 385 ? 51.784 -10.372 14.654 1.00 45.36 385 PRO A N 1
ATOM 2912 C CA . PRO A 1 385 ? 51.823 -11.836 14.721 1.00 48.63 385 PRO A CA 1
ATOM 2913 C C . PRO A 1 385 ? 53.224 -12.315 14.309 1.00 50.80 385 PRO A C 1
ATOM 2914 O O . PRO A 1 385 ? 53.788 -11.803 13.330 1.00 53.79 385 PRO A O 1
ATOM 2918 N N . GLU A 1 386 ? 53.799 -13.246 15.073 1.00 51.60 386 GLU A N 1
ATOM 2919 C CA . GLU A 1 386 ? 55.132 -13.809 14.790 1.00 48.60 386 GLU A CA 1
ATOM 2920 C C . GLU A 1 386 ? 55.410 -13.934 13.265 1.00 45.51 386 GLU A C 1
ATOM 2921 O O . GLU A 1 386 ? 54.552 -14.368 12.485 1.00 45.29 386 GLU A O 1
ATOM 2924 N N . GLY A 1 387 ? 56.591 -13.496 12.836 1.00 42.84 387 GLY A N 1
ATOM 2925 C CA . GLY A 1 387 ? 56.941 -13.576 11.427 1.00 35.00 387 GLY A CA 1
ATOM 2926 C C . GLY A 1 387 ? 56.323 -12.553 10.489 1.00 35.89 387 GLY A C 1
ATOM 2927 O O . GLY A 1 387 ? 56.530 -12.648 9.278 1.00 35.57 387 GLY A O 1
ATOM 2928 N N . ARG A 1 388 ? 55.561 -11.588 11.010 1.00 35.19 388 ARG A N 1
ATOM 2929 C CA . ARG A 1 388 ? 54.938 -10.557 10.153 1.00 34.70 388 ARG A CA 1
ATOM 2930 C C . ARG A 1 388 ? 55.975 -9.739 9.349 1.00 32.19 388 ARG A C 1
ATOM 2931 O O . ARG A 1 388 ? 55.802 -9.502 8.144 1.00 29.37 388 ARG A O 1
ATOM 2939 N N . ILE A 1 389 ? 57.044 -9.311 10.023 1.00 32.92 389 ILE A N 1
ATOM 2940 C CA . ILE A 1 389 ? 58.114 -8.534 9.377 1.00 33.08 389 ILE A CA 1
ATOM 2941 C C . ILE A 1 389 ? 58.941 -9.448 8.461 1.00 30.05 389 ILE A C 1
ATOM 2942 O O . ILE A 1 389 ? 59.511 -10.443 8.914 1.00 31.23 389 ILE A O 1
ATOM 2947 N N . ALA A 1 390 ? 58.971 -9.130 7.176 1.00 29.03 390 ALA A N 1
ATOM 2948 C CA . ALA A 1 390 ? 59.705 -9.933 6.219 1.00 32.23 390 ALA A CA 1
ATOM 2949 C C . ALA A 1 390 ? 61.167 -9.972 6.638 1.00 39.22 390 ALA A C 1
ATOM 2950 O O . ALA A 1 390 ? 61.692 -8.988 7.174 1.00 38.80 390 ALA A O 1
ATOM 2952 N N . PRO A 1 391 ? 61.834 -11.131 6.449 1.00 43.94 391 PRO A N 1
ATOM 2953 C CA . PRO A 1 391 ? 63.255 -11.298 6.814 1.00 44.21 391 PRO A CA 1
ATOM 2954 C C . PRO A 1 391 ? 64.235 -10.721 5.774 1.00 42.78 391 PRO A C 1
ATOM 2955 O O . PRO A 1 391 ? 65.421 -10.565 6.034 1.00 42.93 391 PRO A O 1
ATOM 2959 N N . GLU A 1 392 ? 63.731 -10.443 4.583 1.00 43.04 392 GLU A N 1
ATOM 2960 C CA . GLU A 1 392 ? 64.545 -9.922 3.514 1.00 45.70 392 GLU A CA 1
ATOM 2961 C C . GLU A 1 392 ? 64.343 -8.403 3.333 1.00 46.27 392 GLU A C 1
ATOM 2962 O O . GLU A 1 392 ? 63.213 -7.890 3.371 1.00 41.59 392 GLU A O 1
ATOM 2968 N N . PRO A 1 393 ? 65.448 -7.646 3.271 1.00 45.63 393 PRO A N 1
ATOM 2969 C CA . PRO A 1 393 ? 65.330 -6.198 3.084 1.00 42.73 393 PRO A CA 1
ATOM 2970 C C . PRO A 1 393 ? 64.656 -5.882 1.760 1.00 39.68 393 PRO A C 1
ATOM 2971 O O . PRO A 1 393 ? 64.804 -6.629 0.785 1.00 40.42 393 PRO A O 1
ATOM 2975 N N . GLY A 1 394 ? 63.915 -4.775 1.723 1.00 35.76 394 GLY A N 1
ATOM 2976 C CA . GLY A 1 394 ? 63.235 -4.382 0.505 1.00 30.72 394 GLY A CA 1
ATOM 2977 C C . GLY A 1 394 ? 64.178 -3.731 -0.480 1.00 31.02 394 GLY A C 1
ATOM 2978 O O . GLY A 1 394 ? 65.384 -3.714 -0.280 1.00 36.49 394 GLY A O 1
ATOM 2979 N N . TYR A 1 395 ? 63.639 -3.198 -1.559 1.00 30.75 395 TYR A N 1
ATOM 2980 C CA . TYR A 1 395 ? 64.455 -2.541 -2.553 1.00 33.91 395 TYR A CA 1
ATOM 2981 C C . TYR A 1 395 ? 65.039 -1.214 -2.039 1.00 37.42 395 TYR A C 1
ATOM 2982 O O . TYR A 1 395 ? 64.369 -0.450 -1.337 1.00 34.54 395 TYR A O 1
ATOM 2991 N N . HIS A 1 396 ? 66.316 -0.984 -2.328 1.00 35.41 396 HIS A N 1
ATOM 2992 C CA . HIS A 1 396 ? 66.951 0.266 -1.967 1.00 29.28 396 HIS A CA 1
ATOM 2993 C C . HIS A 1 396 ? 66.536 1.126 -3.162 1.00 26.26 396 HIS A C 1
ATOM 2994 O O . HIS A 1 396 ? 66.302 0.596 -4.262 1.00 24.17 396 HIS A O 1
ATOM 3001 N N . THR A 1 397 ? 66.491 2.443 -2.962 1.00 28.80 397 THR A N 1
ATOM 3002 C CA . THR A 1 397 ? 66.046 3.400 -3.972 1.00 23.55 397 THR A CA 1
ATOM 3003 C C . THR A 1 397 ? 66.300 3.154 -5.440 1.00 28.06 397 THR A C 1
ATOM 3004 O O . THR A 1 397 ? 65.356 3.135 -6.223 1.00 31.54 397 THR A O 1
ATOM 3008 N N . VAL A 1 398 ? 67.554 2.995 -5.853 1.00 30.25 398 VAL A N 1
ATOM 3009 C CA . VAL A 1 398 ? 67.815 2.757 -7.273 1.00 28.40 398 VAL A CA 1
ATOM 3010 C C . VAL A 1 398 ? 67.156 1.445 -7.742 1.00 27.30 398 VAL A C 1
ATOM 3011 O O . VAL A 1 398 ? 66.631 1.369 -8.861 1.00 26.22 398 VAL A O 1
ATOM 3015 N N . ALA A 1 399 ? 67.176 0.432 -6.874 1.00 28.05 399 ALA A N 1
ATOM 3016 C CA . ALA A 1 399 ? 66.605 -0.881 -7.202 1.00 33.76 399 ALA A CA 1
ATOM 3017 C C . ALA A 1 399 ? 65.080 -0.779 -7.260 1.00 34.31 399 ALA A C 1
ATOM 3018 O O . ALA A 1 399 ? 64.434 -1.438 -8.083 1.00 32.59 399 ALA A O 1
ATOM 3020 N N . LEU A 1 400 ? 64.529 0.046 -6.366 1.00 32.37 400 LEU A N 1
ATOM 3021 C CA . LEU A 1 400 ? 63.096 0.295 -6.287 1.00 29.80 400 LEU A CA 1
ATOM 3022 C C . LEU A 1 400 ? 62.564 0.836 -7.591 1.00 29.38 400 LEU A C 1
ATOM 3023 O O . LEU A 1 400 ? 61.590 0.308 -8.123 1.00 32.54 400 LEU A O 1
ATOM 3028 N N . PHE A 1 401 ? 63.183 1.880 -8.130 1.00 27.64 401 PHE A N 1
ATOM 3029 C CA . PHE A 1 401 ? 62.688 2.424 -9.389 1.00 28.13 401 PHE A CA 1
ATOM 3030 C C . PHE A 1 401 ? 62.963 1.504 -10.546 1.00 32.29 401 PHE A C 1
ATOM 3031 O O . PHE A 1 401 ? 62.365 1.631 -11.621 1.00 36.48 401 PHE A O 1
ATOM 3039 N N . GLU A 1 402 ? 63.900 0.588 -10.346 1.00 33.63 402 GLU A N 1
ATOM 3040 C CA . GLU A 1 402 ? 64.162 -0.401 -11.374 1.00 35.69 402 GLU A CA 1
ATOM 3041 C C . GLU A 1 402 ? 63.006 -1.445 -11.299 1.00 33.25 402 GLU A C 1
ATOM 3042 O O . GLU A 1 402 ? 62.424 -1.787 -12.330 1.00 30.75 402 GLU A O 1
ATOM 3048 N N . ALA A 1 403 ? 62.651 -1.885 -10.085 1.00 31.23 403 ALA A N 1
ATOM 3049 C CA . ALA A 1 403 ? 61.541 -2.828 -9.854 1.00 31.80 403 ALA A CA 1
ATOM 3050 C C . ALA A 1 403 ? 60.246 -2.217 -10.437 1.00 33.38 403 ALA A C 1
ATOM 3051 O O . ALA A 1 403 ? 59.486 -2.894 -11.141 1.00 35.59 403 ALA A O 1
ATOM 3053 N N . LEU A 1 404 ? 60.036 -0.922 -10.210 1.00 33.69 404 LEU A N 1
ATOM 3054 C CA . LEU A 1 404 ? 58.863 -0.230 -10.742 1.00 34.17 404 LEU A CA 1
ATOM 3055 C C . LEU A 1 404 ? 58.848 -0.322 -12.267 1.00 34.24 404 LEU A C 1
ATOM 3056 O O . LEU A 1 404 ? 57.802 -0.582 -12.871 1.00 33.93 404 LEU A O 1
ATOM 3061 N N . GLY A 1 405 ? 60.008 -0.112 -12.889 1.00 31.91 405 GLY A N 1
ATOM 3062 C CA . GLY A 1 405 ? 60.090 -0.183 -14.338 1.00 33.13 405 GLY A CA 1
ATOM 3063 C C . GLY A 1 405 ? 59.806 -1.570 -14.906 1.00 36.30 405 GLY A C 1
ATOM 3064 O O . GLY A 1 405 ? 59.450 -1.692 -16.077 1.00 35.18 405 GLY A O 1
ATOM 3065 N N . ARG A 1 406 ? 59.960 -2.608 -14.079 1.00 39.18 406 ARG A N 1
ATOM 3066 C CA . ARG A 1 406 ? 59.718 -4.006 -14.488 1.00 42.68 406 ARG A CA 1
ATOM 3067 C C . ARG A 1 406 ? 58.281 -4.474 -14.181 1.00 43.89 406 ARG A C 1
ATOM 3068 O O . ARG A 1 406 ? 57.815 -5.489 -14.716 1.00 46.04 406 ARG A O 1
ATOM 3076 N N . GLY A 1 407 ? 57.597 -3.749 -13.302 1.00 38.40 407 GLY A N 1
ATOM 3077 C CA . GLY A 1 407 ? 56.247 -4.123 -12.952 1.00 38.04 407 GLY A CA 1
ATOM 3078 C C . GLY A 1 407 ? 56.266 -4.941 -11.685 1.00 41.50 407 GLY A C 1
ATOM 3079 O O . GLY A 1 407 ? 55.223 -5.396 -11.232 1.00 41.63 407 GLY A O 1
ATOM 3080 N N . ASP A 1 408 ? 57.444 -5.124 -11.091 1.00 41.88 408 ASP A N 1
ATOM 3081 C CA . ASP A 1 408 ? 57.543 -5.891 -9.848 1.00 42.88 408 ASP A CA 1
ATOM 3082 C C . ASP A 1 408 ? 56.901 -5.071 -8.738 1.00 40.63 408 ASP A C 1
ATOM 3083 O O . ASP A 1 408 ? 56.289 -5.629 -7.834 1.00 40.82 408 ASP A O 1
ATOM 3088 N N . VAL A 1 409 ? 57.142 -3.755 -8.754 1.00 40.14 409 VAL A N 1
ATOM 3089 C CA . VAL A 1 409 ? 56.518 -2.829 -7.797 1.00 37.75 409 VAL A CA 1
ATOM 3090 C C . VAL A 1 409 ? 55.429 -2.151 -8.636 1.00 37.94 409 VAL A C 1
ATOM 3091 O O . VAL A 1 409 ? 55.722 -1.485 -9.645 1.00 36.66 409 VAL A O 1
ATOM 3095 N N . LYS A 1 410 ? 54.175 -2.431 -8.287 1.00 38.56 410 LYS A N 1
ATOM 3096 C CA . LYS A 1 410 ? 53.021 -1.899 -9.026 1.00 40.21 410 LYS A CA 1
ATOM 3097 C C . LYS A 1 410 ? 52.410 -0.635 -8.420 1.00 36.54 410 LYS A C 1
ATOM 3098 O O . LYS A 1 410 ? 51.904 0.220 -9.144 1.00 36.87 410 LYS A O 1
ATOM 3104 N N . CYS A 1 411 ? 52.474 -0.534 -7.099 1.00 33.67 411 CYS A N 1
ATOM 3105 C CA . CYS A 1 411 ? 51.928 0.603 -6.376 1.00 35.62 411 CYS A CA 1
ATOM 3106 C C . CYS A 1 411 ? 52.999 1.241 -5.512 1.00 33.53 411 CYS A C 1
ATOM 3107 O O . CYS A 1 411 ? 53.587 0.576 -4.653 1.00 29.38 411 CYS A O 1
ATOM 3110 N N . MET A 1 412 ? 53.156 2.553 -5.658 1.00 31.53 412 MET A N 1
ATOM 3111 C CA . MET A 1 412 ? 54.159 3.278 -4.892 1.00 34.76 412 MET A CA 1
ATOM 3112 C C . MET A 1 412 ? 53.676 4.632 -4.404 1.00 32.87 412 MET A C 1
ATOM 3113 O O . MET A 1 412 ? 53.019 5.364 -5.146 1.00 33.90 412 MET A O 1
ATOM 3118 N N . ILE A 1 413 ? 54.011 4.967 -3.169 1.00 29.51 413 ILE A N 1
ATOM 3119 C CA . ILE A 1 413 ? 53.669 6.272 -2.646 1.00 31.07 413 ILE A CA 1
ATOM 3120 C C . ILE A 1 413 ? 54.962 7.098 -2.580 1.00 29.44 413 ILE A C 1
ATOM 3121 O O . ILE A 1 413 ? 55.879 6.727 -1.858 1.00 32.28 413 ILE A O 1
ATOM 3126 N N . ILE A 1 414 ? 55.057 8.177 -3.352 1.00 29.81 414 ILE A N 1
ATOM 3127 C CA . ILE A 1 414 ? 56.223 9.082 -3.292 1.00 29.16 414 ILE A CA 1
ATOM 3128 C C . ILE A 1 414 ? 55.777 10.264 -2.396 1.00 30.66 414 ILE A C 1
ATOM 3129 O O . ILE A 1 414 ? 54.804 10.946 -2.715 1.00 29.87 414 ILE A O 1
ATOM 3134 N N . CYS A 1 415 ? 56.458 10.494 -1.281 1.00 28.12 415 CYS A N 1
ATOM 3135 C CA . CYS A 1 415 ? 56.089 11.565 -0.358 1.00 30.34 415 CYS A CA 1
ATOM 3136 C C . CYS A 1 415 ? 57.216 12.568 0.019 1.00 33.88 415 CYS A C 1
ATOM 3137 O O . CYS A 1 415 ? 58.216 12.198 0.660 1.00 32.43 415 CYS A O 1
ATOM 3140 N N . GLU A 1 416 ? 57.013 13.836 -0.370 1.00 32.83 416 GLU A N 1
ATOM 3141 C CA . GLU A 1 416 ? 57.929 14.952 -0.102 1.00 28.67 416 GLU A CA 1
ATOM 3142 C C . GLU A 1 416 ? 59.325 14.773 -0.703 1.00 27.18 416 GLU A C 1
ATOM 3143 O O . GLU A 1 416 ? 60.326 14.968 -0.020 1.00 29.65 416 GLU A O 1
ATOM 3149 N N . THR A 1 417 ? 59.364 14.425 -1.992 1.00 26.68 417 THR A N 1
ATOM 3150 C CA . THR A 1 417 ? 60.595 14.230 -2.753 1.00 27.22 417 THR A CA 1
ATOM 3151 C C . THR A 1 417 ? 60.193 14.439 -4.177 1.00 27.51 417 THR A C 1
ATOM 3152 O O . THR A 1 417 ? 59.027 14.257 -4.528 1.00 32.49 417 THR A O 1
ATOM 3156 N N . ASN A 1 418 ? 61.167 14.656 -5.039 1.00 22.22 418 ASN A N 1
ATOM 3157 C CA . ASN A 1 418 ? 60.871 14.933 -6.419 1.00 24.82 418 ASN A CA 1
ATOM 3158 C C . ASN A 1 418 ? 61.786 14.060 -7.274 1.00 27.55 418 ASN A C 1
ATOM 3159 O O . ASN A 1 418 ? 62.547 14.564 -8.109 1.00 29.71 418 ASN A O 1
ATOM 3164 N N . PRO A 1 419 ? 61.649 12.717 -7.156 1.00 28.91 419 PRO A N 1
ATOM 3165 C CA . PRO A 1 419 ? 62.477 11.775 -7.918 1.00 24.27 419 PRO A CA 1
ATOM 3166 C C . PRO A 1 419 ? 62.640 11.954 -9.416 1.00 26.70 419 PRO A C 1
ATOM 3167 O O . PRO A 1 419 ? 63.714 11.660 -9.957 1.00 29.92 419 PRO A O 1
ATOM 3171 N N . ALA A 1 420 ? 61.629 12.452 -10.119 1.00 25.94 420 ALA A N 1
ATOM 3172 C CA . ALA A 1 420 ? 61.783 12.623 -11.561 1.00 26.48 420 ALA A CA 1
ATOM 3173 C C . ALA A 1 420 ? 62.774 13.735 -11.911 1.00 26.74 420 ALA A C 1
ATOM 3174 O O . ALA A 1 420 ? 63.091 13.968 -13.095 1.00 28.59 420 ALA A O 1
ATOM 3176 N N . HIS A 1 421 ? 63.259 14.413 -10.884 1.00 28.95 421 HIS A N 1
ATOM 3177 C CA . HIS A 1 421 ? 64.193 15.514 -11.054 1.00 31.01 421 HIS A CA 1
ATOM 3178 C C . HIS A 1 421 ? 65.553 15.149 -10.424 1.00 27.91 421 HIS A C 1
ATOM 3179 O O . HIS A 1 421 ? 66.607 15.366 -11.015 1.00 29.19 421 HIS A O 1
ATOM 3186 N N . THR A 1 422 ? 65.496 14.556 -9.246 1.00 26.20 422 THR A N 1
ATOM 3187 C CA . THR A 1 422 ? 66.678 14.247 -8.480 1.00 28.60 422 THR A CA 1
ATOM 3188 C C . THR A 1 422 ? 67.308 12.851 -8.492 1.00 32.82 422 THR A C 1
ATOM 3189 O O . THR A 1 422 ? 68.358 12.652 -7.866 1.00 32.13 422 THR A O 1
ATOM 3193 N N . LEU A 1 423 ? 66.658 11.861 -9.098 1.00 30.98 423 LEU A N 1
ATOM 3194 C CA . LEU A 1 423 ? 67.255 10.527 -9.123 1.00 31.14 423 LEU A CA 1
ATOM 3195 C C . LEU A 1 423 ? 68.277 10.492 -10.256 1.00 31.06 423 LEU A C 1
ATOM 3196 O O . LEU A 1 423 ? 68.115 11.187 -11.267 1.00 31.42 423 LEU A O 1
ATOM 3201 N N . PRO A 1 424 ? 69.345 9.683 -10.109 1.00 29.33 424 PRO A N 1
ATOM 3202 C CA . PRO A 1 424 ? 70.356 9.616 -11.162 1.00 28.82 424 PRO A CA 1
ATOM 3203 C C . PRO A 1 424 ? 69.867 8.889 -12.389 1.00 33.79 424 PRO A C 1
ATOM 3204 O O . PRO A 1 424 ? 68.934 8.094 -12.314 1.00 36.01 424 PRO A O 1
ATOM 3208 N N . ASN A 1 425 ? 70.498 9.171 -13.520 1.00 33.87 425 ASN A N 1
ATOM 3209 C CA . ASN A 1 425 ? 70.159 8.519 -14.779 1.00 37.76 425 ASN A CA 1
ATOM 3210 C C . ASN A 1 425 ? 68.665 8.658 -15.066 1.00 39.06 425 ASN A C 1
ATOM 3211 O O . ASN A 1 425 ? 67.966 7.658 -15.236 1.00 40.95 425 ASN A O 1
ATOM 3216 N N . LEU A 1 426 ? 68.194 9.898 -15.163 1.00 36.93 426 LEU A N 1
ATOM 3217 C CA . LEU A 1 426 ? 66.780 10.182 -15.390 1.00 34.73 426 LEU A CA 1
ATOM 3218 C C . LEU A 1 426 ? 66.085 9.528 -16.579 1.00 35.83 426 LEU A C 1
ATOM 3219 O O . LEU A 1 426 ? 64.980 9.017 -16.417 1.00 36.65 426 LEU A O 1
ATOM 3224 N N . ASN A 1 427 ? 66.687 9.554 -17.767 1.00 35.92 427 ASN A N 1
ATOM 3225 C CA . ASN A 1 427 ? 66.050 8.937 -18.932 1.00 37.79 427 ASN A CA 1
ATOM 3226 C C . ASN A 1 427 ? 65.570 7.522 -18.632 1.00 38.40 427 ASN A C 1
ATOM 3227 O O . ASN A 1 427 ? 64.464 7.117 -19.013 1.00 41.06 427 ASN A O 1
ATOM 3232 N N . LYS A 1 428 ? 66.401 6.786 -17.919 1.00 33.12 428 LYS A N 1
ATOM 3233 C CA . LYS A 1 428 ? 66.077 5.445 -17.512 1.00 33.73 428 LYS A CA 1
ATOM 3234 C C . LYS A 1 428 ? 64.962 5.519 -16.459 1.00 35.04 428 LYS A C 1
ATOM 3235 O O . LYS A 1 428 ? 63.969 4.794 -16.529 1.00 36.37 428 LYS A O 1
ATOM 3241 N N . VAL A 1 429 ? 65.128 6.400 -15.483 1.00 33.39 429 VAL A N 1
ATOM 3242 C CA . VAL A 1 429 ? 64.147 6.545 -14.412 1.00 34.38 429 VAL A CA 1
ATOM 3243 C C . VAL A 1 429 ? 62.767 6.970 -14.908 1.00 37.00 429 VAL A C 1
ATOM 3244 O O . VAL A 1 429 ? 61.755 6.480 -14.420 1.00 37.00 429 VAL A O 1
ATOM 3248 N N . HIS A 1 430 ? 62.731 7.860 -15.889 1.00 37.51 430 HIS A N 1
ATOM 3249 C CA . HIS A 1 430 ? 61.479 8.355 -16.417 1.00 37.66 430 HIS A CA 1
ATOM 3250 C C . HIS A 1 430 ? 60.733 7.207 -17.083 1.00 39.38 430 HIS A C 1
ATOM 3251 O O . HIS A 1 430 ? 59.533 7.063 -16.886 1.00 37.75 430 HIS A O 1
ATOM 3258 N N . LYS A 1 431 ? 61.454 6.371 -17.829 1.00 39.20 431 LYS A N 1
ATOM 3259 C CA . LYS A 1 431 ? 60.848 5.219 -18.491 1.00 40.03 431 LYS A CA 1
ATOM 3260 C C . LYS A 1 431 ? 60.198 4.324 -17.440 1.00 39.85 431 LYS A C 1
ATOM 3261 O O . LYS A 1 431 ? 59.048 3.889 -17.607 1.00 41.69 431 LYS A O 1
ATOM 3267 N N . ALA A 1 432 ? 60.934 4.065 -16.358 1.00 37.01 432 ALA A N 1
ATOM 3268 C CA . ALA A 1 432 ? 60.448 3.242 -15.252 1.00 37.79 432 ALA A CA 1
ATOM 3269 C C . ALA A 1 432 ? 59.192 3.845 -14.622 1.00 41.07 432 ALA A C 1
ATOM 3270 O O . ALA A 1 432 ? 58.219 3.128 -14.362 1.00 44.66 432 ALA A O 1
ATOM 3272 N N . MET A 1 433 ? 59.206 5.156 -14.380 1.00 39.84 433 MET A N 1
ATOM 3273 C CA . MET A 1 433 ? 58.060 5.838 -13.769 1.00 39.17 433 MET A CA 1
ATOM 3274 C C . MET A 1 433 ? 56.876 5.959 -14.736 1.00 38.30 433 MET A C 1
ATOM 3275 O O . MET A 1 433 ? 55.777 6.348 -14.336 1.00 36.26 433 MET A O 1
ATOM 3280 N N . SER A 1 434 ? 57.124 5.640 -16.004 1.00 37.04 434 SER A N 1
ATOM 3281 C CA . SER A 1 434 ? 56.106 5.660 -17.037 1.00 38.20 434 SER A CA 1
ATOM 3282 C C . SER A 1 434 ? 55.505 4.260 -17.300 1.00 40.65 434 SER A C 1
ATOM 3283 O O . SER A 1 434 ? 54.819 4.057 -18.311 1.00 40.16 434 SER A O 1
ATOM 3286 N N . HIS A 1 435 ? 55.785 3.291 -16.422 1.00 41.23 435 HIS A N 1
ATOM 3287 C CA . HIS A 1 435 ? 55.231 1.946 -16.593 1.00 45.18 435 HIS A CA 1
ATOM 3288 C C . HIS A 1 435 ? 53.704 2.091 -16.743 1.00 46.00 435 HIS A C 1
ATOM 3289 O O . HIS A 1 435 ? 53.012 2.486 -15.785 1.00 43.09 435 HIS A O 1
ATOM 3296 N N . PRO A 1 436 ? 53.157 1.676 -17.905 1.00 44.54 436 PRO A N 1
ATOM 3297 C CA . PRO A 1 436 ? 51.721 1.767 -18.197 1.00 42.97 436 PRO A CA 1
ATOM 3298 C C . PRO A 1 436 ? 50.767 1.170 -17.174 1.00 42.45 436 PRO A C 1
ATOM 3299 O O . PRO A 1 436 ? 49.612 1.580 -17.125 1.00 43.69 436 PRO A O 1
ATOM 3303 N N . GLU A 1 437 ? 51.247 0.255 -16.327 1.00 40.79 437 GLU A N 1
ATOM 3304 C CA . GLU A 1 437 ? 50.396 -0.381 -15.320 1.00 37.67 437 GLU A CA 1
ATOM 3305 C C . GLU A 1 437 ? 50.714 -0.019 -13.879 1.00 36.77 437 GLU A C 1
ATOM 3306 O O . GLU A 1 437 ? 50.142 -0.595 -12.949 1.00 35.79 437 GLU A O 1
ATOM 3312 N N . SER A 1 438 ? 51.615 0.936 -13.672 1.00 35.50 438 SER A N 1
ATOM 3313 C CA . SER A 1 438 ? 51.967 1.338 -12.309 1.00 33.63 438 SER A CA 1
ATOM 3314 C C . SER A 1 438 ? 50.933 2.309 -11.721 1.00 32.05 438 SER A C 1
ATOM 3315 O O . SER A 1 438 ? 50.234 3.009 -12.451 1.00 34.06 438 SER A O 1
ATOM 3318 N N . PHE A 1 439 ? 50.835 2.336 -10.406 1.00 29.68 439 PHE A N 1
ATOM 3319 C CA . PHE A 1 439 ? 49.942 3.250 -9.729 1.00 31.72 439 PHE A CA 1
ATOM 3320 C C . PHE A 1 439 ? 50.820 4.056 -8.767 1.00 32.78 439 PHE A C 1
ATOM 3321 O O . PHE A 1 439 ? 51.261 3.525 -7.744 1.00 32.85 439 PHE A O 1
ATOM 3329 N N . ILE A 1 440 ? 51.077 5.324 -9.093 1.00 32.28 440 ILE A N 1
ATOM 3330 C CA . ILE A 1 440 ? 51.909 6.186 -8.246 1.00 31.56 440 ILE A CA 1
ATOM 3331 C C . ILE A 1 440 ? 51.076 7.265 -7.525 1.00 29.71 440 ILE A C 1
ATOM 3332 O O . ILE A 1 440 ? 50.329 8.007 -8.156 1.00 32.78 440 ILE A O 1
ATOM 3337 N N . VAL A 1 441 ? 51.148 7.291 -6.206 1.00 27.76 441 VAL A N 1
ATOM 3338 C CA . VAL A 1 441 ? 50.456 8.291 -5.408 1.00 33.05 441 VAL A CA 1
ATOM 3339 C C . VAL A 1 441 ? 51.508 9.306 -4.915 1.00 36.24 441 VAL A C 1
ATOM 3340 O O . VAL A 1 441 ? 52.458 8.928 -4.215 1.00 35.32 441 VAL A O 1
ATOM 3344 N N . CYS A 1 442 ? 51.339 10.579 -5.278 1.00 34.85 442 CYS A N 1
ATOM 3345 C CA . CYS A 1 442 ? 52.259 11.634 -4.848 1.00 31.55 442 CYS A CA 1
ATOM 3346 C C . CYS A 1 442 ? 51.656 12.534 -3.786 1.00 30.90 442 CYS A C 1
ATOM 3347 O O . CYS A 1 442 ? 50.621 13.148 -4.028 1.00 34.32 442 CYS A O 1
ATOM 3350 N N . ILE A 1 443 ? 52.256 12.569 -2.602 1.00 24.96 443 ILE A N 1
ATOM 3351 C CA . ILE A 1 443 ? 51.841 13.482 -1.568 1.00 23.16 443 ILE A CA 1
ATOM 3352 C C . ILE A 1 443 ? 52.825 14.651 -1.861 1.00 31.60 443 ILE A C 1
ATOM 3353 O O . ILE A 1 443 ? 54.035 14.512 -1.673 1.00 33.57 443 ILE A O 1
ATOM 3358 N N . GLU A 1 444 ? 52.327 15.771 -2.377 1.00 30.70 444 GLU A N 1
ATOM 3359 C CA . GLU A 1 444 ? 53.178 16.897 -2.801 1.00 31.39 444 GLU A CA 1
ATOM 3360 C C . GLU A 1 444 ? 52.538 18.270 -2.530 1.00 35.05 444 GLU A C 1
ATOM 3361 O O . GLU A 1 444 ? 51.379 18.497 -2.906 1.00 35.72 444 GLU A O 1
ATOM 3367 N N . ALA A 1 445 ? 53.313 19.190 -1.940 1.00 34.23 445 ALA A N 1
ATOM 3368 C CA . ALA A 1 445 ? 52.841 20.547 -1.616 1.00 31.28 445 ALA A CA 1
ATOM 3369 C C . ALA A 1 445 ? 52.797 21.572 -2.765 1.00 32.24 445 ALA A C 1
ATOM 3370 O O . ALA A 1 445 ? 51.939 22.446 -2.772 1.00 38.41 445 ALA A O 1
ATOM 3372 N N . PHE A 1 446 ? 53.662 21.439 -3.764 1.00 33.53 446 PHE A N 1
ATOM 3373 C CA . PHE A 1 446 ? 53.731 22.395 -4.870 1.00 33.38 446 PHE A CA 1
ATOM 3374 C C . PHE A 1 446 ? 53.575 21.732 -6.237 1.00 36.60 446 PHE A C 1
ATOM 3375 O O . PHE A 1 446 ? 54.364 20.879 -6.640 1.00 39.57 446 PHE A O 1
ATOM 3383 N N . PRO A 1 447 ? 52.597 22.198 -7.010 1.00 37.31 447 PRO A N 1
ATOM 3384 C CA . PRO A 1 447 ? 52.215 21.749 -8.349 1.00 35.44 447 PRO A CA 1
ATOM 3385 C C . PRO A 1 447 ? 53.271 21.756 -9.432 1.00 35.68 447 PRO A C 1
ATOM 3386 O O . PRO A 1 447 ? 53.111 21.107 -10.471 1.00 35.58 447 PRO A O 1
ATOM 3390 N N . ASP A 1 448 ? 54.342 22.502 -9.216 1.00 34.43 448 ASP A N 1
ATOM 3391 C CA . ASP A 1 448 ? 55.366 22.597 -10.240 1.00 33.89 448 ASP A CA 1
ATOM 3392 C C . ASP A 1 448 ? 56.430 21.487 -10.156 1.00 32.62 448 ASP A C 1
ATOM 3393 O O . ASP A 1 448 ? 57.288 21.397 -11.033 1.00 34.13 448 ASP A O 1
ATOM 3398 N N . ALA A 1 449 ? 56.374 20.654 -9.112 1.00 31.09 449 ALA A N 1
ATOM 3399 C CA . ALA A 1 449 ? 57.309 19.533 -8.981 1.00 29.98 449 ALA A CA 1
ATOM 3400 C C . ALA A 1 449 ? 57.075 18.623 -10.201 1.00 32.53 449 ALA A C 1
ATOM 3401 O O . ALA A 1 449 ? 55.949 18.169 -10.453 1.00 35.43 449 ALA A O 1
ATOM 3403 N N . VAL A 1 450 ? 58.124 18.402 -10.987 1.00 31.40 450 VAL A N 1
ATOM 3404 C CA . VAL A 1 450 ? 58.040 17.592 -12.203 1.00 35.69 450 VAL A CA 1
ATOM 3405 C C . VAL A 1 450 ? 57.547 16.139 -12.009 1.00 34.89 450 VAL A C 1
ATOM 3406 O O . VAL A 1 450 ? 56.957 15.555 -12.927 1.00 35.59 450 VAL A O 1
ATOM 3410 N N . THR A 1 451 ? 57.796 15.561 -10.838 1.00 34.00 451 THR A N 1
ATOM 3411 C CA . THR A 1 451 ? 57.366 14.194 -10.555 1.00 36.90 451 THR A CA 1
ATOM 3412 C C . THR A 1 451 ? 55.843 14.052 -10.746 1.00 41.30 451 THR A C 1
ATOM 3413 O O . THR A 1 451 ? 55.380 13.002 -11.204 1.00 42.60 451 THR A O 1
ATOM 3417 N N . LEU A 1 452 ? 55.090 15.132 -10.487 1.00 39.65 452 LEU A N 1
ATOM 3418 C CA . LEU A 1 452 ? 53.633 15.122 -10.641 1.00 35.31 452 LEU A CA 1
ATOM 3419 C C . LEU A 1 452 ? 53.173 14.739 -12.046 1.00 34.12 452 LEU A C 1
ATOM 3420 O O . LEU A 1 452 ? 52.058 14.248 -12.218 1.00 38.95 452 LEU A O 1
ATOM 3425 N N . GLU A 1 453 ? 54.027 14.918 -13.043 1.00 28.53 453 GLU A N 1
ATOM 3426 C CA . GLU A 1 453 ? 53.668 14.535 -14.396 1.00 31.61 453 GLU A CA 1
ATOM 3427 C C . GLU A 1 453 ? 53.572 13.006 -14.539 1.00 29.30 453 GLU A C 1
ATOM 3428 O O . GLU A 1 453 ? 53.187 12.501 -15.597 1.00 26.63 453 GLU A O 1
ATOM 3434 N N . TYR A 1 454 ? 53.993 12.289 -13.501 1.00 30.11 454 TYR A N 1
ATOM 3435 C CA . TYR A 1 454 ? 53.983 10.821 -13.482 1.00 32.70 454 TYR A CA 1
ATOM 3436 C C . TYR A 1 454 ? 52.949 10.274 -12.499 1.00 34.47 454 TYR A C 1
ATOM 3437 O O . TYR A 1 454 ? 52.583 9.092 -12.568 1.00 37.79 454 TYR A O 1
ATOM 3446 N N . ALA A 1 455 ? 52.467 11.135 -11.603 1.00 30.15 455 ALA A N 1
ATOM 3447 C CA . ALA A 1 455 ? 51.521 10.719 -10.582 1.00 29.72 455 ALA A CA 1
ATOM 3448 C C . ALA A 1 455 ? 50.160 10.317 -11.137 1.00 30.36 455 ALA A C 1
ATOM 3449 O O . ALA A 1 455 ? 49.719 10.836 -12.164 1.00 30.30 455 ALA A O 1
ATOM 3451 N N . ASP A 1 456 ? 49.527 9.344 -10.480 1.00 33.31 456 ASP A N 1
ATOM 3452 C CA . ASP A 1 456 ? 48.196 8.890 -10.890 1.00 32.37 456 ASP A CA 1
ATOM 3453 C C . ASP A 1 456 ? 47.207 9.496 -9.916 1.00 30.35 456 ASP A C 1
ATOM 3454 O O . ASP A 1 456 ? 46.081 9.799 -10.273 1.00 35.85 456 ASP A O 1
ATOM 3459 N N . LEU A 1 457 ? 47.665 9.731 -8.701 1.00 27.39 457 LEU A N 1
ATOM 3460 C CA . LEU A 1 457 ? 46.848 10.329 -7.681 1.00 28.31 457 LEU A CA 1
ATOM 3461 C C . LEU A 1 457 ? 47.746 11.335 -6.908 1.00 33.45 457 LEU A C 1
ATOM 3462 O O . LEU A 1 457 ? 48.863 11.003 -6.496 1.00 32.92 457 LEU A O 1
ATOM 3467 N N . VAL A 1 458 ? 47.286 12.573 -6.763 1.00 32.54 458 VAL A N 1
ATOM 3468 C CA . VAL A 1 458 ? 48.034 13.568 -6.006 1.00 30.65 458 VAL A CA 1
ATOM 3469 C C . VAL A 1 458 ? 47.214 13.920 -4.773 1.00 31.58 458 VAL A C 1
ATOM 3470 O O . VAL A 1 458 ? 46.012 14.154 -4.891 1.00 38.25 458 VAL A O 1
ATOM 3474 N N . LEU A 1 459 ? 47.821 13.913 -3.592 1.00 29.85 459 LEU A N 1
ATOM 3475 C CA . LEU A 1 459 ? 47.117 14.243 -2.349 1.00 32.29 459 LEU A CA 1
ATOM 3476 C C . LEU A 1 459 ? 47.700 15.536 -1.777 1.00 37.41 459 LEU A C 1
ATOM 3477 O O . LEU A 1 459 ? 48.912 15.654 -1.663 1.00 37.73 459 LEU A O 1
ATOM 3482 N N . PRO A 1 460 ? 46.843 16.506 -1.372 1.00 39.85 460 PRO A N 1
ATOM 3483 C CA . PRO A 1 460 ? 47.279 17.800 -0.807 1.00 34.84 460 PRO A CA 1
ATOM 3484 C C . PRO A 1 460 ? 47.706 17.774 0.665 1.00 32.76 460 PRO A C 1
ATOM 3485 O O . PRO A 1 460 ? 46.870 17.639 1.576 1.00 30.91 460 PRO A O 1
ATOM 3489 N N . PRO A 1 461 ? 49.019 17.982 0.934 1.00 29.61 461 PRO A N 1
ATOM 3490 C CA . PRO A 1 461 ? 49.517 17.966 2.313 1.00 29.60 461 PRO A CA 1
ATOM 3491 C C . PRO A 1 461 ? 49.654 19.322 3.026 1.00 29.25 461 PRO A C 1
ATOM 3492 O O . PRO A 1 461 ? 49.798 20.373 2.401 1.00 30.57 461 PRO A O 1
ATOM 3496 N N . ALA A 1 462 ? 49.540 19.282 4.342 1.00 28.77 462 ALA A N 1
ATOM 3497 C CA . ALA A 1 462 ? 49.750 20.455 5.149 1.00 30.08 462 ALA A CA 1
ATOM 3498 C C . ALA A 1 462 ? 51.288 20.645 5.041 1.00 37.48 462 ALA A C 1
ATOM 3499 O O . ALA A 1 462 ? 52.048 19.693 5.245 1.00 38.99 462 ALA A O 1
ATOM 3501 N N . PHE A 1 463 ? 51.731 21.837 4.647 1.00 39.40 463 PHE A N 1
ATOM 3502 C CA . PHE A 1 463 ? 53.151 22.174 4.512 1.00 36.60 463 PHE A CA 1
ATOM 3503 C C . PHE A 1 463 ? 53.829 22.736 5.782 1.00 38.43 463 PHE A C 1
ATOM 3504 O O . PHE A 1 463 ? 53.214 23.449 6.574 1.00 39.10 463 PHE A O 1
ATOM 3512 N N . TRP A 1 464 ? 55.102 22.397 5.964 1.00 37.61 464 TRP A N 1
ATOM 3513 C CA . TRP A 1 464 ? 55.912 22.883 7.067 1.00 35.21 464 TRP A CA 1
ATOM 3514 C C . TRP A 1 464 ? 55.187 23.132 8.402 1.00 38.38 464 TRP A C 1
ATOM 3515 O O . TRP A 1 464 ? 54.663 22.186 9.005 1.00 37.79 464 TRP A O 1
ATOM 3526 N N . CYS A 1 465 ? 55.137 24.380 8.880 1.00 38.40 465 CYS A N 1
ATOM 3527 C CA . CYS A 1 465 ? 54.507 24.636 10.186 1.00 36.98 465 CYS A CA 1
ATOM 3528 C C . CYS A 1 465 ? 52.988 24.692 10.230 1.00 37.69 465 CYS A C 1
ATOM 3529 O O . CYS A 1 465 ? 52.414 25.110 11.247 1.00 35.89 465 CYS A O 1
ATOM 3532 N N . GLU A 1 466 ? 52.354 24.235 9.146 1.00 38.31 466 GLU A N 1
ATOM 3533 C CA . GLU A 1 466 ? 50.896 24.152 9.049 1.00 36.43 466 GLU A CA 1
ATOM 3534 C C . GLU A 1 466 ? 50.404 22.953 9.874 1.00 38.22 466 GLU A C 1
ATOM 3535 O O . GLU A 1 466 ? 49.212 22.659 9.906 1.00 42.84 466 GLU A O 1
ATOM 3541 N N . ARG A 1 467 ? 51.336 22.244 10.511 1.00 39.48 467 ARG A N 1
ATOM 3542 C CA . ARG A 1 467 ? 51.035 21.103 11.390 1.00 38.74 467 ARG A CA 1
ATOM 3543 C C . ARG A 1 467 ? 52.274 20.929 12.253 1.00 36.94 467 ARG A C 1
ATOM 3544 O O . ARG A 1 467 ? 53.313 21.519 11.934 1.00 36.14 467 ARG A O 1
ATOM 3552 N N . ASP A 1 468 ? 52.172 20.180 13.353 1.00 35.82 468 ASP A N 1
ATOM 3553 C CA . ASP A 1 468 ? 53.330 19.965 14.232 1.00 34.52 468 ASP A CA 1
ATOM 3554 C C . ASP A 1 468 ? 54.115 18.687 13.904 1.00 36.75 468 ASP A C 1
ATOM 3555 O O . ASP A 1 468 ? 53.574 17.730 13.329 1.00 35.48 468 ASP A O 1
ATOM 3560 N N . GLY A 1 469 ? 55.379 18.664 14.316 1.00 38.16 469 GLY A N 1
ATOM 3561 C CA . GLY A 1 469 ? 56.225 17.514 14.064 1.00 38.17 469 GLY A CA 1
ATOM 3562 C C . GLY A 1 469 ? 57.649 17.738 14.511 1.00 38.77 469 GLY A C 1
ATOM 3563 O O . GLY A 1 469 ? 58.053 18.872 14.794 1.00 37.85 469 GLY A O 1
ATOM 3564 N N . VAL A 1 470 ? 58.413 16.651 14.580 1.00 35.03 470 VAL A N 1
ATOM 3565 C CA . VAL A 1 470 ? 59.791 16.724 14.995 1.00 29.40 470 VAL A CA 1
ATOM 3566 C C . VAL A 1 470 ? 60.735 16.535 13.820 1.00 31.05 470 VAL A C 1
ATOM 3567 O O . VAL A 1 470 ? 60.420 15.856 12.842 1.00 31.45 470 VAL A O 1
ATOM 3571 N N . TYR A 1 471 ? 61.859 17.243 13.895 1.00 35.58 471 TYR A N 1
ATOM 3572 C CA . TYR A 1 471 ? 62.942 17.203 12.912 1.00 32.72 471 TYR A CA 1
ATOM 3573 C C . TYR A 1 471 ? 64.222 16.863 13.711 1.00 32.89 471 TYR A C 1
ATOM 3574 O O . TYR A 1 471 ? 64.440 17.387 14.817 1.00 34.63 471 TYR A O 1
ATOM 3583 N N . GLY A 1 472 ? 65.021 15.940 13.185 1.00 32.25 472 GLY A N 1
ATOM 3584 C CA . GLY A 1 472 ? 66.262 15.531 13.838 1.00 32.31 472 GLY A CA 1
ATOM 3585 C C . GLY A 1 472 ? 67.382 15.968 12.909 1.00 30.22 472 GLY A C 1
ATOM 3586 O O . GLY A 1 472 ? 67.514 15.435 11.801 1.00 26.66 472 GLY A O 1
ATOM 3587 N N . CYS A 1 473 ? 68.141 16.988 13.306 1.00 31.16 473 CYS A N 1
ATOM 3588 C CA . CYS A 1 473 ? 69.199 17.511 12.437 1.00 31.40 473 CYS A CA 1
ATOM 3589 C C . CYS A 1 473 ? 70.531 16.761 12.588 1.00 30.87 473 CYS A C 1
ATOM 3590 O O . CYS A 1 473 ? 70.638 15.847 13.412 1.00 32.48 473 CYS A O 1
ATOM 3593 N N . GLY A 1 474 ? 71.550 17.209 11.850 1.00 31.00 474 GLY A N 1
ATOM 3594 C CA . GLY A 1 474 ? 72.866 16.579 11.870 1.00 30.08 474 GLY A CA 1
ATOM 3595 C C . GLY A 1 474 ? 73.606 16.349 13.182 1.00 30.86 474 GLY A C 1
ATOM 3596 O O . GLY A 1 474 ? 74.511 15.521 13.231 1.00 33.41 474 GLY A O 1
ATOM 3597 N N . GLU A 1 475 ? 73.234 17.033 14.258 1.00 30.65 475 GLU A N 1
ATOM 3598 C CA . GLU A 1 475 ? 73.936 16.848 15.528 1.00 29.38 475 GLU A CA 1
ATOM 3599 C C . GLU A 1 475 ? 73.185 16.032 16.570 1.00 27.60 475 GLU A C 1
ATOM 3600 O O . GLU A 1 475 ? 73.451 16.174 17.767 1.00 29.20 475 GLU A O 1
ATOM 3606 N N . ARG A 1 476 ? 72.259 15.181 16.125 1.00 28.88 476 ARG A N 1
ATOM 3607 C CA . ARG A 1 476 ? 71.482 14.335 17.035 1.00 28.54 476 ARG A CA 1
ATOM 3608 C C . ARG A 1 476 ? 70.514 15.150 17.877 1.00 32.05 476 ARG A C 1
ATOM 3609 O O . ARG A 1 476 ? 70.088 14.727 18.966 1.00 28.86 476 ARG A O 1
ATOM 3617 N N . ARG A 1 477 ? 70.186 16.333 17.367 1.00 31.98 477 ARG A N 1
ATOM 3618 C CA . ARG A 1 477 ? 69.279 17.221 18.058 1.00 32.58 477 ARG A CA 1
ATOM 3619 C C . ARG A 1 477 ? 67.882 17.027 17.511 1.00 29.57 477 ARG A C 1
ATOM 3620 O O . ARG A 1 477 ? 67.665 17.056 16.289 1.00 27.02 477 ARG A O 1
ATOM 3628 N N . TYR A 1 478 ? 66.959 16.768 18.429 1.00 32.68 478 TYR A N 1
ATOM 3629 C CA . TYR A 1 478 ? 65.548 16.577 18.099 1.00 35.23 478 TYR A CA 1
ATOM 3630 C C . TYR A 1 478 ? 64.790 17.861 18.484 1.00 32.39 478 TYR A C 1
ATOM 3631 O O . TYR A 1 478 ? 64.713 18.235 19.662 1.00 26.99 478 TYR A O 1
ATOM 3640 N N . SER A 1 479 ? 64.252 18.538 17.480 1.00 35.54 479 SER A N 1
ATOM 3641 C CA . SER A 1 479 ? 63.524 19.779 17.724 1.00 36.82 479 SER A CA 1
ATOM 3642 C C . SER A 1 479 ? 62.080 19.767 17.211 1.00 34.86 479 SER A C 1
ATOM 3643 O O . SER A 1 479 ? 61.793 19.359 16.069 1.00 31.88 479 SER A O 1
ATOM 3646 N N . LEU A 1 480 ? 61.176 20.233 18.067 1.00 32.11 480 LEU A N 1
ATOM 3647 C CA . LEU A 1 480 ? 59.774 20.323 17.705 1.00 33.26 480 LEU A CA 1
ATOM 3648 C C . LEU A 1 480 ? 59.451 21.601 16.914 1.00 36.07 480 LEU A C 1
ATOM 3649 O O . LEU A 1 480 ? 60.097 22.653 17.086 1.00 37.49 480 LEU A O 1
ATOM 3654 N N . THR A 1 481 ? 58.529 21.467 15.969 1.00 35.14 481 THR A N 1
ATOM 3655 C CA . THR A 1 481 ? 58.008 22.590 15.211 1.00 33.15 481 THR A CA 1
ATOM 3656 C C . THR A 1 481 ? 56.515 22.562 15.556 1.00 37.21 481 THR A C 1
ATOM 3657 O O . THR A 1 481 ? 55.847 21.564 15.286 1.00 37.74 481 THR A O 1
ATOM 3661 N N . GLU A 1 482 ? 56.031 23.560 16.289 1.00 36.68 482 GLU A N 1
ATOM 3662 C CA . GLU A 1 482 ? 54.608 23.615 16.626 1.00 38.61 482 GLU A CA 1
ATOM 3663 C C . GLU A 1 482 ? 53.826 24.211 15.440 1.00 39.55 482 GLU A C 1
ATOM 3664 O O . GLU A 1 482 ? 54.404 24.891 14.573 1.00 37.88 482 GLU A O 1
ATOM 3670 N N . LYS A 1 483 ? 52.535 23.890 15.351 1.00 39.92 483 LYS A N 1
ATOM 3671 C CA . LYS A 1 483 ? 51.696 24.393 14.263 1.00 42.01 483 LYS A CA 1
ATOM 3672 C C . LYS A 1 483 ? 51.459 25.905 14.470 1.00 44.07 483 LYS A C 1
ATOM 3673 O O . LYS A 1 483 ? 51.018 26.338 15.546 1.00 44.25 483 LYS A O 1
ATOM 3679 N N . ALA A 1 484 ? 51.773 26.698 13.450 1.00 42.76 484 ALA A N 1
ATOM 3680 C CA . ALA A 1 484 ? 51.630 28.151 13.520 1.00 44.59 484 ALA A CA 1
ATOM 3681 C C . ALA A 1 484 ? 50.362 28.697 12.829 1.00 45.24 484 ALA A C 1
ATOM 3682 O O . ALA A 1 484 ? 49.719 29.620 13.323 1.00 47.21 484 ALA A O 1
ATOM 3684 N N . VAL A 1 485 ? 50.045 28.161 11.660 1.00 42.67 485 VAL A N 1
ATOM 3685 C CA . VAL A 1 485 ? 48.891 28.592 10.909 1.00 40.88 485 VAL A CA 1
ATOM 3686 C C . VAL A 1 485 ? 48.162 27.337 10.452 1.00 45.22 485 VAL A C 1
ATOM 3687 O O . VAL A 1 485 ? 48.646 26.222 10.656 1.00 49.26 485 VAL A O 1
ATOM 3691 N N . ASP A 1 486 ? 46.985 27.512 9.861 1.00 44.21 486 ASP A N 1
ATOM 3692 C CA . ASP A 1 486 ? 46.189 26.396 9.383 1.00 39.10 486 ASP A CA 1
ATOM 3693 C C . ASP A 1 486 ? 46.516 26.121 7.951 1.00 38.70 486 ASP A C 1
ATOM 3694 O O . ASP A 1 486 ? 46.912 27.019 7.208 1.00 39.90 486 ASP A O 1
ATOM 3699 N N . PRO A 1 487 ? 46.373 24.860 7.539 1.00 37.29 487 PRO A N 1
ATOM 3700 C CA . PRO A 1 487 ? 46.642 24.469 6.159 1.00 37.47 487 PRO A CA 1
ATOM 3701 C C . PRO A 1 487 ? 45.559 25.115 5.277 1.00 39.68 487 PRO A C 1
ATOM 3702 O O . PRO A 1 487 ? 44.392 25.226 5.678 1.00 41.18 487 PRO A O 1
ATOM 3706 N N . PRO A 1 488 ? 45.924 25.550 4.073 1.00 38.97 488 PRO A N 1
ATOM 3707 C CA . PRO A 1 488 ? 44.966 26.171 3.152 1.00 41.40 488 PRO A CA 1
ATOM 3708 C C . PRO A 1 488 ? 44.086 25.086 2.494 1.00 46.21 488 PRO A C 1
ATOM 3709 O O . PRO A 1 488 ? 44.330 23.889 2.704 1.00 50.26 488 PRO A O 1
ATOM 3713 N N . GLY A 1 489 ? 43.130 25.503 1.655 1.00 44.43 489 GLY A N 1
ATOM 3714 C CA . GLY A 1 489 ? 42.252 24.579 0.946 1.00 43.62 489 GLY A CA 1
ATOM 3715 C C . GLY A 1 489 ? 41.892 23.281 1.654 1.00 44.23 489 GLY A C 1
ATOM 3716 O O . GLY A 1 489 ? 41.468 23.286 2.821 1.00 42.54 489 GLY A O 1
ATOM 3717 N N . GLN A 1 490 ? 42.117 22.161 0.971 1.00 44.28 490 GLN A N 1
ATOM 3718 C CA . GLN A 1 490 ? 41.812 20.845 1.538 1.00 45.17 490 GLN A CA 1
ATOM 3719 C C . GLN A 1 490 ? 43.039 20.083 2.088 1.00 45.44 490 GLN A C 1
ATOM 3720 O O . GLN A 1 490 ? 42.976 18.879 2.366 1.00 43.31 490 GLN A O 1
ATOM 3726 N N . CYS A 1 491 ? 44.138 20.804 2.280 1.00 42.63 491 CYS A N 1
ATOM 3727 C CA . CYS A 1 491 ? 45.381 20.225 2.765 1.00 36.75 491 CYS A CA 1
ATOM 3728 C C . CYS A 1 491 ? 45.224 19.598 4.139 1.00 37.29 491 CYS A C 1
ATOM 3729 O O . CYS A 1 491 ? 44.694 20.230 5.062 1.00 39.80 491 CYS A O 1
ATOM 3732 N N . ARG A 1 492 ? 45.679 18.349 4.283 1.00 37.06 492 ARG A N 1
ATOM 3733 C CA . ARG A 1 492 ? 45.603 17.660 5.576 1.00 33.94 492 ARG A CA 1
ATOM 3734 C C . ARG A 1 492 ? 46.998 17.180 5.987 1.00 31.84 492 ARG A C 1
ATOM 3735 O O . ARG A 1 492 ? 47.888 17.026 5.137 1.00 30.46 492 ARG A O 1
ATOM 3743 N N . PRO A 1 493 ? 47.232 17.018 7.295 1.00 30.56 493 PRO A N 1
ATOM 3744 C CA . PRO A 1 493 ? 48.537 16.551 7.777 1.00 34.04 493 PRO A CA 1
ATOM 3745 C C . PRO A 1 493 ? 48.764 15.096 7.336 1.00 36.79 493 PRO A C 1
ATOM 3746 O O . PRO A 1 493 ? 47.931 14.218 7.620 1.00 36.53 493 PRO A O 1
ATOM 3750 N N . THR A 1 494 ? 49.894 14.842 6.676 1.00 37.30 494 THR A N 1
ATOM 3751 C CA . THR A 1 494 ? 50.234 13.500 6.206 1.00 34.35 494 THR A CA 1
ATOM 3752 C C . THR A 1 494 ? 50.124 12.428 7.303 1.00 32.59 494 THR A C 1
ATOM 3753 O O . THR A 1 494 ? 49.739 11.310 7.009 1.00 33.62 494 THR A O 1
ATOM 3757 N N . VAL A 1 495 ? 50.365 12.772 8.565 1.00 31.69 495 VAL A N 1
ATOM 3758 C CA . VAL A 1 495 ? 50.232 11.781 9.621 1.00 35.27 495 VAL A CA 1
ATOM 3759 C C . VAL A 1 495 ? 48.813 11.197 9.571 1.00 37.94 495 VAL A C 1
ATOM 3760 O O . VAL A 1 495 ? 48.625 9.980 9.588 1.00 38.97 495 VAL A O 1
ATOM 3764 N N . ASN A 1 496 ? 47.825 12.073 9.403 1.00 39.31 496 ASN A N 1
ATOM 3765 C CA . ASN A 1 496 ? 46.422 11.670 9.367 1.00 36.08 496 ASN A CA 1
ATOM 3766 C C . ASN A 1 496 ? 46.099 10.944 8.083 1.00 35.71 496 ASN A C 1
ATOM 3767 O O . ASN A 1 496 ? 45.467 9.898 8.115 1.00 36.50 496 ASN A O 1
ATOM 3772 N N . THR A 1 497 ? 46.514 11.505 6.955 1.00 33.69 497 THR A N 1
ATOM 3773 C CA . THR A 1 497 ? 46.290 10.859 5.668 1.00 35.03 497 THR A CA 1
ATOM 3774 C C . THR A 1 497 ? 46.810 9.397 5.663 1.00 39.57 497 THR A C 1
ATOM 3775 O O . THR A 1 497 ? 46.186 8.507 5.081 1.00 38.99 497 THR A O 1
ATOM 3779 N N . LEU A 1 498 ? 47.943 9.152 6.321 1.00 41.19 498 LEU A N 1
ATOM 3780 C CA . LEU A 1 498 ? 48.534 7.812 6.388 1.00 39.20 498 LEU A CA 1
ATOM 3781 C C . LEU A 1 498 ? 47.672 6.904 7.256 1.00 40.09 498 LEU A C 1
ATOM 3782 O O . LEU A 1 498 ? 47.357 5.791 6.846 1.00 39.82 498 LEU A O 1
ATOM 3787 N N . VAL A 1 499 ? 47.320 7.368 8.457 1.00 39.44 499 VAL A N 1
ATOM 3788 C CA . VAL A 1 499 ? 46.488 6.585 9.368 1.00 38.67 499 VAL A CA 1
ATOM 3789 C C . VAL A 1 499 ? 45.183 6.158 8.685 1.00 41.29 499 VAL A C 1
ATOM 3790 O O . VAL A 1 499 ? 44.789 4.988 8.771 1.00 40.13 499 VAL A O 1
ATOM 3794 N N . GLU A 1 500 ? 44.588 7.063 7.905 1.00 42.12 500 GLU A N 1
ATOM 3795 C CA . GLU A 1 500 ? 43.335 6.764 7.206 1.00 42.53 500 GLU A CA 1
ATOM 3796 C C . GLU A 1 500 ? 43.560 5.844 6.020 1.00 43.70 500 GLU A C 1
ATOM 3797 O O . GLU A 1 500 ? 42.726 4.978 5.741 1.00 46.54 500 GLU A O 1
ATOM 3803 N N . PHE A 1 501 ? 44.671 6.031 5.315 1.00 42.11 501 PHE A N 1
ATOM 3804 C CA . PHE A 1 501 ? 45.012 5.174 4.176 1.00 40.33 501 PHE A CA 1
ATOM 3805 C C . PHE A 1 501 ? 45.171 3.737 4.682 1.00 39.92 501 PHE A C 1
ATOM 3806 O O . PHE A 1 501 ? 44.736 2.800 4.021 1.00 40.89 501 PHE A O 1
ATOM 3814 N N . ALA A 1 502 ? 45.828 3.587 5.837 1.00 37.08 502 ALA A N 1
ATOM 3815 C CA . ALA A 1 502 ? 46.094 2.296 6.475 1.00 37.07 502 ALA A CA 1
ATOM 3816 C C . ALA A 1 502 ? 44.782 1.589 6.847 1.00 40.50 502 ALA A C 1
ATOM 3817 O O . ALA A 1 502 ? 44.529 0.445 6.418 1.00 38.62 502 ALA A O 1
ATOM 3819 N N . ARG A 1 503 ? 43.956 2.274 7.644 1.00 40.51 503 ARG A N 1
ATOM 3820 C CA . ARG A 1 503 ? 42.667 1.738 8.061 1.00 37.81 503 ARG A CA 1
ATOM 3821 C C . ARG A 1 503 ? 41.883 1.277 6.840 1.00 37.04 503 ARG A C 1
ATOM 3822 O O . ARG A 1 503 ? 41.441 0.139 6.778 1.00 40.92 503 ARG A O 1
ATOM 3830 N N . ARG A 1 504 ? 41.764 2.138 5.837 1.00 35.26 504 ARG A N 1
ATOM 3831 C CA . ARG A 1 504 ? 41.015 1.795 4.638 1.00 37.39 504 ARG A CA 1
ATOM 3832 C C . ARG A 1 504 ? 41.647 0.722 3.767 1.00 42.73 504 ARG A C 1
ATOM 3833 O O . ARG A 1 504 ? 40.943 0.096 2.960 1.00 45.88 504 ARG A O 1
ATOM 3841 N N . ALA A 1 505 ? 42.959 0.519 3.900 1.00 43.67 505 ALA A N 1
ATOM 3842 C CA . ALA A 1 505 ? 43.664 -0.490 3.114 1.00 44.39 505 ALA A CA 1
ATOM 3843 C C . ALA A 1 505 ? 43.592 -1.860 3.778 1.00 45.40 505 ALA A C 1
ATOM 3844 O O . ALA A 1 505 ? 44.019 -2.842 3.188 1.00 51.42 505 ALA A O 1
ATOM 3846 N N . GLY A 1 506 ? 43.085 -1.930 5.004 1.00 43.20 506 GLY A N 1
ATOM 3847 C CA . GLY A 1 506 ? 42.936 -3.219 5.650 1.00 42.68 506 GLY A CA 1
ATOM 3848 C C . GLY A 1 506 ? 43.846 -3.418 6.829 1.00 44.47 506 GLY A C 1
ATOM 3849 O O . GLY A 1 506 ? 43.754 -4.410 7.560 1.00 45.68 506 GLY A O 1
ATOM 3850 N N . VAL A 1 507 ? 44.705 -2.444 7.058 1.00 44.01 507 VAL A N 1
ATOM 3851 C CA . VAL A 1 507 ? 45.645 -2.543 8.152 1.00 42.51 507 VAL A CA 1
ATOM 3852 C C . VAL A 1 507 ? 44.910 -2.559 9.467 1.00 43.64 507 VAL A C 1
ATOM 3853 O O . VAL A 1 507 ? 43.942 -1.833 9.639 1.00 47.11 507 VAL A O 1
ATOM 3857 N N . ASP A 1 508 ? 45.338 -3.432 10.371 1.00 46.22 508 ASP A N 1
ATOM 3858 C CA . ASP A 1 508 ? 44.723 -3.535 11.685 1.00 49.64 508 ASP A CA 1
ATOM 3859 C C . ASP A 1 508 ? 44.801 -2.178 12.363 1.00 53.43 508 ASP A C 1
ATOM 3860 O O . ASP A 1 508 ? 45.880 -1.600 12.500 1.00 55.67 508 ASP A O 1
ATOM 3865 N N . PRO A 1 509 ? 43.655 -1.656 12.810 1.00 55.29 509 PRO A N 1
ATOM 3866 C CA . PRO A 1 509 ? 43.552 -0.360 13.479 1.00 53.97 509 PRO A CA 1
ATOM 3867 C C . PRO A 1 509 ? 44.425 -0.179 14.720 1.00 52.82 509 PRO A C 1
ATOM 3868 O O . PRO A 1 509 ? 44.764 0.954 15.066 1.00 53.93 509 PRO A O 1
ATOM 3872 N N . GLN A 1 510 ? 44.779 -1.273 15.398 1.00 48.94 510 GLN A N 1
ATOM 3873 C CA . GLN A 1 510 ? 45.635 -1.183 16.582 1.00 45.00 510 GLN A CA 1
ATOM 3874 C C . GLN A 1 510 ? 47.030 -0.703 16.155 1.00 45.18 510 GLN A C 1
ATOM 3875 O O . GLN A 1 510 ? 47.762 -0.131 16.960 1.00 45.07 510 GLN A O 1
ATOM 3881 N N . LEU A 1 511 ? 47.359 -0.903 14.874 1.00 43.20 511 LEU A N 1
ATOM 3882 C CA . LEU A 1 511 ? 48.644 -0.507 14.293 1.00 45.96 511 LEU A CA 1
ATOM 3883 C C . LEU A 1 511 ? 48.812 1.001 14.025 1.00 47.16 511 LEU A C 1
ATOM 3884 O O . LEU A 1 511 ? 49.901 1.554 14.227 1.00 48.38 511 LEU A O 1
ATOM 3889 N N . VAL A 1 512 ? 47.757 1.651 13.538 1.00 44.51 512 VAL A N 1
ATOM 3890 C CA . VAL A 1 512 ? 47.799 3.083 13.262 1.00 40.06 512 VAL A CA 1
ATOM 3891 C C . VAL A 1 512 ? 46.890 3.790 14.245 1.00 38.64 512 VAL A C 1
ATOM 3892 O O . VAL A 1 512 ? 46.072 4.624 13.862 1.00 38.77 512 VAL A O 1
ATOM 3896 N N . ASN A 1 513 ? 47.076 3.473 15.520 1.00 37.03 513 ASN A N 1
ATOM 3897 C CA . ASN A 1 513 ? 46.289 4.034 16.622 1.00 41.11 513 ASN A CA 1
ATOM 3898 C C . ASN A 1 513 ? 46.724 5.474 17.008 1.00 41.32 513 ASN A C 1
ATOM 3899 O O . ASN A 1 513 ? 47.093 5.754 18.173 1.00 39.40 513 ASN A O 1
ATOM 3904 N N . PHE A 1 514 ? 46.679 6.387 16.035 1.00 41.27 514 PHE A N 1
ATOM 3905 C CA . PHE A 1 514 ? 47.095 7.775 16.257 1.00 40.27 514 PHE A CA 1
ATOM 3906 C C . PHE A 1 514 ? 46.091 8.831 15.749 1.00 42.08 514 PHE A C 1
ATOM 3907 O O . PHE A 1 514 ? 45.639 8.795 14.587 1.00 40.47 514 PHE A O 1
ATOM 3915 N N . ARG A 1 515 ? 45.796 9.794 16.624 1.00 20.00 515 ARG A N 1
ATOM 3916 C CA . ARG A 1 515 ? 44.904 10.917 16.320 1.00 20.00 515 ARG A CA 1
ATOM 3917 C C . ARG A 1 515 ? 45.768 12.005 15.652 1.00 20.00 515 ARG A C 1
ATOM 3918 O O . ARG A 1 515 ? 45.373 12.625 14.654 1.00 20.00 515 ARG A O 1
ATOM 3926 N N . ASN A 1 516 ? 46.976 12.185 16.197 1.00 48.25 516 ASN A N 1
ATOM 3927 C CA . ASN A 1 516 ? 47.919 13.221 15.761 1.00 47.08 516 ASN A CA 1
ATOM 3928 C C . ASN A 1 516 ? 49.416 12.806 15.868 1.00 45.59 516 ASN A C 1
ATOM 3929 O O . ASN A 1 516 ? 49.733 11.708 16.341 1.00 43.49 516 ASN A O 1
ATOM 3934 N N . ALA A 1 517 ? 50.319 13.728 15.509 1.00 43.64 517 ALA A N 1
ATOM 3935 C CA . ALA A 1 517 ? 51.770 13.502 15.567 1.00 39.15 517 ALA A CA 1
ATOM 3936 C C . ALA A 1 517 ? 52.245 13.230 16.979 1.00 36.44 517 ALA A C 1
ATOM 3937 O O . ALA A 1 517 ? 53.096 12.368 17.182 1.00 38.08 517 ALA A O 1
ATOM 3939 N N . GLU A 1 518 ? 51.671 13.907 17.969 1.00 34.52 518 GLU A N 1
ATOM 3940 C CA . GLU A 1 518 ? 52.089 13.671 19.348 1.00 36.54 518 GLU A CA 1
ATOM 3941 C C . GLU A 1 518 ? 51.872 12.213 19.776 1.00 39.08 518 GLU A C 1
ATOM 3942 O O . GLU A 1 518 ? 52.681 11.650 20.528 1.00 40.36 518 GLU A O 1
ATOM 3948 N N . ASP A 1 519 ? 50.793 11.597 19.292 1.00 40.18 519 ASP A N 1
ATOM 3949 C CA . ASP A 1 519 ? 50.498 10.202 19.641 1.00 40.82 519 ASP A CA 1
ATOM 3950 C C . ASP A 1 519 ? 51.585 9.268 19.103 1.00 38.99 519 ASP A C 1
ATOM 3951 O O . ASP A 1 519 ? 52.019 8.355 19.807 1.00 39.16 519 ASP A O 1
ATOM 3956 N N . VAL A 1 520 ? 52.030 9.504 17.866 1.00 37.90 520 VAL A N 1
ATOM 3957 C CA . VAL A 1 520 ? 53.069 8.661 17.293 1.00 39.08 520 VAL A CA 1
ATOM 3958 C C . VAL A 1 520 ? 54.401 8.904 18.004 1.00 40.19 520 VAL A C 1
ATOM 3959 O O . VAL A 1 520 ? 55.112 7.946 18.329 1.00 40.01 520 VAL A O 1
ATOM 3963 N N . TRP A 1 521 ? 54.668 10.162 18.368 1.00 40.49 521 TRP A N 1
ATOM 3964 C CA . TRP A 1 521 ? 55.899 10.505 19.075 1.00 36.81 521 TRP A CA 1
ATOM 3965 C C . TRP A 1 521 ? 56.007 9.694 20.350 1.00 37.31 521 TRP A C 1
ATOM 3966 O O . TRP A 1 521 ? 57.082 9.225 20.704 1.00 36.98 521 TRP A O 1
ATOM 3977 N N . ASN A 1 522 ? 54.896 9.528 21.052 1.00 40.61 522 ASN A N 1
ATOM 3978 C CA . ASN A 1 522 ? 54.908 8.757 22.296 1.00 41.00 522 ASN A CA 1
ATOM 3979 C C . ASN A 1 522 ? 55.159 7.255 22.082 1.00 38.42 522 ASN A C 1
ATOM 3980 O O . ASN A 1 522 ? 55.715 6.587 22.957 1.00 37.13 522 ASN A O 1
ATOM 3985 N N . GLU A 1 523 ? 54.720 6.713 20.947 1.00 38.55 523 GLU A N 1
ATOM 3986 C CA . GLU A 1 523 ? 54.948 5.296 20.677 1.00 39.46 523 GLU A CA 1
ATOM 3987 C C . GLU A 1 523 ? 56.418 5.142 20.274 1.00 39.57 523 GLU A C 1
ATOM 3988 O O . GLU A 1 523 ? 57.124 4.278 20.793 1.00 40.14 523 GLU A O 1
ATOM 3994 N N . TRP A 1 524 ? 56.875 6.018 19.376 1.00 39.82 524 TRP A N 1
ATOM 3995 C CA . TRP A 1 524 ? 58.264 6.038 18.904 1.00 38.56 524 TRP A CA 1
ATOM 3996 C C . TRP A 1 524 ? 59.176 6.225 20.119 1.00 38.00 524 TRP A C 1
ATOM 3997 O O . TRP A 1 524 ? 60.230 5.593 20.228 1.00 38.11 524 TRP A O 1
ATOM 4008 N N . ARG A 1 525 ? 58.726 7.012 21.085 1.00 36.16 525 ARG A N 1
ATOM 4009 C CA . ARG A 1 525 ? 59.518 7.215 22.280 1.00 37.22 525 ARG A CA 1
ATOM 4010 C C . ARG A 1 525 ? 59.683 5.882 22.965 1.00 40.32 525 ARG A C 1
ATOM 4011 O O . ARG A 1 525 ? 60.731 5.586 23.530 1.00 43.96 525 ARG A O 1
ATOM 4019 N N . MET A 1 526 ? 58.633 5.076 22.942 1.00 42.50 526 MET A N 1
ATOM 4020 C CA . MET A 1 526 ? 58.677 3.770 23.600 1.00 44.21 526 MET A CA 1
ATOM 4021 C C . MET A 1 526 ? 59.575 2.778 22.853 1.00 41.89 526 MET A C 1
ATOM 4022 O O . MET A 1 526 ? 60.347 2.032 23.467 1.00 39.90 526 MET A O 1
ATOM 4027 N N . VAL A 1 527 ? 59.445 2.785 21.527 1.00 39.98 527 VAL A N 1
ATOM 4028 C CA . VAL A 1 527 ? 60.199 1.922 20.629 1.00 39.11 527 VAL A CA 1
ATOM 4029 C C . VAL A 1 527 ? 61.712 2.156 20.748 1.00 41.66 527 VAL A C 1
ATOM 4030 O O . VAL A 1 527 ? 62.506 1.288 20.383 1.00 42.88 527 VAL A O 1
ATOM 4034 N N . SER A 1 528 ? 62.096 3.328 21.263 1.00 41.22 528 SER A N 1
ATOM 4035 C CA . SER A 1 528 ? 63.501 3.705 21.422 1.00 37.16 528 SER A CA 1
ATOM 4036 C C . SER A 1 528 ? 64.064 3.311 22.780 1.00 38.49 528 SER A C 1
ATOM 4037 O O . SER A 1 528 ? 65.287 3.159 22.925 1.00 37.22 528 SER A O 1
ATOM 4040 N N . LYS A 1 529 ? 63.182 3.242 23.784 1.00 38.30 529 LYS A N 1
ATOM 4041 C CA . LYS A 1 529 ? 63.557 2.924 25.162 1.00 37.97 529 LYS A CA 1
ATOM 4042 C C . LYS A 1 529 ? 64.489 1.700 25.248 1.00 38.98 529 LYS A C 1
ATOM 4043 O O . LYS A 1 529 ? 64.261 0.683 24.575 1.00 36.52 529 LYS A O 1
ATOM 4049 N N . GLY A 1 530 ? 65.551 1.814 26.051 1.00 39.63 530 GLY A N 1
ATOM 4050 C CA . GLY A 1 530 ? 66.511 0.726 26.182 1.00 39.83 530 GLY A CA 1
ATOM 4051 C C . GLY A 1 530 ? 67.608 0.676 25.114 1.00 39.03 530 GLY A C 1
ATOM 4052 O O . GLY A 1 530 ? 68.677 0.158 25.412 1.00 42.01 530 GLY A O 1
ATOM 4053 N N . THR A 1 531 ? 67.360 1.180 23.893 1.00 38.19 531 THR A N 1
ATOM 4054 C CA . THR A 1 531 ? 68.370 1.169 22.818 1.00 36.18 531 THR A CA 1
ATOM 4055 C C . THR A 1 531 ? 69.394 2.291 23.021 1.00 38.69 531 THR A C 1
ATOM 4056 O O . THR A 1 531 ? 69.193 3.183 23.857 1.00 38.93 531 THR A O 1
ATOM 4060 N N . THR A 1 532 ? 70.475 2.270 22.239 1.00 37.75 532 THR A N 1
ATOM 4061 C CA . THR A 1 532 ? 71.493 3.318 22.343 1.00 36.60 532 THR A CA 1
ATOM 4062 C C . THR A 1 532 ? 71.006 4.647 21.732 1.00 38.01 532 THR A C 1
ATOM 4063 O O . THR A 1 532 ? 71.755 5.619 21.664 1.00 40.38 532 THR A O 1
ATOM 4067 N N . TYR A 1 533 ? 69.768 4.669 21.238 1.00 39.70 533 TYR A N 1
ATOM 4068 C CA . TYR A 1 533 ? 69.173 5.894 20.706 1.00 37.54 533 TYR A CA 1
ATOM 4069 C C . TYR A 1 533 ? 68.302 6.520 21.797 1.00 39.01 533 TYR A C 1
ATOM 4070 O O . TYR A 1 533 ? 68.143 7.728 21.849 1.00 44.55 533 TYR A O 1
ATOM 4079 N N . ASP A 1 534 ? 67.818 5.680 22.708 1.00 37.69 534 ASP A N 1
ATOM 4080 C CA . ASP A 1 534 ? 66.907 6.054 23.787 1.00 37.09 534 ASP A CA 1
ATOM 4081 C C . ASP A 1 534 ? 66.636 7.520 24.003 1.00 38.99 534 ASP A C 1
ATOM 4082 O O . ASP A 1 534 ? 67.449 8.213 24.610 1.00 39.22 534 ASP A O 1
ATOM 4087 N N . PHE A 1 535 ? 65.485 7.982 23.522 1.00 37.84 535 PHE A N 1
ATOM 4088 C CA . PHE A 1 535 ? 65.094 9.366 23.733 1.00 37.90 535 PHE A CA 1
ATOM 4089 C C . PHE A 1 535 ? 63.782 9.454 24.495 1.00 39.57 535 PHE A C 1
ATOM 4090 O O . PHE A 1 535 ? 62.995 10.370 24.291 1.00 41.66 535 PHE A O 1
ATOM 4098 N N . TRP A 1 536 ? 63.586 8.534 25.432 1.00 39.31 536 TRP A N 1
ATOM 4099 C CA . TRP A 1 536 ? 62.365 8.489 26.226 1.00 40.32 536 TRP A CA 1
ATOM 4100 C C . TRP A 1 536 ? 62.113 9.802 26.976 1.00 42.30 536 TRP A C 1
ATOM 4101 O O . TRP A 1 536 ? 60.968 10.238 27.074 1.00 44.11 536 TRP A O 1
ATOM 4112 N N . GLY A 1 537 ? 63.173 10.456 27.459 1.00 42.01 537 GLY A N 1
ATOM 4113 C CA . GLY A 1 537 ? 63.015 11.721 28.173 1.00 39.90 537 GLY A CA 1
ATOM 4114 C C . GLY A 1 537 ? 62.518 12.894 27.325 1.00 39.01 537 GLY A C 1
ATOM 4115 O O . GLY A 1 537 ? 62.153 13.945 27.851 1.00 40.69 537 GLY A O 1
ATOM 4116 N N . MET A 1 538 ? 62.475 12.719 26.009 1.00 36.28 538 MET A N 1
ATOM 4117 C CA . MET A 1 538 ? 62.033 13.777 25.129 1.00 33.33 538 MET A CA 1
ATOM 4118 C C . MET A 1 538 ? 60.524 13.785 24.977 1.00 31.28 538 MET A C 1
ATOM 4119 O O . MET A 1 538 ? 59.991 13.499 23.904 1.00 32.28 538 MET A O 1
ATOM 4124 N N . THR A 1 539 ? 59.830 14.119 26.059 1.00 34.78 539 THR A N 1
ATOM 4125 C CA . THR A 1 539 ? 58.366 14.189 26.023 1.00 37.67 539 THR A CA 1
ATOM 4126 C C . THR A 1 539 ? 57.953 15.401 25.193 1.00 39.11 539 THR A C 1
ATOM 4127 O O . THR A 1 539 ? 58.771 16.292 24.955 1.00 40.87 539 THR A O 1
ATOM 4131 N N . ARG A 1 540 ? 56.709 15.440 24.722 1.00 41.76 540 ARG A N 1
ATOM 4132 C CA . ARG A 1 540 ? 56.269 16.587 23.930 1.00 44.80 540 ARG A CA 1
ATOM 4133 C C . ARG A 1 540 ? 56.384 17.886 24.722 1.00 45.37 540 ARG A C 1
ATOM 4134 O O . ARG A 1 540 ? 56.786 18.906 24.170 1.00 45.98 540 ARG A O 1
ATOM 4142 N N . GLU A 1 541 ? 56.083 17.840 26.018 1.00 44.99 541 GLU A N 1
ATOM 4143 C CA . GLU A 1 541 ? 56.153 19.040 26.823 1.00 47.39 541 GLU A CA 1
ATOM 4144 C C . GLU A 1 541 ? 57.565 19.595 26.855 1.00 47.81 541 GLU A C 1
ATOM 4145 O O . GLU A 1 541 ? 57.757 20.801 26.666 1.00 48.95 541 GLU A O 1
ATOM 4148 N N . ARG A 1 542 ? 58.556 18.726 27.076 1.00 45.93 542 ARG A N 1
ATOM 4149 C CA . ARG A 1 542 ? 59.960 19.165 27.083 1.00 42.07 542 ARG A CA 1
ATOM 4150 C C . ARG A 1 542 ? 60.316 19.733 25.706 1.00 41.41 542 ARG A C 1
ATOM 4151 O O . ARG A 1 542 ? 60.953 20.773 25.613 1.00 42.42 542 ARG A O 1
ATOM 4159 N N . LEU A 1 543 ? 59.862 19.085 24.639 1.00 37.53 543 LEU A N 1
ATOM 4160 C CA . LEU A 1 543 ? 60.150 19.578 23.310 1.00 40.01 543 LEU A CA 1
ATOM 4161 C C . LEU A 1 543 ? 59.457 20.915 22.977 1.00 42.71 543 LEU A C 1
ATOM 4162 O O . LEU A 1 543 ? 59.959 21.674 22.134 1.00 39.25 543 LEU A O 1
ATOM 4167 N N . ARG A 1 544 ? 58.312 21.190 23.622 1.00 45.55 544 ARG A N 1
ATOM 4168 C CA . ARG A 1 544 ? 57.569 22.455 23.429 1.00 46.98 544 ARG A CA 1
ATOM 4169 C C . ARG A 1 544 ? 58.390 23.560 24.086 1.00 47.19 544 ARG A C 1
ATOM 4170 O O . ARG A 1 544 ? 58.600 24.619 23.489 1.00 46.23 544 ARG A O 1
ATOM 4178 N N . LYS A 1 545 ? 58.836 23.303 25.321 1.00 48.30 545 LYS A N 1
ATOM 4179 C CA . LYS A 1 545 ? 59.611 24.277 26.089 1.00 50.96 545 LYS A CA 1
ATOM 4180 C C . LYS A 1 545 ? 61.067 24.456 25.663 1.00 52.35 545 LYS A C 1
ATOM 4181 O O . LYS A 1 545 ? 61.578 25.583 25.667 1.00 56.45 545 LYS A O 1
ATOM 4187 N N . GLU A 1 546 ? 61.726 23.369 25.266 1.00 49.70 546 GLU A N 1
ATOM 4188 C CA . GLU A 1 546 ? 63.127 23.421 24.857 1.00 43.95 546 GLU A CA 1
ATOM 4189 C C . GLU A 1 546 ? 63.278 23.717 23.376 1.00 42.05 546 GLU A C 1
ATOM 4190 O O . GLU A 1 546 ? 62.334 23.552 22.588 1.00 40.71 546 GLU A O 1
ATOM 4196 N N . SER A 1 547 ? 64.469 24.171 23.005 1.00 38.02 547 SER A N 1
ATOM 4197 C CA . SER A 1 547 ? 64.767 24.415 21.608 1.00 39.46 547 SER A CA 1
ATOM 4198 C C . SER A 1 547 ? 65.603 23.205 21.153 1.00 41.32 547 SER A C 1
ATOM 4199 O O . SER A 1 547 ? 66.777 23.337 20.774 1.00 41.68 547 SER A O 1
ATOM 4202 N N . GLY A 1 548 ? 64.992 22.023 21.253 1.00 41.27 548 GLY A N 1
ATOM 4203 C CA . GLY A 1 548 ? 65.653 20.787 20.873 1.00 39.02 548 GLY A CA 1
ATOM 4204 C C . GLY A 1 548 ? 66.396 20.120 22.016 1.00 38.46 548 GLY A C 1
ATOM 4205 O O . GLY A 1 548 ? 66.793 20.764 22.997 1.00 40.81 548 GLY A O 1
ATOM 4206 N N . LEU A 1 549 ? 66.516 18.805 21.933 1.00 37.87 549 LEU A N 1
ATOM 4207 C CA . LEU A 1 549 ? 67.261 18.028 22.924 1.00 36.92 549 LEU A CA 1
ATOM 4208 C C . LEU A 1 549 ? 68.153 17.035 22.123 1.00 38.22 549 LEU A C 1
ATOM 4209 O O . LEU A 1 549 ? 67.769 16.578 21.023 1.00 35.14 549 LEU A O 1
ATOM 4214 N N . ILE A 1 550 ? 69.359 16.760 22.621 1.00 36.68 550 ILE A N 1
ATOM 4215 C CA . ILE A 1 550 ? 70.266 15.857 21.911 1.00 35.97 550 ILE A CA 1
ATOM 4216 C C . ILE A 1 550 ? 70.305 14.491 22.584 1.00 34.15 550 ILE A C 1
ATOM 4217 O O . ILE A 1 550 ? 70.513 14.396 23.800 1.00 34.80 550 ILE A O 1
ATOM 4222 N N . TRP A 1 551 ? 70.046 13.438 21.804 1.00 34.25 551 TRP A N 1
ATOM 4223 C CA . TRP A 1 551 ? 70.049 12.075 22.347 1.00 32.23 551 TRP A CA 1
ATOM 4224 C C . TRP A 1 551 ? 71.461 11.472 22.387 1.00 33.76 551 TRP A C 1
ATOM 4225 O O . TRP A 1 551 ? 72.355 11.875 21.624 1.00 31.19 551 TRP A O 1
ATOM 4236 N N . PRO A 1 552 ? 71.668 10.462 23.241 1.00 36.12 552 PRO A N 1
ATOM 4237 C CA . PRO A 1 552 ? 70.723 9.819 24.163 1.00 37.43 552 PRO A CA 1
ATOM 4238 C C . PRO A 1 552 ? 70.119 10.748 25.220 1.00 39.09 552 PRO A C 1
ATOM 4239 O O . PRO A 1 552 ? 70.813 11.551 25.835 1.00 37.25 552 PRO A O 1
ATOM 4243 N N . CYS A 1 553 ? 68.811 10.633 25.418 1.00 43.02 553 CYS A N 1
ATOM 4244 C CA . CYS A 1 553 ? 68.077 11.423 26.423 1.00 44.89 553 CYS A CA 1
ATOM 4245 C C . CYS A 1 553 ? 67.034 10.457 26.998 1.00 45.43 553 CYS A C 1
ATOM 4246 O O . CYS A 1 553 ? 65.842 10.526 26.681 1.00 45.66 553 CYS A O 1
ATOM 4249 N N . PRO A 1 554 ? 67.493 9.519 27.836 1.00 44.00 554 PRO A N 1
ATOM 4250 C CA . PRO A 1 554 ? 66.705 8.476 28.493 1.00 45.40 554 PRO A CA 1
ATOM 4251 C C . PRO A 1 554 ? 65.552 8.864 29.439 1.00 47.35 554 PRO A C 1
ATOM 4252 O O . PRO A 1 554 ? 64.466 8.316 29.328 1.00 49.96 554 PRO A O 1
ATOM 4256 N N . SER A 1 555 ? 65.788 9.741 30.403 1.00 48.27 555 SER A N 1
ATOM 4257 C CA . SER A 1 555 ? 64.725 10.133 31.309 1.00 49.37 555 SER A CA 1
ATOM 4258 C C . SER A 1 555 ? 64.422 11.619 31.200 1.00 52.40 555 SER A C 1
ATOM 4259 O O . SER A 1 555 ? 65.261 12.408 30.762 1.00 51.29 555 SER A O 1
ATOM 4262 N N . GLU A 1 556 ? 63.217 11.990 31.606 1.00 54.79 556 GLU A N 1
ATOM 4263 C CA . GLU A 1 556 ? 62.779 13.375 31.568 1.00 57.10 556 GLU A CA 1
ATOM 4264 C C . GLU A 1 556 ? 63.716 14.306 32.314 1.00 54.53 556 GLU A C 1
ATOM 4265 O O . GLU A 1 556 ? 63.773 15.491 32.009 1.00 56.05 556 GLU A O 1
ATOM 4271 N N . ASP A 1 557 ? 64.447 13.780 33.294 1.00 53.41 557 ASP A N 1
ATOM 4272 C CA . ASP A 1 557 ? 65.383 14.608 34.050 1.00 52.97 557 ASP A CA 1
ATOM 4273 C C . ASP A 1 557 ? 66.813 14.560 33.495 1.00 50.51 557 ASP A C 1
ATOM 4274 O O . ASP A 1 557 ? 67.730 15.127 34.074 1.00 50.02 557 ASP A O 1
ATOM 4279 N N . HIS A 1 558 ? 66.996 13.877 32.370 1.00 45.95 558 HIS A N 1
ATOM 4280 C CA . HIS A 1 558 ? 68.307 13.792 31.761 1.00 43.76 558 HIS A CA 1
ATOM 4281 C C . HIS A 1 558 ? 68.437 14.952 30.769 1.00 42.72 558 HIS A C 1
ATOM 4282 O O . HIS A 1 558 ? 67.547 15.151 29.934 1.00 43.02 558 HIS A O 1
ATOM 4289 N N . PRO A 1 559 ? 69.582 15.673 30.786 1.00 42.77 559 PRO A N 1
ATOM 4290 C CA . PRO A 1 559 ? 69.802 16.819 29.880 1.00 41.04 559 PRO A CA 1
ATOM 4291 C C . PRO A 1 559 ? 70.068 16.538 28.403 1.00 41.96 559 PRO A C 1
ATOM 4292 O O . PRO A 1 559 ? 69.976 17.451 27.569 1.00 42.09 559 PRO A O 1
ATOM 4296 N N . GLY A 1 560 ? 70.406 15.292 28.071 1.00 40.40 560 GLY A N 1
ATOM 4297 C CA . GLY A 1 560 ? 70.712 14.971 26.686 1.00 37.03 560 GLY A CA 1
ATOM 4298 C C . GLY A 1 560 ? 72.195 14.668 26.638 1.00 34.91 560 GLY A C 1
ATOM 4299 O O . GLY A 1 560 ? 72.877 14.830 27.661 1.00 34.87 560 GLY A O 1
ATOM 4300 N N . THR A 1 561 ? 72.706 14.274 25.474 1.00 35.02 561 THR A N 1
ATOM 4301 C CA . THR A 1 561 ? 74.113 13.886 25.342 1.00 33.00 561 THR A CA 1
ATOM 4302 C C . THR A 1 561 ? 74.859 14.565 24.213 1.00 34.65 561 THR A C 1
ATOM 4303 O O . THR A 1 561 ? 74.422 14.528 23.054 1.00 36.02 561 THR A O 1
ATOM 4307 N N . SER A 1 562 ? 75.996 15.172 24.551 1.00 35.10 562 SER A N 1
ATOM 4308 C CA . SER A 1 562 ? 76.825 15.807 23.531 1.00 38.21 562 SER A CA 1
ATOM 4309 C C . SER A 1 562 ? 77.981 14.878 23.168 1.00 33.50 562 SER A C 1
ATOM 4310 O O . SER A 1 562 ? 78.223 14.654 21.991 1.00 35.40 562 SER A O 1
ATOM 4313 N N . LEU A 1 563 ? 78.653 14.288 24.160 1.00 31.69 563 LEU A N 1
ATOM 4314 C CA . LEU A 1 563 ? 79.782 13.388 23.859 1.00 33.02 563 LEU A CA 1
ATOM 4315 C C . LEU A 1 563 ? 79.480 11.898 23.923 1.00 29.70 563 LEU A C 1
ATOM 4316 O O . LEU A 1 563 ? 79.542 11.296 24.990 1.00 29.43 563 LEU A O 1
ATOM 4321 N N . ARG A 1 564 ? 79.163 11.302 22.781 1.00 31.64 564 ARG A N 1
ATOM 4322 C CA . ARG A 1 564 ? 78.878 9.867 22.759 1.00 34.07 564 ARG A CA 1
ATOM 4323 C C . ARG A 1 564 ? 80.172 9.053 22.913 1.00 34.41 564 ARG A C 1
ATOM 4324 O O . ARG A 1 564 ? 81.247 9.478 22.469 1.00 33.09 564 ARG A O 1
ATOM 4332 N N . TYR A 1 565 ? 80.036 7.893 23.553 1.00 31.23 565 TYR A N 1
ATOM 4333 C CA . TYR A 1 565 ? 81.120 6.943 23.792 1.00 30.82 565 TYR A CA 1
ATOM 4334 C C . TYR A 1 565 ? 82.051 7.375 24.912 1.00 30.79 565 TYR A C 1
ATOM 4335 O O . TYR A 1 565 ? 83.021 6.693 25.203 1.00 31.08 565 TYR A O 1
ATOM 4344 N N . VAL A 1 566 ? 81.694 8.445 25.612 1.00 31.67 566 VAL A N 1
ATOM 4345 C CA . VAL A 1 566 ? 82.527 8.947 26.695 1.00 31.39 566 VAL A CA 1
ATOM 4346 C C . VAL A 1 566 ? 81.951 8.701 28.088 1.00 32.38 566 VAL A C 1
ATOM 4347 O O . VAL A 1 566 ? 80.869 9.164 28.406 1.00 34.85 566 VAL A O 1
ATOM 4351 N N . ARG A 1 567 ? 82.695 8.001 28.933 1.00 33.93 567 ARG A N 1
ATOM 4352 C CA . ARG A 1 567 ? 82.240 7.713 30.289 1.00 37.48 567 ARG A CA 1
ATOM 4353 C C . ARG A 1 567 ? 81.940 9.013 31.033 1.00 39.74 567 ARG A C 1
ATOM 4354 O O . ARG A 1 567 ? 82.708 9.977 30.966 1.00 42.23 567 ARG A O 1
ATOM 4362 N N . GLY A 1 568 ? 80.818 9.040 31.738 1.00 40.24 568 GLY A N 1
ATOM 4363 C CA . GLY A 1 568 ? 80.442 10.233 32.467 1.00 40.84 568 GLY A CA 1
ATOM 4364 C C . GLY A 1 568 ? 79.721 11.258 31.599 1.00 41.74 568 GLY A C 1
ATOM 4365 O O . GLY A 1 568 ? 79.222 12.252 32.111 1.00 43.59 568 GLY A O 1
ATOM 4366 N N . GLN A 1 569 ? 79.681 11.038 30.292 1.00 40.52 569 GLN A N 1
ATOM 4367 C CA . GLN A 1 569 ? 78.993 11.940 29.378 1.00 43.47 569 GLN A CA 1
ATOM 4368 C C . GLN A 1 569 ? 77.816 11.208 28.721 1.00 44.67 569 GLN A C 1
ATOM 4369 O O . GLN A 1 569 ? 76.692 11.718 28.666 1.00 48.05 569 GLN A O 1
ATOM 4375 N N . ASP A 1 570 ? 78.099 10.019 28.201 1.00 41.06 570 ASP A N 1
ATOM 4376 C CA . ASP A 1 570 ? 77.119 9.194 27.520 1.00 39.26 570 ASP A CA 1
ATOM 4377 C C . ASP A 1 570 ? 76.481 8.233 28.536 1.00 41.15 570 ASP A C 1
ATOM 4378 O O . ASP A 1 570 ? 77.191 7.450 29.179 1.00 42.18 570 ASP A O 1
ATOM 4383 N N . PRO A 1 571 ? 75.140 8.305 28.728 1.00 40.11 571 PRO A N 1
ATOM 4384 C CA . PRO A 1 571 ? 74.474 7.408 29.682 1.00 40.11 571 PRO A CA 1
ATOM 4385 C C . PRO A 1 571 ? 74.543 5.905 29.282 1.00 37.71 571 PRO A C 1
ATOM 4386 O O . PRO A 1 571 ? 74.366 5.027 30.129 1.00 38.54 571 PRO A O 1
ATOM 4390 N N . CYS A 1 572 ? 74.808 5.632 28.002 1.00 35.98 572 CYS A N 1
ATOM 4391 C CA . CYS A 1 572 ? 74.942 4.262 27.495 1.00 37.16 572 CYS A CA 1
ATOM 4392 C C . CYS A 1 572 ? 76.272 3.610 27.925 1.00 41.03 572 CYS A C 1
ATOM 4393 O O . CYS A 1 572 ? 76.477 2.418 27.678 1.00 42.92 572 CYS A O 1
ATOM 4396 N N . VAL A 1 573 ? 77.196 4.411 28.480 1.00 42.12 573 VAL A N 1
ATOM 4397 C CA . VAL A 1 573 ? 78.510 3.939 28.949 1.00 37.56 573 VAL A CA 1
ATOM 4398 C C . VAL A 1 573 ? 78.353 3.793 30.456 1.00 40.71 573 VAL A C 1
ATOM 4399 O O . VAL A 1 573 ? 78.210 4.798 31.160 1.00 43.68 573 VAL A O 1
ATOM 4403 N N . PRO A 1 574 ? 78.403 2.552 30.979 1.00 41.54 574 PRO A N 1
ATOM 4404 C CA . PRO A 1 574 ? 78.254 2.338 32.424 1.00 40.32 574 PRO A CA 1
ATOM 4405 C C . PRO A 1 574 ? 79.014 3.366 33.263 1.00 42.53 574 PRO A C 1
ATOM 4406 O O . PRO A 1 574 ? 80.155 3.730 32.943 1.00 44.19 574 PRO A O 1
ATOM 4410 N N . ALA A 1 575 ? 78.357 3.847 34.315 1.00 42.44 575 ALA A N 1
ATOM 4411 C CA . ALA A 1 575 ? 78.949 4.815 35.217 1.00 43.00 575 ALA A CA 1
ATOM 4412 C C . ALA A 1 575 ? 80.297 4.280 35.700 1.00 45.43 575 ALA A C 1
ATOM 4413 O O . ALA A 1 575 ? 81.266 5.033 35.843 1.00 43.32 575 ALA A O 1
ATOM 4415 N N . ASP A 1 576 ? 80.350 2.966 35.913 1.00 46.15 576 ASP A N 1
ATOM 4416 C CA . ASP A 1 576 ? 81.557 2.303 36.382 1.00 46.60 576 ASP A CA 1
ATOM 4417 C C . ASP A 1 576 ? 82.347 1.546 35.280 1.00 45.80 576 ASP A C 1
ATOM 4418 O O . ASP A 1 576 ? 83.022 0.548 35.552 1.00 47.03 576 ASP A O 1
ATOM 4423 N N . HIS A 1 577 ? 82.254 1.988 34.030 1.00 42.98 577 HIS A N 1
ATOM 4424 C CA . HIS A 1 577 ? 82.992 1.308 32.970 1.00 41.07 577 HIS A CA 1
ATOM 4425 C C . HIS A 1 577 ? 84.482 1.485 33.316 1.00 44.15 577 HIS A C 1
ATOM 4426 O O . HIS A 1 577 ? 84.882 2.531 33.814 1.00 46.66 577 HIS A O 1
ATOM 4433 N N . PRO A 1 578 ? 85.315 0.452 33.099 1.00 45.15 578 PRO A N 1
ATOM 4434 C CA . PRO A 1 578 ? 86.725 0.642 33.458 1.00 45.32 578 PRO A CA 1
ATOM 4435 C C . PRO A 1 578 ? 87.562 1.628 32.633 1.00 40.94 578 PRO A C 1
ATOM 4436 O O . PRO A 1 578 ? 88.542 2.173 33.133 1.00 39.65 578 PRO A O 1
ATOM 4440 N N . ASP A 1 579 ? 87.163 1.873 31.393 1.00 37.56 579 ASP A N 1
ATOM 4441 C CA . ASP A 1 579 ? 87.889 2.790 30.526 1.00 39.68 579 ASP A CA 1
ATOM 4442 C C . ASP A 1 579 ? 87.128 4.116 30.382 1.00 39.05 579 ASP A C 1
ATOM 4443 O O . ASP A 1 579 ? 85.925 4.164 30.609 1.00 38.16 579 ASP A O 1
ATOM 4448 N N . ARG A 1 580 ? 87.823 5.189 30.013 1.00 36.32 580 ARG A N 1
ATOM 4449 C CA . ARG A 1 580 ? 87.165 6.485 29.855 1.00 34.34 580 ARG A CA 1
ATOM 4450 C C . ARG A 1 580 ? 86.331 6.562 28.584 1.00 32.63 580 ARG A C 1
ATOM 4451 O O . ARG A 1 580 ? 85.406 7.375 28.503 1.00 34.23 580 ARG A O 1
ATOM 4459 N N . PHE A 1 581 ? 86.682 5.759 27.582 1.00 29.19 581 PHE A N 1
ATOM 4460 C CA . PHE A 1 581 ? 85.949 5.722 26.322 1.00 29.60 581 PHE A CA 1
ATOM 4461 C C . PHE A 1 581 ? 85.416 4.310 26.127 1.00 33.77 581 PHE A C 1
ATOM 4462 O O . PHE A 1 581 ? 86.046 3.334 26.560 1.00 34.41 581 PHE A O 1
ATOM 4470 N N . PHE A 1 582 ? 84.305 4.192 25.406 1.00 33.37 582 PHE A N 1
ATOM 4471 C CA . PHE A 1 582 ? 83.670 2.897 25.200 1.00 30.13 582 PHE A CA 1
ATOM 4472 C C . PHE A 1 582 ? 82.879 2.930 23.919 1.00 27.24 582 PHE A C 1
ATOM 4473 O O . PHE A 1 582 ? 81.806 3.529 23.863 1.00 31.24 582 PHE A O 1
ATOM 4481 N N . PHE A 1 583 ? 83.436 2.332 22.871 1.00 25.31 583 PHE A N 1
ATOM 4482 C CA . PHE A 1 583 ? 82.763 2.266 21.592 1.00 27.75 583 PHE A CA 1
ATOM 4483 C C . PHE A 1 583 ? 81.892 0.991 21.613 1.00 30.09 583 PHE A C 1
ATOM 4484 O O . PHE A 1 583 ? 82.154 0.008 20.920 1.00 28.65 583 PHE A O 1
ATOM 4492 N N . TYR A 1 584 ? 80.847 1.050 22.434 1.00 30.82 584 TYR A N 1
ATOM 4493 C CA . TYR A 1 584 ? 79.899 -0.041 22.649 1.00 30.59 584 TYR A CA 1
ATOM 4494 C C . TYR A 1 584 ? 79.190 -0.583 21.425 1.00 31.24 584 TYR A C 1
ATOM 4495 O O . TYR A 1 584 ? 78.442 -1.546 21.532 1.00 32.38 584 TYR A O 1
ATOM 4504 N N . GLY A 1 585 ? 79.406 0.027 20.269 1.00 27.89 585 GLY A N 1
ATOM 4505 C CA . GLY A 1 585 ? 78.787 -0.483 19.063 1.00 32.00 585 GLY A CA 1
ATOM 4506 C C . GLY A 1 585 ? 79.562 -1.695 18.557 1.00 34.69 585 GLY A C 1
ATOM 4507 O O . GLY A 1 585 ? 79.112 -2.401 17.637 1.00 34.03 585 GLY A O 1
ATOM 4508 N N . LYS A 1 586 ? 80.762 -1.894 19.113 1.00 35.14 586 LYS A N 1
ATOM 4509 C CA . LYS A 1 586 ? 81.631 -3.020 18.745 1.00 32.99 586 LYS A CA 1
ATOM 4510 C C . LYS A 1 586 ? 81.714 -3.952 19.947 1.00 30.38 586 LYS A C 1
ATOM 4511 O O . LYS A 1 586 ? 81.829 -3.505 21.081 1.00 28.62 586 LYS A O 1
ATOM 4517 N N . PRO A 1 587 ? 81.709 -5.271 19.701 1.00 34.52 587 PRO A N 1
ATOM 4518 C CA . PRO A 1 587 ? 81.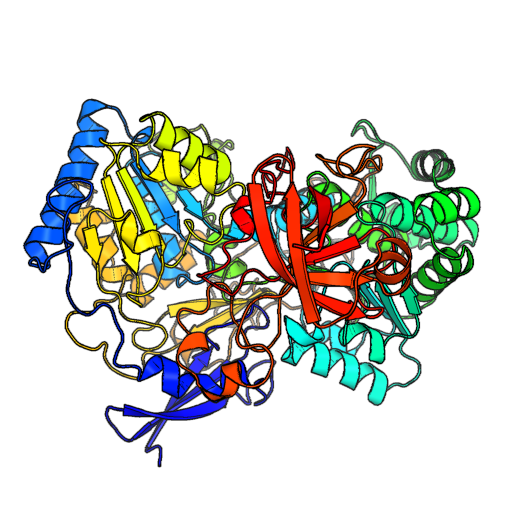763 -6.278 20.767 1.00 33.55 587 PRO A CA 1
ATOM 4519 C C . PRO A 1 587 ? 82.823 -6.037 21.831 1.00 33.07 587 PRO A C 1
ATOM 4520 O O . PRO A 1 587 ? 82.551 -6.203 23.022 1.00 33.88 587 PRO A O 1
ATOM 4524 N N . ASP A 1 588 ? 84.031 -5.665 21.417 1.00 34.00 588 ASP A N 1
ATOM 4525 C CA . ASP A 1 588 ? 85.094 -5.392 22.395 1.00 35.81 588 ASP A CA 1
ATOM 4526 C C . ASP A 1 588 ? 85.286 -3.920 22.824 1.00 35.64 588 ASP A C 1
ATOM 4527 O O . ASP A 1 588 ? 86.248 -3.596 23.523 1.00 34.03 588 ASP A O 1
ATOM 4532 N N . GLY A 1 589 ? 84.357 -3.046 22.434 1.00 36.81 589 GLY A N 1
ATOM 4533 C CA . GLY A 1 589 ? 84.442 -1.635 22.801 1.00 36.95 589 GLY A CA 1
ATOM 4534 C C . GLY A 1 589 ? 85.506 -0.819 22.072 1.00 35.85 589 GLY A C 1
ATOM 4535 O O . GLY A 1 589 ? 85.791 0.319 22.459 1.00 34.37 589 GLY A O 1
ATOM 4536 N N . ARG A 1 590 ? 86.054 -1.377 20.997 1.00 31.93 590 ARG A N 1
ATOM 4537 C CA . ARG A 1 590 ? 87.092 -0.722 20.217 1.00 31.51 590 ARG A CA 1
ATOM 4538 C C . ARG A 1 590 ? 86.603 -0.321 18.854 1.00 30.32 590 ARG A C 1
ATOM 4539 O O . ARG A 1 590 ? 85.995 -1.131 18.157 1.00 31.46 590 ARG A O 1
ATOM 4547 N N . ALA A 1 591 ? 86.951 0.886 18.427 1.00 26.67 591 ALA A N 1
ATOM 4548 C CA . ALA A 1 591 ? 86.571 1.342 17.102 1.00 23.76 591 ALA A CA 1
ATOM 4549 C C . ALA A 1 591 ? 87.511 0.652 16.121 1.00 24.74 591 ALA A C 1
ATOM 4550 O O . ALA A 1 591 ? 88.537 0.072 16.518 1.00 26.68 591 ALA A O 1
ATOM 4552 N N . VAL A 1 592 ? 87.222 0.771 14.836 1.00 24.03 592 VAL A N 1
ATOM 4553 C CA . VAL A 1 592 ? 88.019 0.079 13.856 1.00 24.39 592 VAL A CA 1
ATOM 4554 C C . VAL A 1 592 ? 88.566 0.963 12.766 1.00 24.60 592 VAL A C 1
ATOM 4555 O O . VAL A 1 592 ? 87.860 1.806 12.208 1.00 27.57 592 VAL A O 1
ATOM 4559 N N . ILE A 1 593 ? 89.830 0.713 12.435 1.00 26.40 593 ILE A N 1
ATOM 4560 C CA . ILE A 1 593 ? 90.522 1.392 11.355 1.00 22.78 593 ILE A CA 1
ATOM 4561 C C . ILE A 1 593 ? 90.475 0.381 10.212 1.00 25.37 593 ILE A C 1
ATOM 4562 O O . ILE A 1 593 ? 90.785 -0.791 10.421 1.00 30.17 593 ILE A O 1
ATOM 4567 N N . TRP A 1 594 ? 90.075 0.817 9.021 1.00 23.40 594 TRP A N 1
ATOM 4568 C CA . TRP A 1 594 ? 89.951 -0.053 7.858 1.00 25.37 594 TRP A CA 1
ATOM 4569 C C . TRP A 1 594 ? 90.922 0.329 6.750 1.00 28.85 594 TRP A C 1
ATOM 4570 O O . TRP A 1 594 ? 90.930 1.474 6.283 1.00 28.53 594 TRP A O 1
ATOM 4581 N N . MET A 1 595 ? 91.662 -0.654 6.253 1.00 26.97 595 MET A N 1
ATOM 4582 C CA . MET A 1 595 ? 92.625 -0.430 5.204 1.00 24.61 595 MET A CA 1
ATOM 4583 C C . MET A 1 595 ? 91.981 -0.594 3.862 1.00 29.13 595 MET A C 1
ATOM 4584 O O . MET A 1 595 ? 92.342 -1.467 3.084 1.00 31.53 595 MET A O 1
ATOM 4589 N N . ARG A 1 596 ? 91.039 0.303 3.578 1.00 32.48 596 ARG A N 1
ATOM 4590 C CA . ARG A 1 596 ? 90.297 0.302 2.320 1.00 31.87 596 ARG A CA 1
ATOM 4591 C C . ARG A 1 596 ? 91.163 0.685 1.142 1.00 35.44 596 ARG A C 1
ATOM 4592 O O . ARG A 1 596 ? 91.805 1.727 1.145 1.00 39.90 596 ARG A O 1
ATOM 4600 N N . PRO A 1 597 ? 91.201 -0.152 0.114 1.00 37.20 597 PRO A N 1
ATOM 4601 C CA . PRO A 1 597 ? 92.024 0.188 -1.041 1.00 37.87 597 PRO A CA 1
ATOM 4602 C C . PRO A 1 597 ? 91.406 1.326 -1.820 1.00 37.59 597 PRO A C 1
ATOM 4603 O O . PRO A 1 597 ? 90.206 1.359 -2.028 1.00 39.16 597 PRO A O 1
ATOM 4607 N N . ALA A 1 598 ? 92.233 2.263 -2.251 1.00 34.54 598 ALA A N 1
ATOM 4608 C CA . ALA A 1 598 ? 91.750 3.407 -2.994 1.00 33.04 598 ALA A CA 1
ATOM 4609 C C . ALA A 1 598 ? 91.632 3.073 -4.457 1.00 32.59 598 ALA A C 1
ATOM 4610 O O . ALA A 1 598 ? 92.599 2.637 -5.069 1.00 34.72 598 ALA A O 1
ATOM 4612 N N . LYS A 1 599 ? 90.431 3.212 -5.006 1.00 30.83 599 LYS A N 1
ATOM 4613 C CA . LYS A 1 599 ? 90.189 2.946 -6.418 1.00 32.88 599 LYS A CA 1
ATOM 4614 C C . LYS A 1 599 ? 89.807 4.282 -7.051 1.00 35.11 599 LYS A C 1
ATOM 4615 O O . LYS A 1 599 ? 90.515 5.266 -6.879 1.00 38.14 599 LYS A O 1
ATOM 4621 N N . GLY A 1 600 ? 88.696 4.331 -7.769 1.00 35.66 600 GLY A N 1
ATOM 4622 C CA . GLY A 1 600 ? 88.286 5.575 -8.388 1.00 36.89 600 GLY A CA 1
ATOM 4623 C C . GLY A 1 600 ? 86.797 5.596 -8.643 1.00 36.97 600 GLY A C 1
ATOM 4624 O O . GLY A 1 600 ? 86.037 4.896 -7.985 1.00 39.68 600 GLY A O 1
ATOM 4625 N N . ALA A 1 601 ? 86.381 6.405 -9.603 1.00 35.35 601 ALA A N 1
ATOM 4626 C CA . ALA A 1 601 ? 84.976 6.525 -9.949 1.00 37.22 601 ALA A CA 1
ATOM 4627 C C . ALA A 1 601 ? 84.556 5.339 -10.786 1.00 35.19 601 ALA A C 1
ATOM 4628 O O . ALA A 1 601 ? 85.385 4.712 -11.430 1.00 37.79 601 ALA A O 1
ATOM 4630 N N . ALA A 1 602 ? 83.258 5.056 -10.785 1.00 36.87 602 ALA A N 1
ATOM 4631 C CA . ALA A 1 602 ? 82.681 3.963 -11.562 1.00 37.13 602 ALA A CA 1
ATOM 4632 C C . ALA A 1 602 ? 82.835 4.264 -13.048 1.00 37.96 602 ALA A C 1
ATOM 4633 O O . ALA A 1 602 ? 83.087 3.360 -13.853 1.00 38.35 602 ALA A O 1
ATOM 4635 N N . GLU A 1 603 ? 82.662 5.531 -13.413 1.00 37.23 603 GLU A N 1
ATOM 4636 C CA . GLU A 1 603 ? 82.808 5.941 -14.803 1.00 39.30 603 GLU A CA 1
ATOM 4637 C C . GLU A 1 603 ? 83.891 7.010 -14.908 1.00 41.04 603 GLU A C 1
ATOM 4638 O O . GLU A 1 603 ? 83.635 8.198 -14.686 1.00 42.73 603 GLU A O 1
ATOM 4644 N N . GLU A 1 604 ? 85.110 6.572 -15.203 1.00 39.86 604 GLU A N 1
ATOM 4645 C CA . GLU A 1 604 ? 86.237 7.481 -15.336 1.00 36.82 604 GLU A CA 1
ATOM 4646 C C . GLU A 1 604 ? 86.379 8.035 -16.748 1.00 36.72 604 GLU A C 1
ATOM 4647 O O . GLU A 1 604 ? 85.930 7.407 -17.733 1.00 39.76 604 GLU A O 1
ATOM 4653 N N . PRO A 1 605 ? 86.974 9.240 -16.867 1.00 34.00 605 PRO A N 1
ATOM 4654 C CA . PRO A 1 605 ? 87.194 9.896 -18.155 1.00 31.79 605 PRO A CA 1
ATOM 4655 C C . PRO A 1 605 ? 88.099 9.010 -18.984 1.00 33.76 605 PRO A C 1
ATOM 4656 O O . PRO A 1 605 ? 88.872 8.217 -18.449 1.00 33.36 605 PRO A O 1
ATOM 4660 N N . ASP A 1 606 ? 88.021 9.161 -20.292 1.00 38.46 606 ASP A N 1
ATOM 4661 C CA . ASP A 1 606 ? 88.832 8.380 -21.204 1.00 41.22 606 ASP A CA 1
ATOM 4662 C C . ASP A 1 606 ? 88.970 9.198 -22.467 1.00 44.94 606 ASP A C 1
ATOM 4663 O O . ASP A 1 606 ? 88.590 10.366 -22.475 1.00 44.50 606 ASP A O 1
ATOM 4668 N N . ALA A 1 607 ? 89.453 8.583 -23.543 1.00 46.88 607 ALA A N 1
ATOM 4669 C CA . ALA A 1 607 ? 89.648 9.302 -24.801 1.00 47.88 607 ALA A CA 1
ATOM 4670 C C . ALA A 1 607 ? 88.415 10.074 -25.291 1.00 47.56 607 ALA A C 1
ATOM 4671 O O . ALA A 1 607 ? 88.486 11.272 -25.550 1.00 45.46 607 ALA A O 1
ATOM 4673 N N . GLU A 1 608 ? 87.290 9.371 -25.387 1.00 51.14 608 GLU A N 1
ATOM 4674 C CA . GLU A 1 608 ? 86.023 9.925 -25.862 1.00 52.02 608 GLU A CA 1
ATOM 4675 C C . GLU A 1 608 ? 85.392 10.969 -24.920 1.00 51.77 608 GLU A C 1
ATOM 4676 O O . GLU A 1 608 ? 84.961 12.032 -25.372 1.00 52.91 608 GLU A O 1
ATOM 4682 N N . TYR A 1 609 ? 85.311 10.642 -23.628 1.00 48.75 609 TYR A N 1
ATOM 4683 C CA . TYR A 1 609 ? 84.751 11.527 -22.593 1.00 46.14 609 TYR A CA 1
ATOM 4684 C C . TYR A 1 609 ? 85.897 11.824 -21.610 1.00 43.50 609 TYR A C 1
ATOM 4685 O O . TYR A 1 609 ? 85.986 11.219 -20.530 1.00 41.32 609 TYR A O 1
ATOM 4694 N N . PRO A 1 610 ? 86.784 12.773 -21.979 1.00 41.09 610 PRO A N 1
ATOM 4695 C CA . PRO A 1 610 ? 87.979 13.244 -21.253 1.00 39.94 610 PRO A CA 1
ATOM 4696 C C . PRO A 1 610 ? 87.839 14.019 -19.947 1.00 38.92 610 PRO A C 1
ATOM 4697 O O . PRO A 1 610 ? 88.837 14.219 -19.236 1.00 39.78 610 PRO A O 1
ATOM 4701 N N . LEU A 1 611 ? 86.625 14.432 -19.605 1.00 36.86 611 LEU A N 1
ATOM 4702 C CA . LEU A 1 611 ? 86.429 15.224 -18.404 1.00 33.06 611 LEU A CA 1
ATOM 4703 C C . LEU A 1 611 ? 85.663 14.552 -17.298 1.00 33.41 611 LEU A C 1
ATOM 4704 O O . LEU A 1 611 ? 84.928 13.590 -17.512 1.00 34.59 611 LEU A O 1
ATOM 4709 N N . TYR A 1 612 ? 85.864 15.070 -16.100 1.00 32.02 612 TYR A N 1
ATOM 4710 C CA . TYR A 1 612 ? 85.144 14.623 -14.935 1.00 33.46 612 TYR A CA 1
ATOM 4711 C C . TYR A 1 612 ? 83.943 15.563 -14.901 1.00 34.98 612 TYR A C 1
ATOM 4712 O O . TYR A 1 612 ? 84.075 16.737 -15.242 1.00 37.58 612 TYR A O 1
ATOM 4721 N N . LEU A 1 613 ? 82.776 15.058 -14.526 1.00 34.13 613 LEU A N 1
ATOM 4722 C CA . LEU A 1 613 ? 81.600 15.896 -14.416 1.00 30.26 613 LEU A CA 1
ATOM 4723 C C . LEU A 1 613 ? 81.115 15.697 -13.007 1.00 28.06 613 LEU A C 1
ATOM 4724 O O . LEU A 1 613 ? 81.095 14.572 -12.499 1.00 30.48 613 LEU A O 1
ATOM 4729 N N . THR A 1 614 ? 80.863 16.802 -12.325 1.00 26.27 614 THR A N 1
ATOM 4730 C CA . THR A 1 614 ? 80.342 16.760 -10.964 1.00 26.39 614 THR A CA 1
ATOM 4731 C C . THR A 1 614 ? 79.093 17.664 -10.961 1.00 27.53 614 THR A C 1
ATOM 4732 O O . THR A 1 614 ? 78.851 18.408 -11.928 1.00 28.15 614 THR A O 1
ATOM 4736 N N . SER A 1 615 ? 78.306 17.581 -9.896 1.00 27.04 615 SER A N 1
ATOM 4737 C CA . SER A 1 615 ? 77.087 18.368 -9.779 1.00 27.25 615 SER A CA 1
ATOM 4738 C C . SER A 1 615 ? 77.131 18.909 -8.377 1.00 27.66 615 SER A C 1
ATOM 4739 O O . SER A 1 615 ? 77.614 18.233 -7.454 1.00 30.87 615 SER A O 1
ATOM 4742 N N . MET A 1 616 ? 76.623 20.118 -8.184 1.00 29.10 616 MET A N 1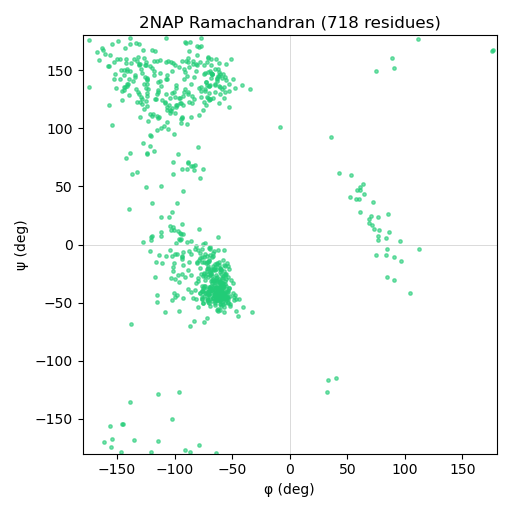
ATOM 4743 C CA . MET A 1 616 ? 76.699 20.728 -6.861 1.00 27.51 616 MET A CA 1
ATOM 4744 C C . MET A 1 616 ? 75.562 21.667 -6.534 1.00 27.87 616 MET A C 1
ATOM 4745 O O . MET A 1 616 ? 74.708 21.971 -7.385 1.00 29.20 616 MET A O 1
ATOM 4750 N N . ARG A 1 617 ? 75.601 22.130 -5.293 1.00 26.74 617 ARG A N 1
ATOM 4751 C CA . ARG A 1 617 ? 74.649 23.055 -4.726 1.00 30.86 617 ARG A CA 1
ATOM 4752 C C . ARG A 1 617 ? 75.051 24.527 -5.000 1.00 34.76 617 ARG A C 1
ATOM 4753 O O . ARG A 1 617 ? 76.193 24.840 -5.353 1.00 31.26 617 ARG A O 1
ATOM 4761 N N . VAL A 1 618 ? 74.103 25.423 -4.767 1.00 34.79 618 VAL A N 1
ATOM 4762 C CA . VAL A 1 618 ? 74.274 26.854 -4.958 1.00 33.20 618 VAL A CA 1
ATOM 4763 C C . VAL A 1 618 ? 73.448 27.386 -3.771 1.00 32.81 618 VAL A C 1
ATOM 4764 O O . VAL A 1 618 ? 72.395 26.843 -3.449 1.00 32.94 618 VAL A O 1
ATOM 4768 N N . ILE A 1 619 ? 73.972 28.370 -3.055 1.00 28.10 619 ILE A N 1
ATOM 4769 C CA . ILE A 1 619 ? 73.334 28.868 -1.836 1.00 26.78 619 ILE A CA 1
ATOM 4770 C C . ILE A 1 619 ? 71.884 29.372 -1.877 1.00 26.80 619 ILE A C 1
ATOM 4771 O O . ILE A 1 619 ? 71.129 29.199 -0.917 1.00 28.03 619 ILE A O 1
ATOM 4776 N N . ASP A 1 620 ? 71.496 29.981 -2.987 1.00 29.59 620 ASP A N 1
ATOM 4777 C CA . ASP A 1 620 ? 70.164 30.555 -3.119 1.00 31.89 620 ASP A CA 1
ATOM 4778 C C 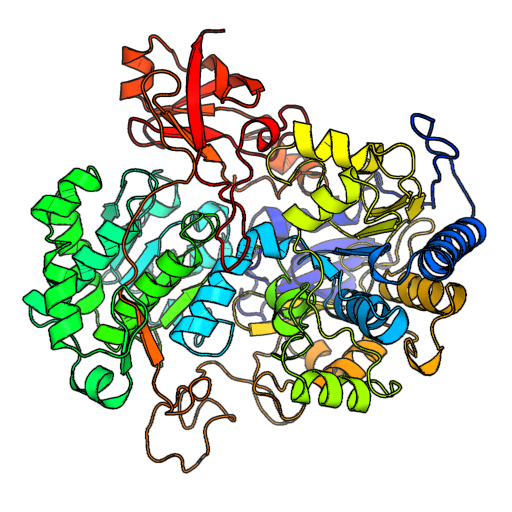. ASP A 1 620 ? 69.028 29.558 -3.316 1.00 33.99 620 ASP A C 1
ATOM 4779 O O . ASP A 1 620 ? 67.924 29.742 -2.795 1.00 35.65 620 ASP A O 1
ATOM 4784 N N . HIS A 1 621 ? 69.332 28.487 -4.039 1.00 34.56 621 HIS A N 1
ATOM 4785 C CA . HIS A 1 621 ? 68.367 27.454 -4.385 1.00 33.30 621 HIS A CA 1
ATOM 4786 C C . HIS A 1 621 ? 68.399 26.213 -3.521 1.00 34.06 621 HIS A C 1
ATOM 4787 O O . HIS A 1 621 ? 69.473 25.698 -3.215 1.00 34.00 621 HIS A O 1
ATOM 4794 N N . TRP A 1 622 ? 67.225 25.742 -3.109 1.00 36.19 622 TRP A N 1
ATOM 4795 C CA . TRP A 1 622 ? 67.118 24.494 -2.360 1.00 32.57 622 TRP A CA 1
ATOM 4796 C C . TRP A 1 622 ? 66.642 23.433 -3.361 1.00 34.11 622 TRP A C 1
ATOM 4797 O O . TRP A 1 622 ? 65.593 23.593 -3.980 1.00 35.03 622 TRP A O 1
ATOM 4808 N N . HIS A 1 623 ? 67.471 22.417 -3.588 1.00 32.35 623 HIS A N 1
ATOM 4809 C CA . HIS A 1 623 ? 67.173 21.290 -4.481 1.00 28.70 623 HIS A CA 1
ATOM 4810 C C . HIS A 1 623 ? 66.454 21.594 -5.783 1.00 29.46 623 HIS A C 1
ATOM 4811 O O . HIS A 1 623 ? 67.000 22.265 -6.656 1.00 31.04 623 HIS A O 1
ATOM 4818 N N . THR A 1 624 ? 65.225 21.098 -5.923 1.00 27.81 624 THR A N 1
ATOM 4819 C CA . THR A 1 624 ? 64.503 21.273 -7.179 1.00 28.83 624 THR A CA 1
ATOM 4820 C C . THR A 1 624 ? 63.848 22.651 -7.370 1.00 29.42 624 THR A C 1
ATOM 4821 O O . THR A 1 624 ? 63.223 22.905 -8.405 1.00 29.65 624 THR A O 1
ATOM 4825 N N . ALA A 1 625 ? 63.928 23.489 -6.338 1.00 31.88 625 ALA A N 1
ATOM 4826 C CA . ALA A 1 625 ? 63.438 24.871 -6.394 1.00 35.27 625 ALA A CA 1
ATOM 4827 C C . ALA A 1 625 ? 61.926 25.109 -6.452 1.00 36.67 625 ALA A C 1
ATOM 4828 O O . ALA A 1 625 ? 61.467 26.148 -6.955 1.00 35.74 625 ALA A O 1
ATOM 4830 N N . THR A 1 626 ? 61.150 24.155 -5.952 1.00 37.49 626 THR A N 1
ATOM 4831 C CA . THR A 1 626 ? 59.695 24.290 -5.961 1.00 35.99 626 THR A CA 1
ATOM 4832 C C . THR A 1 626 ? 59.284 25.194 -4.774 1.00 38.75 626 THR A C 1
ATOM 4833 O O . THR A 1 626 ? 58.162 25.706 -4.718 1.00 39.58 626 THR A O 1
ATOM 4837 N N . MET A 1 627 ? 60.211 25.388 -3.833 1.00 37.72 627 MET A N 1
ATOM 4838 C CA . MET A 1 627 ? 59.962 26.211 -2.658 1.00 34.35 627 MET A CA 1
ATOM 4839 C C . MET A 1 627 ? 60.745 27.535 -2.733 1.00 36.25 627 MET A C 1
ATOM 4840 O O . MET A 1 627 ? 60.142 28.609 -2.761 1.00 37.00 627 MET A O 1
ATOM 4845 N N . THR A 1 628 ? 62.071 27.473 -2.844 1.00 33.65 628 THR A N 1
ATOM 4846 C CA . THR A 1 628 ? 62.869 28.701 -2.936 1.00 33.25 628 THR A CA 1
ATOM 4847 C C . THR A 1 628 ? 62.584 29.436 -4.255 1.00 36.04 628 THR A C 1
ATOM 4848 O O . THR A 1 628 ? 62.912 30.617 -4.403 1.00 37.49 628 THR A O 1
ATOM 4852 N N . GLY A 1 629 ? 62.007 28.723 -5.225 1.00 32.38 629 GLY A N 1
ATOM 4853 C CA . GLY A 1 629 ? 61.679 29.314 -6.513 1.00 27.89 629 GLY A CA 1
ATOM 4854 C C . GLY A 1 629 ? 60.531 30.307 -6.392 1.00 27.73 629 GLY A C 1
ATOM 4855 O O . GLY A 1 629 ? 60.265 31.063 -7.320 1.00 27.05 629 GLY A O 1
ATOM 4856 N N . LYS A 1 630 ? 59.846 30.280 -5.258 1.00 28.95 630 LYS A N 1
ATOM 4857 C CA . LYS A 1 630 ? 58.731 31.185 -4.998 1.00 37.87 630 LYS A CA 1
ATOM 4858 C C . LYS A 1 630 ? 59.234 32.494 -4.399 1.00 41.54 630 LYS A C 1
ATOM 4859 O O . LYS A 1 630 ? 58.471 33.457 -4.306 1.00 46.24 630 LYS A O 1
ATOM 4865 N N . VAL A 1 631 ? 60.481 32.505 -3.921 1.00 41.49 631 VAL A N 1
ATOM 4866 C CA . VAL A 1 631 ? 61.085 33.696 -3.324 1.00 38.84 631 VAL A CA 1
ATOM 4867 C C . VAL A 1 631 ? 61.865 34.429 -4.418 1.00 40.82 631 VAL A C 1
ATOM 4868 O O . VAL A 1 631 ? 62.923 33.957 -4.871 1.00 40.38 631 VAL A O 1
ATOM 4872 N N . PRO A 1 632 ? 61.346 35.595 -4.869 1.00 39.35 632 PRO A N 1
ATOM 4873 C CA . PRO A 1 632 ? 62.010 36.371 -5.928 1.00 39.10 632 PRO A CA 1
ATOM 4874 C C . PRO A 1 632 ? 63.458 36.821 -5.662 1.00 38.61 632 PRO A C 1
ATOM 4875 O O . PRO A 1 632 ? 64.281 36.844 -6.585 1.00 38.89 632 PRO A O 1
ATOM 4879 N N . GLU A 1 633 ? 63.777 37.141 -4.412 1.00 38.41 633 GLU A N 1
ATOM 4880 C CA . GLU A 1 633 ? 65.135 37.579 -4.066 1.00 43.63 633 GLU A CA 1
ATOM 4881 C C . GLU A 1 633 ? 66.181 36.494 -4.384 1.00 43.14 633 GLU A C 1
ATOM 4882 O O . GLU A 1 633 ? 67.269 36.778 -4.914 1.00 43.81 633 GLU A O 1
ATOM 4888 N N . LEU A 1 634 ? 65.814 35.241 -4.132 1.00 39.59 634 LEU A N 1
ATOM 4889 C CA . LEU A 1 634 ? 66.709 34.118 -4.368 1.00 34.66 634 LEU A CA 1
ATOM 4890 C C . LEU A 1 634 ? 66.980 33.828 -5.854 1.00 35.00 634 LEU A C 1
ATOM 4891 O O . LEU A 1 634 ? 67.811 32.964 -6.170 1.00 38.58 634 LEU A O 1
ATOM 4896 N N . GLN A 1 635 ? 66.353 34.579 -6.768 1.00 32.63 635 GLN A N 1
ATOM 4897 C CA . GLN A 1 635 ? 66.544 34.359 -8.212 1.00 30.92 635 GLN A CA 1
ATOM 4898 C C . GLN A 1 635 ? 67.452 35.391 -8.886 1.00 33.96 635 GLN A C 1
ATOM 4899 O O . GLN A 1 635 ? 67.785 35.260 -10.074 1.00 33.37 635 GLN A O 1
ATOM 4905 N N . LYS A 1 636 ? 67.874 36.391 -8.115 1.00 38.36 636 LYS A N 1
ATOM 4906 C CA . LYS A 1 636 ? 68.704 37.506 -8.606 1.00 40.41 636 LYS A CA 1
ATOM 4907 C C . LYS A 1 636 ? 70.166 37.231 -8.982 1.00 41.29 636 LYS A C 1
ATOM 4908 O O . LYS A 1 636 ? 70.751 37.991 -9.750 1.00 42.30 636 LYS A O 1
ATOM 4914 N N . ALA A 1 637 ? 70.779 36.205 -8.399 1.00 38.46 637 ALA A N 1
ATOM 4915 C CA . ALA A 1 637 ? 72.171 35.887 -8.723 1.00 38.01 637 ALA A CA 1
ATOM 4916 C C . ALA A 1 637 ? 72.297 34.791 -9.787 1.00 39.50 637 ALA A C 1
ATOM 4917 O O . ALA A 1 637 ? 72.889 35.022 -10.846 1.00 37.23 637 ALA A O 1
ATOM 4919 N N . ASN A 1 638 ? 71.710 33.614 -9.537 1.00 40.67 638 ASN A N 1
ATOM 4920 C CA . ASN A 1 638 ? 71.790 32.511 -10.507 1.00 40.37 638 ASN A CA 1
ATOM 4921 C C . ASN A 1 638 ? 70.400 32.056 -10.867 1.00 42.33 638 ASN A C 1
ATOM 4922 O O . ASN A 1 638 ? 69.920 31.062 -10.329 1.00 38.96 638 ASN A O 1
ATOM 4927 N N . PRO A 1 639 ? 69.714 32.793 -11.756 1.00 43.87 639 PRO A N 1
ATOM 4928 C CA . PRO A 1 639 ? 68.354 32.432 -12.164 1.00 43.25 639 PRO A CA 1
ATOM 4929 C C . PRO A 1 639 ? 68.182 31.085 -12.898 1.00 41.96 639 PRO A C 1
ATOM 4930 O O . PRO A 1 639 ? 67.191 30.382 -12.680 1.00 40.76 639 PRO A O 1
ATOM 4934 N N . ILE A 1 640 ? 69.152 30.721 -13.734 1.00 39.46 640 ILE A N 1
ATOM 4935 C CA . ILE A 1 640 ? 69.097 29.484 -14.503 1.00 36.98 640 ILE A CA 1
ATOM 4936 C C . ILE A 1 640 ? 70.405 28.683 -14.387 1.00 41.67 640 ILE A C 1
ATOM 4937 O O . ILE A 1 640 ? 71.402 29.185 -13.855 1.00 43.06 640 ILE A O 1
ATOM 4942 N N . ALA A 1 641 ? 70.410 27.460 -14.923 1.00 40.68 641 ALA A N 1
ATOM 4943 C CA . ALA A 1 641 ? 71.579 26.574 -14.862 1.00 37.58 641 ALA A CA 1
ATOM 4944 C C . ALA A 1 641 ? 72.721 27.032 -15.753 1.00 36.13 641 ALA A C 1
ATOM 4945 O O . ALA A 1 641 ? 72.513 27.718 -16.754 1.00 34.83 641 ALA A O 1
ATOM 4947 N N . PHE A 1 642 ? 73.913 26.533 -15.450 1.00 36.30 642 PHE A N 1
ATOM 4948 C CA . PHE A 1 642 ? 75.130 26.893 -16.171 1.00 35.41 642 PHE A CA 1
ATOM 4949 C C . PHE A 1 642 ? 76.090 25.730 -16.014 1.00 36.50 642 PHE A C 1
ATOM 4950 O O . PHE A 1 642 ? 75.810 24.793 -15.259 1.00 37.17 642 PHE A O 1
ATOM 4958 N N . VAL A 1 643 ? 77.208 25.779 -16.731 1.00 39.09 643 VAL A N 1
ATOM 4959 C CA . VAL A 1 643 ? 78.247 24.749 -16.607 1.00 36.40 643 VAL A CA 1
ATOM 4960 C C . VAL A 1 643 ? 79.576 25.420 -16.260 1.00 38.12 643 VAL A C 1
ATOM 4961 O O . VAL A 1 643 ? 80.035 26.306 -16.988 1.00 40.11 643 VAL A O 1
ATOM 4965 N N . GLU A 1 644 ? 80.148 25.067 -15.112 1.00 37.56 644 GLU A N 1
ATOM 4966 C CA . GLU A 1 644 ? 81.437 25.620 -14.712 1.00 35.40 644 GLU A CA 1
ATOM 4967 C C . GLU A 1 644 ? 82.539 24.928 -15.507 1.00 37.91 644 GLU A C 1
ATOM 4968 O O . GLU A 1 644 ? 82.571 23.689 -15.588 1.00 36.73 644 GLU A O 1
ATOM 4974 N N . ILE A 1 645 ? 83.381 25.722 -16.167 1.00 39.95 645 ILE A N 1
ATOM 4975 C CA . ILE A 1 645 ? 84.509 25.182 -16.926 1.00 42.54 645 ILE A CA 1
ATOM 4976 C C . ILE A 1 645 ? 85.786 25.846 -16.410 1.00 46.40 645 ILE A C 1
ATOM 4977 O O . ILE A 1 645 ? 85.776 27.032 -16.033 1.00 44.45 645 ILE A O 1
ATOM 4982 N N . ASN A 1 646 ? 86.862 25.067 -16.320 1.00 46.48 646 ASN A N 1
ATOM 4983 C CA . ASN A 1 646 ? 88.134 25.599 -15.852 1.00 48.61 646 ASN A CA 1
ATOM 4984 C C . ASN A 1 646 ? 88.790 26.514 -16.897 1.00 51.05 646 ASN A C 1
ATOM 4985 O O . ASN A 1 646 ? 88.789 26.190 -18.095 1.00 49.30 646 ASN A O 1
ATOM 4990 N N . GLU A 1 647 ? 89.377 27.622 -16.427 1.00 53.97 647 GLU A N 1
ATOM 4991 C CA . GLU A 1 647 ? 90.071 28.606 -17.273 1.00 56.93 647 GLU A CA 1
ATOM 4992 C C . GLU A 1 647 ? 91.035 27.947 -18.273 1.00 59.65 647 GLU A C 1
ATOM 4993 O O . GLU A 1 647 ? 90.894 28.115 -19.489 1.00 58.74 647 GLU A O 1
ATOM 4999 N N . GLU A 1 648 ? 91.982 27.163 -17.756 1.00 63.85 648 GLU A N 1
ATOM 5000 C CA . GLU A 1 648 ? 92.975 26.458 -18.578 1.00 69.30 648 GLU A CA 1
ATOM 5001 C C . GLU A 1 648 ? 92.359 25.484 -19.604 1.00 72.86 648 GLU A C 1
ATOM 5002 O O . GLU A 1 648 ? 92.900 25.308 -20.698 1.00 73.85 648 GLU A O 1
ATOM 5008 N N . ASP A 1 649 ? 91.232 24.861 -19.250 1.00 76.11 649 ASP A N 1
ATOM 5009 C CA . ASP A 1 649 ? 90.554 23.906 -20.134 1.00 78.08 649 ASP A CA 1
ATOM 5010 C C . ASP A 1 649 ? 89.769 24.624 -21.218 1.00 80.32 649 ASP A C 1
ATOM 5011 O O . ASP A 1 649 ? 89.734 24.181 -22.370 1.00 80.44 649 ASP A O 1
ATOM 5016 N N . ALA A 1 650 ? 89.094 25.701 -20.823 1.00 81.03 650 ALA A N 1
ATOM 5017 C CA . ALA A 1 650 ? 88.289 26.495 -21.742 1.00 81.85 650 ALA A CA 1
ATOM 5018 C C . ALA A 1 650 ? 89.177 26.983 -22.878 1.00 82.30 650 ALA A C 1
ATOM 5019 O O . ALA A 1 650 ? 88.930 26.657 -24.048 1.00 80.98 650 ALA A O 1
ATOM 5021 N N . ALA A 1 651 ? 90.237 27.708 -22.506 1.00 82.70 651 ALA A N 1
ATOM 5022 C CA . ALA A 1 651 ? 91.211 28.258 -23.443 1.00 82.26 651 ALA A CA 1
ATOM 5023 C C . ALA A 1 651 ? 91.603 27.214 -24.479 1.00 82.87 651 ALA A C 1
ATOM 5024 O O . ALA A 1 651 ? 91.338 27.397 -25.665 1.00 83.55 651 ALA A O 1
ATOM 5026 N N . ARG A 1 652 ? 92.181 26.102 -24.031 1.00 83.42 652 ARG A N 1
ATOM 5027 C CA . ARG A 1 652 ? 92.579 25.037 -24.950 1.00 84.84 652 ARG A CA 1
ATOM 5028 C C . ARG A 1 652 ? 91.402 24.407 -25.737 1.00 85.69 652 ARG A C 1
ATOM 5029 O O . ARG A 1 652 ? 91.577 24.014 -26.894 1.00 87.26 652 ARG A O 1
ATOM 5037 N N . THR A 1 653 ? 90.213 24.321 -25.132 1.00 86.40 653 THR A N 1
ATOM 5038 C CA . THR A 1 653 ? 89.048 23.741 -25.813 1.00 84.11 653 THR A CA 1
ATOM 5039 C C . THR A 1 653 ? 88.453 24.729 -26.830 1.00 83.01 653 THR A C 1
ATOM 5040 O O . THR A 1 653 ? 87.680 24.334 -27.710 1.00 81.75 653 THR A O 1
ATOM 5044 N N . GLY A 1 654 ? 88.847 25.999 -26.722 1.00 81.09 654 GLY A N 1
ATOM 5045 C CA . GLY A 1 654 ? 88.359 27.036 -27.624 1.00 78.15 654 GLY A CA 1
ATOM 5046 C C . GLY A 1 654 ? 87.034 27.639 -27.184 1.00 75.52 654 GLY A C 1
ATOM 5047 O O . GLY A 1 654 ? 86.276 28.178 -27.995 1.00 74.92 654 GLY A O 1
ATOM 5048 N N . ILE A 1 655 ? 86.779 27.577 -25.880 1.00 73.24 655 ILE A N 1
ATOM 5049 C CA . ILE A 1 655 ? 85.544 28.079 -25.289 1.00 69.19 655 ILE A CA 1
ATOM 5050 C C . ILE A 1 655 ? 85.718 29.355 -24.489 1.00 67.11 655 ILE A C 1
ATOM 5051 O O . ILE A 1 655 ? 86.570 29.458 -23.609 1.00 67.94 655 ILE A O 1
ATOM 5056 N N . LYS A 1 656 ? 84.876 30.321 -24.801 1.00 65.23 656 LYS A N 1
ATOM 5057 C CA . LYS A 1 656 ? 84.882 31.619 -24.155 1.00 64.84 656 LYS A CA 1
ATOM 5058 C C . LYS A 1 656 ? 83.735 31.630 -23.117 1.00 61.38 656 LYS A C 1
ATOM 5059 O O . LYS A 1 656 ? 82.810 30.827 -23.204 1.00 59.14 656 LYS A O 1
ATOM 5065 N N . HIS A 1 657 ? 83.846 32.483 -22.102 1.00 59.95 657 HIS A N 1
ATOM 5066 C CA . HIS A 1 657 ? 82.835 32.622 -21.042 1.00 59.55 657 HIS A CA 1
ATOM 5067 C C . HIS A 1 657 ? 81.535 33.113 -21.684 1.00 59.91 657 HIS A C 1
ATOM 5068 O O . HIS A 1 657 ? 81.573 33.925 -22.604 1.00 62.38 657 HIS A O 1
ATOM 5075 N N . GLY A 1 658 ? 80.392 32.626 -21.206 1.00 59.75 658 GLY A N 1
ATOM 5076 C CA . GLY A 1 658 ? 79.111 33.031 -21.774 1.00 59.22 658 GLY A CA 1
ATOM 5077 C C . GLY A 1 658 ? 78.643 32.120 -22.909 1.00 60.31 658 GLY A C 1
ATOM 5078 O O . GLY A 1 658 ? 77.434 31.937 -23.115 1.00 60.31 658 GLY A O 1
ATOM 5079 N N . ASP A 1 659 ? 79.600 31.545 -23.638 1.00 58.98 659 ASP A N 1
ATOM 5080 C CA . ASP A 1 659 ? 79.325 30.631 -24.754 1.00 58.90 659 ASP A CA 1
ATOM 5081 C C . ASP A 1 659 ? 78.329 29.525 -24.409 1.00 57.37 659 ASP A C 1
ATOM 5082 O O . ASP A 1 659 ? 78.333 28.995 -23.295 1.00 56.48 659 ASP A O 1
ATOM 5087 N N . SER A 1 660 ? 77.467 29.171 -25.351 1.00 55.77 660 SER A N 1
ATOM 5088 C CA . SER A 1 660 ? 76.549 28.089 -25.068 1.00 55.13 660 SER A CA 1
ATOM 5089 C C . SER A 1 660 ? 77.321 26.840 -25.476 1.00 52.21 660 SER A C 1
ATOM 5090 O O . SER A 1 660 ? 77.833 26.758 -26.602 1.00 51.95 660 SER A O 1
ATOM 5093 N N . VAL A 1 661 ? 77.485 25.919 -24.532 1.00 47.82 661 VAL A N 1
ATOM 5094 C CA . VAL A 1 661 ? 78.210 24.690 -24.803 1.00 45.03 661 VAL A CA 1
ATOM 5095 C C . VAL A 1 661 ? 77.333 23.472 -24.557 1.00 45.28 661 VAL A C 1
ATOM 5096 O O . VAL A 1 661 ? 76.355 23.534 -23.806 1.00 44.57 661 VAL A O 1
ATOM 5100 N N . ILE A 1 662 ? 77.652 22.385 -25.247 1.00 44.93 662 ILE A N 1
ATOM 5101 C CA . ILE A 1 662 ? 76.927 21.131 -25.092 1.00 44.70 662 ILE A CA 1
ATOM 5102 C C . ILE A 1 662 ? 77.739 20.237 -24.146 1.00 44.09 662 ILE A C 1
ATOM 5103 O O . ILE A 1 662 ? 78.906 19.958 -24.420 1.00 43.94 662 ILE A O 1
ATOM 5108 N N . VAL A 1 663 ? 77.166 19.867 -23.006 1.00 42.01 663 VAL A N 1
ATOM 5109 C CA . VAL A 1 663 ? 77.832 18.957 -22.073 1.00 40.51 663 VAL A CA 1
ATOM 5110 C C . VAL A 1 663 ? 77.253 17.595 -22.451 1.00 43.25 663 VAL A C 1
ATOM 5111 O O . VAL A 1 663 ? 76.031 17.430 -22.515 1.00 44.61 663 VAL A O 1
ATOM 5115 N N . GLU A 1 664 ? 78.106 16.625 -22.731 1.00 40.79 664 GLU A N 1
ATOM 5116 C CA . GLU A 1 664 ? 77.609 15.338 -23.144 1.00 41.26 664 GLU A CA 1
ATOM 5117 C C . GLU A 1 664 ? 78.257 14.147 -22.441 1.00 42.00 664 GLU A C 1
ATOM 5118 O O . GLU A 1 664 ? 79.466 14.125 -22.246 1.00 44.75 664 GLU A O 1
ATOM 5124 N N . THR A 1 665 ? 77.435 13.201 -21.993 1.00 40.25 665 THR A N 1
ATOM 5125 C CA . THR A 1 665 ? 77.912 11.988 -21.350 1.00 37.24 665 THR A CA 1
ATOM 5126 C C . THR A 1 665 ? 77.374 10.863 -22.221 1.00 39.69 665 THR A C 1
ATOM 5127 O O . THR A 1 665 ? 76.699 11.111 -23.213 1.00 39.34 665 THR A O 1
ATOM 5131 N N . ARG A 1 666 ? 77.645 9.623 -21.842 1.00 42.77 666 ARG A N 1
ATOM 5132 C CA . ARG A 1 666 ? 77.165 8.479 -22.606 1.00 43.38 666 ARG A CA 1
ATOM 5133 C C . ARG A 1 666 ? 75.625 8.372 -22.589 1.00 44.53 666 ARG A C 1
ATOM 5134 O O . ARG A 1 666 ? 75.033 7.718 -23.459 1.00 43.88 666 ARG A O 1
ATOM 5142 N N . ARG A 1 667 ? 74.989 9.071 -21.646 1.00 42.32 667 ARG A N 1
ATOM 5143 C CA . ARG A 1 667 ? 73.540 9.004 -21.466 1.00 41.04 667 ARG A CA 1
ATOM 5144 C C . ARG A 1 667 ? 72.704 10.143 -22.043 1.00 42.84 667 ARG A C 1
ATOM 5145 O O . ARG A 1 667 ? 71.489 9.995 -22.192 1.00 43.96 667 ARG A O 1
ATOM 5153 N N . ASP A 1 668 ? 73.333 11.264 -22.385 1.00 43.55 668 ASP A N 1
ATOM 5154 C CA . ASP A 1 668 ? 72.590 12.397 -22.942 1.00 42.08 668 ASP A CA 1
ATOM 5155 C C . ASP A 1 668 ? 73.497 13.599 -23.169 1.00 43.51 668 ASP A C 1
ATOM 5156 O O . ASP A 1 668 ? 74.625 13.634 -22.693 1.00 45.52 668 ASP A O 1
ATOM 5161 N N . ALA A 1 669 ? 72.984 14.578 -23.900 1.00 43.38 669 ALA A N 1
ATOM 5162 C CA . ALA A 1 669 ? 73.678 15.818 -24.181 1.00 42.10 669 ALA A CA 1
ATOM 5163 C C . ALA A 1 669 ? 72.723 16.928 -23.731 1.00 42.55 669 ALA A C 1
ATOM 5164 O O . ALA A 1 669 ? 71.513 16.818 -23.880 1.00 41.53 669 ALA A O 1
ATOM 5166 N N . MET A 1 670 ? 73.270 18.000 -23.187 1.00 43.56 670 MET A N 1
ATOM 5167 C CA . MET A 1 670 ? 72.465 19.114 -22.728 1.00 43.18 670 MET A CA 1
ATOM 5168 C C . MET A 1 670 ? 73.220 20.402 -23.000 1.00 45.36 670 MET A C 1
ATOM 5169 O O . MET A 1 670 ? 74.419 20.477 -22.759 1.00 46.11 670 MET A O 1
ATOM 5174 N N . GLU A 1 671 ? 72.527 21.402 -23.529 1.00 47.02 671 GLU A N 1
ATOM 5175 C CA . GLU A 1 671 ? 73.144 22.691 -23.812 1.00 46.65 671 GLU A CA 1
ATOM 5176 C C . GLU A 1 671 ? 73.067 23.605 -22.579 1.00 46.05 671 GLU A C 1
ATOM 5177 O O . GLU A 1 671 ? 72.007 23.736 -21.954 1.00 45.26 671 GLU A O 1
ATOM 5183 N N . LEU A 1 672 ? 74.203 24.179 -22.188 1.00 43.99 672 LEU A N 1
ATOM 5184 C CA . LEU A 1 672 ? 74.268 25.064 -21.019 1.00 41.76 672 LEU A CA 1
ATOM 5185 C C . LEU A 1 672 ? 75.206 26.243 -21.249 1.00 41.17 672 LEU A C 1
ATOM 5186 O O . LEU A 1 672 ? 76.134 26.170 -22.064 1.00 39.32 672 LEU A O 1
ATOM 5191 N N . PRO A 1 673 ? 74.924 27.376 -20.593 1.00 38.85 673 PRO A N 1
ATOM 5192 C CA . PRO A 1 673 ? 75.802 28.533 -20.769 1.00 40.60 673 PRO A CA 1
ATOM 5193 C C . PRO A 1 673 ? 77.058 28.268 -19.919 1.00 42.35 673 PRO A C 1
ATOM 5194 O O . PRO A 1 673 ? 76.956 27.809 -18.769 1.00 41.68 673 PRO A O 1
ATOM 5198 N N . ALA A 1 674 ? 78.230 28.472 -20.522 1.00 43.99 674 ALA A N 1
ATOM 5199 C CA . ALA A 1 674 ? 79.525 28.252 -19.860 1.00 44.74 674 ALA A CA 1
ATOM 5200 C C . ALA A 1 674 ? 79.919 29.363 -18.888 1.00 46.45 674 ALA A C 1
ATOM 5201 O O . ALA A 1 674 ? 79.792 30.560 -19.190 1.00 47.65 674 ALA A O 1
ATOM 5203 N N . ARG A 1 675 ? 80.413 28.964 -17.723 1.00 46.10 675 ARG A N 1
ATOM 5204 C CA . ARG A 1 675 ? 80.839 29.899 -16.692 1.00 47.80 675 ARG A CA 1
ATOM 5205 C C . ARG A 1 675 ? 82.313 29.587 -16.431 1.00 49.14 675 ARG A C 1
ATOM 5206 O O . ARG A 1 675 ? 82.643 28.753 -15.574 1.00 48.52 675 ARG A O 1
ATOM 5214 N N . VAL A 1 676 ? 83.179 30.182 -17.260 1.00 50.35 676 VAL A N 1
ATOM 5215 C CA . VAL A 1 676 ? 84.633 29.990 -17.172 1.00 52.84 676 VAL A CA 1
ATOM 5216 C C . VAL A 1 676 ? 85.297 30.720 -15.995 1.00 54.81 676 VAL A C 1
ATOM 5217 O O . VAL A 1 676 ? 85.144 31.936 -15.845 1.00 56.41 676 VAL A O 1
ATOM 5221 N N . SER A 1 677 ? 85.981 29.943 -15.143 1.00 55.83 677 SER A N 1
ATOM 5222 C CA . SER A 1 677 ? 86.675 30.424 -13.946 1.00 54.36 677 SER A CA 1
ATOM 5223 C C . SER A 1 677 ? 87.699 29.404 -13.479 1.00 54.16 677 SER A C 1
ATOM 5224 O O . SER A 1 677 ? 87.992 28.419 -14.166 1.00 52.72 677 SER A O 1
ATOM 5227 N N . ASP A 1 678 ? 88.227 29.653 -12.286 1.00 56.62 678 ASP A N 1
ATOM 5228 C CA . ASP A 1 678 ? 89.207 28.775 -11.647 1.00 55.68 678 ASP A CA 1
ATOM 5229 C C . ASP A 1 678 ? 88.530 27.923 -10.540 1.00 52.12 678 ASP A C 1
ATOM 5230 O O . ASP A 1 678 ? 89.208 27.352 -9.686 1.00 51.36 678 ASP A O 1
ATOM 5235 N N . VAL A 1 679 ? 87.195 27.906 -10.514 1.00 47.25 679 VAL A N 1
ATOM 5236 C CA . VAL A 1 679 ? 86.464 27.145 -9.502 1.00 40.89 679 VAL A CA 1
ATOM 5237 C C . VAL A 1 679 ? 86.778 25.661 -9.685 1.00 36.61 679 VAL A C 1
ATOM 5238 O O . VAL A 1 679 ? 87.265 25.004 -8.755 1.00 32.04 679 VAL A O 1
ATOM 5242 N N . CYS A 1 680 ? 86.532 25.152 -10.887 1.00 34.92 680 CYS A N 1
ATOM 5243 C CA . CYS A 1 680 ? 86.806 23.753 -11.181 1.00 36.29 680 CYS A CA 1
ATOM 5244 C C . CYS A 1 680 ? 88.258 23.635 -11.582 1.00 37.11 680 CYS A C 1
ATOM 5245 O O . CYS A 1 680 ? 88.715 24.400 -12.434 1.00 37.29 680 CYS A O 1
ATOM 5248 N N . ARG A 1 681 ? 88.983 22.718 -10.936 1.00 36.56 681 ARG A N 1
ATOM 5249 C CA . ARG A 1 681 ? 90.384 22.457 -11.248 1.00 35.57 681 ARG A CA 1
ATOM 5250 C C . ARG A 1 681 ? 90.409 21.923 -12.679 1.00 37.53 681 ARG A C 1
ATOM 5251 O O . ARG A 1 681 ? 89.384 21.470 -13.193 1.00 38.46 681 ARG A O 1
ATOM 5259 N N . PRO A 1 682 ? 91.568 21.990 -13.362 1.00 38.53 682 PRO A N 1
ATOM 5260 C CA . PRO A 1 682 ? 91.615 21.484 -14.742 1.00 37.41 682 PRO A CA 1
ATOM 5261 C C . PRO A 1 682 ? 91.145 20.025 -14.874 1.00 36.95 682 PRO A C 1
ATOM 5262 O O . PRO A 1 682 ? 91.417 19.184 -14.004 1.00 39.60 682 PRO A O 1
ATOM 5266 N N . GLY A 1 683 ? 90.431 19.733 -15.955 1.00 36.44 683 GLY A N 1
ATOM 5267 C CA . GLY A 1 683 ? 89.942 18.381 -16.181 1.00 37.83 683 GLY A CA 1
ATOM 5268 C C . GLY A 1 683 ? 88.608 18.084 -15.508 1.00 37.83 683 GLY A C 1
ATOM 5269 O O . GLY A 1 683 ? 88.178 16.928 -15.497 1.00 38.49 683 GLY A O 1
ATOM 5270 N N . LEU A 1 684 ? 87.948 19.129 -14.997 1.00 36.35 684 LEU A N 1
ATOM 5271 C CA . LEU A 1 684 ? 86.657 19.030 -14.305 1.00 35.97 684 LEU A CA 1
ATOM 5272 C C . LEU A 1 684 ? 85.681 20.130 -14.739 1.00 34.44 684 LEU A C 1
ATOM 5273 O O . LEU A 1 684 ? 86.089 21.265 -14.991 1.00 31.24 684 LEU A O 1
ATOM 5278 N N . ILE A 1 685 ? 84.408 19.753 -14.872 1.00 34.49 685 ILE A N 1
ATOM 5279 C CA . ILE A 1 685 ? 83.319 20.675 -15.188 1.00 33.49 685 ILE A CA 1
ATOM 5280 C C . ILE A 1 685 ? 82.242 20.370 -14.145 1.00 35.34 685 ILE A C 1
ATOM 5281 O O . ILE A 1 685 ? 82.234 19.277 -13.571 1.00 35.34 685 ILE A O 1
ATOM 5286 N N . ALA A 1 686 ? 81.374 21.333 -13.849 1.00 32.82 686 ALA A N 1
ATOM 5287 C CA . ALA A 1 686 ? 80.352 21.125 -12.831 1.00 30.57 686 ALA A CA 1
ATOM 5288 C C . ALA A 1 686 ? 79.031 21.755 -13.199 1.00 33.63 686 ALA A C 1
ATOM 5289 O O . ALA A 1 686 ? 78.985 22.886 -13.698 1.00 33.30 686 ALA A O 1
ATOM 5291 N N . VAL A 1 687 ? 77.949 21.027 -12.940 1.00 33.98 687 VAL A N 1
ATOM 5292 C CA . VAL A 1 687 ? 76.601 21.509 -13.248 1.00 32.01 687 VAL A CA 1
ATOM 5293 C C . VAL A 1 687 ? 75.718 21.510 -12.008 1.00 30.62 687 VAL A C 1
ATOM 5294 O O . VAL A 1 687 ? 75.900 20.677 -11.115 1.00 30.64 687 VAL A O 1
ATOM 5298 N N . PRO A 1 688 ? 74.843 22.527 -11.869 1.00 30.99 688 PRO A N 1
ATOM 5299 C CA . PRO A 1 688 ? 73.952 22.582 -10.704 1.00 30.84 688 PRO A CA 1
ATOM 5300 C C . PRO A 1 688 ? 72.672 21.829 -11.109 1.00 30.83 688 PRO A C 1
ATOM 5301 O O . PRO A 1 688 ? 72.416 21.658 -12.303 1.00 29.10 688 PRO A O 1
ATOM 5305 N N . PHE A 1 689 ? 71.898 21.345 -10.144 1.00 31.15 689 PHE A N 1
ATOM 5306 C CA . PHE A 1 689 ? 70.677 20.623 -10.501 1.00 34.89 689 PHE A CA 1
ATOM 5307 C C . PHE A 1 689 ? 69.358 21.349 -10.135 1.00 35.51 689 PHE A C 1
ATOM 5308 O O . PHE A 1 689 ? 68.285 20.763 -10.271 1.00 36.47 689 PHE A O 1
ATOM 5316 N N . PHE A 1 690 ? 69.432 22.623 -9.741 1.00 35.83 690 PHE A N 1
ATOM 5317 C CA . PHE A 1 690 ? 68.247 23.402 -9.332 1.00 33.32 690 PHE A CA 1
ATOM 5318 C C . PHE A 1 690 ? 67.272 23.826 -10.436 1.00 30.66 690 PHE A C 1
ATOM 5319 O O . PHE A 1 690 ? 66.156 24.198 -10.139 1.00 31.23 690 PHE A O 1
ATOM 5327 N N . ASP A 1 691 ? 67.681 23.746 -11.694 1.00 30.96 691 ASP A N 1
ATOM 5328 C CA . ASP A 1 691 ? 66.863 24.178 -12.829 1.00 32.79 691 ASP A CA 1
ATOM 5329 C C . ASP A 1 691 ? 66.038 23.047 -13.489 1.00 36.36 691 ASP A C 1
ATOM 5330 O O . ASP A 1 691 ? 66.595 22.052 -13.956 1.00 37.84 691 ASP A O 1
ATOM 5335 N N . PRO A 1 692 ? 64.693 23.195 -13.542 1.00 38.57 692 PRO A N 1
ATOM 5336 C CA . PRO A 1 692 ? 63.783 22.199 -14.136 1.00 36.80 692 PRO A CA 1
ATOM 5337 C C . PRO A 1 692 ? 63.921 22.053 -15.631 1.00 34.61 692 PRO A C 1
ATOM 5338 O O . PRO A 1 692 ? 63.680 20.993 -16.191 1.00 37.68 692 PRO A O 1
ATOM 5342 N N . LYS A 1 693 ? 64.295 23.138 -16.280 1.00 32.51 693 LYS A N 1
ATOM 5343 C CA . LYS A 1 693 ? 64.445 23.158 -17.724 1.00 34.01 693 LYS A CA 1
ATOM 5344 C C . LYS A 1 693 ? 65.750 22.500 -18.193 1.00 33.97 693 LYS A C 1
ATOM 5345 O O . LYS A 1 693 ? 65.965 22.330 -19.396 1.00 33.01 693 LYS A O 1
ATOM 5351 N N . LYS A 1 694 ? 66.609 22.160 -17.227 1.00 35.23 694 LYS A N 1
ATOM 5352 C CA . LYS A 1 694 ? 67.930 21.558 -17.452 1.00 34.57 694 LYS A CA 1
ATOM 5353 C C . LYS A 1 694 ? 68.110 20.464 -16.396 1.00 34.94 694 LYS A C 1
ATOM 5354 O O . LYS A 1 694 ? 68.730 20.682 -15.335 1.00 31.49 694 LYS A O 1
ATOM 5360 N N . LEU A 1 695 ? 67.484 19.317 -16.658 1.00 35.09 695 LEU A N 1
ATOM 5361 C CA . LEU A 1 695 ? 67.530 18.182 -15.741 1.00 35.84 695 LEU A CA 1
ATOM 5362 C C . LEU A 1 695 ? 68.846 17.441 -15.901 1.00 36.86 695 LEU A C 1
ATOM 5363 O O . LEU A 1 695 ? 68.918 16.440 -16.613 1.00 34.56 695 LEU A O 1
ATOM 5368 N N . VAL A 1 696 ? 69.879 17.934 -15.218 1.00 35.46 696 VAL A N 1
ATOM 5369 C CA . VAL A 1 696 ? 71.215 17.355 -15.312 1.00 32.60 696 VAL A CA 1
ATOM 5370 C C . VAL A 1 696 ? 71.342 15.888 -14.897 1.00 35.03 696 VAL A C 1
ATOM 5371 O O . VAL A 1 696 ? 72.285 15.209 -15.323 1.00 38.06 696 VAL A O 1
ATOM 5375 N N . ASN A 1 697 ? 70.406 15.379 -14.094 1.00 31.24 697 ASN A N 1
ATOM 5376 C CA . ASN A 1 697 ? 70.476 13.979 -13.715 1.00 28.77 697 ASN A CA 1
ATOM 5377 C C . ASN A 1 697 ? 70.274 13.025 -14.898 1.00 30.01 697 ASN A C 1
ATOM 5378 O O . ASN A 1 697 ? 70.438 11.819 -14.770 1.00 32.98 697 ASN A O 1
ATOM 5383 N N . LYS A 1 698 ? 69.959 13.576 -16.068 1.00 29.40 698 LYS A N 1
ATOM 5384 C CA . LYS A 1 698 ? 69.829 12.781 -17.281 1.00 33.05 698 LYS A CA 1
ATOM 5385 C C . LYS A 1 698 ? 71.249 12.479 -17.798 1.00 36.15 698 LYS A C 1
ATOM 5386 O O . LYS A 1 698 ? 71.432 11.599 -18.649 1.00 36.04 698 LYS A O 1
ATOM 5392 N N . LEU A 1 699 ? 72.222 13.286 -17.355 1.00 36.53 699 LEU A N 1
ATOM 5393 C CA . LEU A 1 699 ? 73.629 13.154 -17.756 1.00 35.52 699 LEU A CA 1
ATOM 5394 C C . LEU A 1 699 ? 74.413 12.191 -16.860 1.00 35.02 699 LEU A C 1
ATOM 5395 O O . LEU A 1 699 ? 75.258 11.433 -17.338 1.00 35.99 699 LEU A O 1
ATOM 5400 N N . PHE A 1 700 ? 74.128 12.229 -15.565 1.00 34.95 700 PHE A N 1
ATOM 5401 C CA . PHE A 1 700 ? 74.820 11.385 -14.602 1.00 38.63 700 PHE A CA 1
ATOM 5402 C C . PHE A 1 700 ? 74.517 9.898 -14.612 1.00 40.26 700 PHE A C 1
ATOM 5403 O O . PHE A 1 700 ? 73.408 9.459 -14.926 1.00 38.16 700 PHE A O 1
ATOM 5411 N N . LEU A 1 701 ? 75.531 9.125 -14.250 1.00 40.86 701 LEU A N 1
ATOM 5412 C CA . LEU A 1 701 ? 75.394 7.690 -14.200 1.00 36.96 701 LEU A CA 1
ATOM 5413 C C . LEU A 1 701 ? 74.716 7.275 -12.907 1.00 38.14 701 LEU A C 1
ATOM 5414 O O . LEU A 1 701 ? 74.662 8.012 -11.911 1.00 36.25 701 LEU A O 1
ATOM 5419 N N . ASP A 1 702 ? 74.254 6.039 -12.965 1.00 37.38 702 ASP A N 1
ATOM 5420 C CA . ASP A 1 702 ? 73.503 5.324 -11.960 1.00 35.94 702 ASP A CA 1
ATOM 5421 C C . ASP A 1 702 ? 74.266 4.407 -10.987 1.00 33.06 702 ASP A C 1
ATOM 5422 O O . ASP A 1 702 ? 73.654 3.692 -10.178 1.00 29.47 702 ASP A O 1
ATOM 5427 N N . ALA A 1 703 ? 75.586 4.379 -11.075 1.00 31.96 703 ALA A N 1
ATOM 5428 C CA . ALA A 1 703 ? 76.365 3.485 -10.221 1.00 29.72 703 ALA A CA 1
ATOM 5429 C C . ALA A 1 703 ? 76.228 3.799 -8.751 1.00 30.03 703 ALA A C 1
ATOM 5430 O O . ALA A 1 703 ? 76.146 4.965 -8.378 1.00 33.62 703 ALA A O 1
ATOM 5432 N N . THR A 1 704 ? 76.211 2.771 -7.910 1.00 27.36 704 THR A N 1
ATOM 5433 C CA . THR A 1 704 ? 76.078 2.983 -6.486 1.00 29.13 704 THR A CA 1
ATOM 5434 C C . THR A 1 704 ? 77.200 2.289 -5.736 1.00 31.22 704 THR A C 1
ATOM 5435 O O . THR A 1 704 ? 77.882 1.422 -6.276 1.00 32.54 704 THR A O 1
ATOM 5439 N N . ASP A 1 705 ? 77.416 2.737 -4.510 1.00 28.70 705 ASP A N 1
ATOM 5440 C CA . ASP A 1 705 ? 78.392 2.169 -3.623 1.00 30.75 705 ASP A CA 1
ATOM 5441 C C . ASP A 1 705 ? 77.716 0.831 -3.341 1.00 34.99 705 ASP A C 1
ATOM 5442 O O . ASP A 1 705 ? 76.576 0.806 -2.893 1.00 36.28 705 ASP A O 1
ATOM 5447 N N . PRO A 1 706 ? 78.404 -0.294 -3.592 1.00 37.65 706 PRO A N 1
ATOM 5448 C CA . PRO A 1 706 ? 77.837 -1.635 -3.361 1.00 34.52 706 PRO A CA 1
ATOM 5449 C C . PRO A 1 706 ? 77.348 -1.940 -1.953 1.00 33.00 706 PRO A C 1
ATOM 5450 O O . PRO A 1 706 ? 76.608 -2.896 -1.752 1.00 37.42 706 PRO A O 1
ATOM 5454 N N . VAL A 1 707 ? 77.764 -1.157 -0.970 1.00 31.25 707 VAL A N 1
ATOM 5455 C CA . VAL A 1 707 ? 77.332 -1.384 0.398 1.00 31.80 707 VAL A CA 1
ATOM 5456 C C . VAL A 1 707 ? 76.221 -0.429 0.888 1.00 35.25 707 VAL A C 1
ATOM 5457 O O . VAL A 1 707 ? 75.230 -0.877 1.478 1.00 34.89 707 VAL A O 1
ATOM 5461 N N . SER A 1 708 ? 76.385 0.876 0.659 1.00 32.93 708 SER A N 1
ATOM 5462 C CA . SER A 1 708 ? 75.401 1.864 1.119 1.00 29.76 708 SER A CA 1
ATOM 5463 C C . SER A 1 708 ? 74.318 2.077 0.067 1.00 28.69 708 SER A C 1
ATOM 5464 O O . SER A 1 708 ? 73.234 2.574 0.363 1.00 30.79 708 SER A O 1
ATOM 5467 N N . ARG A 1 709 ? 74.657 1.746 -1.171 1.00 26.30 709 ARG A N 1
ATOM 5468 C CA . ARG A 1 709 ? 73.766 1.893 -2.313 1.00 32.02 709 ARG A CA 1
ATOM 5469 C C . ARG A 1 709 ? 73.476 3.343 -2.700 1.00 31.62 709 ARG A C 1
ATOM 5470 O O . ARG A 1 709 ? 72.536 3.619 -3.457 1.00 28.76 709 ARG A O 1
ATOM 5478 N N . GLU A 1 710 ? 74.330 4.250 -2.229 1.00 29.43 710 GLU A N 1
ATOM 5479 C CA . GLU A 1 710 ? 74.211 5.649 -2.558 1.00 26.25 710 GLU A CA 1
ATOM 5480 C C . GLU A 1 710 ? 74.782 5.857 -3.955 1.00 27.50 710 GLU A C 1
ATOM 5481 O O . GLU A 1 710 ? 75.812 5.288 -4.277 1.00 31.00 710 GLU A O 1
ATOM 5487 N N . PRO A 1 711 ? 74.093 6.623 -4.832 1.00 25.65 711 PRO A N 1
ATOM 5488 C CA . PRO A 1 711 ? 74.621 6.839 -6.183 1.00 24.50 711 PRO A CA 1
ATOM 5489 C C . PRO A 1 711 ? 75.808 7.815 -6.233 1.00 28.33 711 PRO A C 1
ATOM 5490 O O . PRO A 1 711 ? 75.939 8.728 -5.403 1.00 28.84 711 PRO A O 1
ATOM 5494 N N . GLU A 1 712 ? 76.629 7.656 -7.257 1.00 29.18 712 GLU A N 1
ATOM 5495 C CA . GLU A 1 712 ? 77.790 8.505 -7.439 1.00 31.06 712 GLU A CA 1
ATOM 5496 C C . GLU A 1 712 ? 77.419 9.749 -8.258 1.00 28.44 712 GLU A C 1
ATOM 5497 O O . GLU A 1 712 ? 77.796 9.865 -9.430 1.00 28.93 712 GLU A O 1
ATOM 5503 N N . TYR A 1 713 ? 76.653 10.661 -7.659 1.00 25.16 713 TYR A N 1
ATOM 5504 C CA . TYR A 1 713 ? 76.260 11.900 -8.366 1.00 25.08 713 TYR A CA 1
ATOM 5505 C C . TYR A 1 713 ? 77.448 12.828 -8.594 1.00 24.90 713 TYR A C 1
ATOM 5506 O O . TYR A 1 713 ? 77.445 13.658 -9.511 1.00 25.31 713 TYR A O 1
ATOM 5515 N N . LYS A 1 714 ? 78.452 12.697 -7.736 1.00 25.45 714 LYS A N 1
ATOM 5516 C CA . LYS A 1 714 ? 79.635 13.542 -7.806 1.00 27.30 714 LYS A CA 1
ATOM 5517 C C . LYS A 1 714 ? 80.622 13.321 -8.944 1.00 29.96 714 LYS A C 1
ATOM 5518 O O . LYS A 1 714 ? 81.323 14.262 -9.342 1.00 31.04 714 LYS A O 1
ATOM 5524 N N . ILE A 1 715 ? 80.635 12.131 -9.537 1.00 27.07 715 ILE A N 1
ATOM 5525 C CA . ILE A 1 715 ? 81.564 11.879 -10.625 1.00 27.07 715 ILE A CA 1
ATOM 5526 C C . ILE A 1 715 ? 80.991 11.027 -11.770 1.00 29.78 715 ILE A C 1
ATOM 5527 O O . ILE A 1 715 ? 80.325 10.013 -11.543 1.00 33.38 715 ILE A O 1
ATOM 5532 N N . CYS A 1 716 ? 81.265 11.439 -12.996 1.00 29.91 716 CYS A N 1
ATOM 5533 C CA . CYS A 1 716 ? 80.914 10.683 -14.199 1.00 33.81 716 CYS A CA 1
ATOM 5534 C C . CYS A 1 716 ? 81.803 11.309 -15.302 1.00 33.99 716 CYS A C 1
ATOM 5535 O O . CYS A 1 716 ? 82.486 12.301 -15.039 1.00 37.16 716 CYS A O 1
ATOM 5538 N N . ALA A 1 717 ? 81.888 10.698 -16.478 1.00 33.22 717 ALA A N 1
ATOM 5539 C CA . ALA A 1 717 ? 82.732 11.214 -17.553 1.00 36.04 717 ALA A CA 1
ATOM 5540 C C . ALA A 1 717 ? 81.957 12.023 -18.593 1.00 38.42 717 ALA A C 1
ATOM 5541 O O . ALA A 1 717 ? 80.892 11.596 -19.058 1.00 40.13 717 ALA A O 1
ATOM 5543 N N . ALA A 1 718 ? 82.518 13.150 -19.014 1.00 35.93 718 ALA A N 1
ATOM 5544 C CA . ALA A 1 718 ? 81.849 13.991 -19.992 1.00 36.61 718 ALA A CA 1
ATOM 5545 C C . ALA A 1 718 ? 82.793 14.551 -21.024 1.00 39.21 718 ALA A C 1
ATOM 5546 O O . ALA A 1 718 ? 84.008 14.378 -20.938 1.00 39.20 718 ALA A O 1
ATOM 5548 N N . ARG A 1 719 ? 82.198 15.195 -22.021 1.00 40.99 719 ARG A N 1
ATOM 5549 C CA . ARG A 1 719 ? 82.910 15.881 -23.089 1.00 41.35 719 ARG A CA 1
ATOM 5550 C C . ARG A 1 719 ? 82.137 17.179 -23.321 1.00 42.77 719 ARG A C 1
ATOM 5551 O O . ARG A 1 719 ? 80.937 17.256 -23.047 1.00 42.96 719 ARG A O 1
ATOM 5559 N N . VAL A 1 720 ? 82.844 18.222 -23.726 1.00 42.45 720 VAL A N 1
ATOM 5560 C CA . VAL A 1 720 ? 82.238 19.518 -23.932 1.00 42.29 720 VAL A CA 1
ATOM 5561 C C . VAL A 1 720 ? 82.626 20.022 -25.312 1.00 46.80 720 VAL A C 1
ATOM 5562 O O . VAL A 1 720 ? 83.671 19.628 -25.845 1.00 46.51 720 VAL A O 1
ATOM 5566 N N . ARG A 1 721 ? 81.752 20.837 -25.906 1.00 49.42 721 ARG A N 1
ATOM 5567 C CA . ARG A 1 721 ? 81.989 21.449 -27.211 1.00 51.99 721 ARG A CA 1
ATOM 5568 C C . ARG A 1 721 ? 81.123 22.705 -27.344 1.00 53.32 721 ARG A C 1
ATOM 5569 O O . ARG A 1 721 ? 80.096 22.842 -26.669 1.00 51.68 721 ARG A O 1
ATOM 5577 N N . LYS A 1 722 ? 81.579 23.652 -28.159 1.00 54.94 722 LYS A N 1
ATOM 5578 C CA . LYS A 1 722 ? 80.825 24.871 -28.373 1.00 55.73 722 LYS A CA 1
ATOM 5579 C C . LYS A 1 722 ? 79.623 24.386 -29.165 1.00 57.31 722 LYS A C 1
ATOM 5580 O O . LYS A 1 722 ? 79.750 23.466 -29.979 1.00 57.92 722 LYS A O 1
ATOM 5586 N N . ALA A 1 723 ? 78.446 24.885 -28.803 1.00 58.85 723 ALA A N 1
ATOM 5587 C CA . ALA A 1 723 ? 77.207 24.518 -29.471 1.00 59.66 723 ALA A CA 1
ATOM 5588 C C . ALA A 1 723 ? 77.144 25.190 -30.844 1.00 62.77 723 ALA A C 1
ATOM 5589 O O . ALA A 1 723 ? 77.519 26.388 -30.941 1.00 63.77 723 ALA A O 1
#

Sequence (720 aa):
RPEKWVKGVCRYCGTGCGVLVGVKDGKAVAIQGNPNNHNAGLLCLKGSLLIPVLNSKERVTQPLVRRHKGGKLEPVSWDEALDLMASRFRSSIDMYGPNSVAWYGSGQCLTEESYVANKIFKGGFGTNNVDGNPRLCMASAVGGYVTSFGKDEPMGTYADIDQATCFFIIGSNTSEAHPVLFRRIARRKQVEPGVKIIVADPRRTNTSRIADMHVAFRPGTDLAFMHSMAWVIINEELDNPRFWQRYVNFMDAEGKPSDFEGYKAFLENYRPEKVAEICRVPVEQIYGAARAFAESAATMSLWCMGINQRVQGVFANNLIHNLHLITGQICRPGATSFSLTGQPNACGGVRDGGALSHLLPAGRAIPNAKHRAEMEKLWGLPEGRIAPEPGYHTVALFEALGRGDVKCMIICETNPAHTLPNLNKVHKAMSHPESFIVCIEAFPDAVTLEYADLVLPPAFWCERDGVYGCGERRYSLTEKAVDPPGQCRPTVNTLVEFARRAGVDPQLVNFRNAEDVWNEWRMVSKGTTYDFWGMTRERLRKESGLIWPCPSEDHPGTSLRYVRGQDPCVPADHPDRFFFYGKPDGRAVIWMRPAKGAAEEPDAEYPLYLTSMRVIDHWHTATMTGKVPELQKANPIAFVEINEEDAARTGIKHGDSVIVETRRDAMELPARVSDVCRPGLIAVPFFDPKKLVNKLFLDATDPVSREPEYKICAARVRKA

Organism: Desulfovibrio desulfuricans (strain ATCC 27774 / DSM 6949 / MB) (NCBI:txid525146)

InterPro domains:
  IPR006311 Twin-arginine translocation pathway, signal sequence [PS51318] (1-32)
  IPR006656 Molybdopterin oxidoreductase [PF00384] (94-534)
  IPR006657 Molybdopterin dinucleotide-binding domain [PF01568] (643-749)
  IPR006963 Molybdopterin oxidoreductase, 4Fe-4S domain [PF04879] (38-86)
  IPR006963 Molybdopterin oxidoreductase, 4Fe-4S domain [PS51669] (38-93)
  IPR006963 Molybdopterin oxidoreductase, 4Fe-4S domain [SM00926] (38-91)
  IPR009010 Aspartate decarboxylase-like domain superfamily [SSF50692] (583-755)
  IPR010051 Periplasmic nitrate reductase, large subunit [MF_01630] (1-755)
  IPR041957 Nitrate reductase NapA-like, molybdopterin-binding domain [cd02791] (639-755)

Secondary structure (DSSP, 8-state):
--SEEEEEE-SS-TT--EEEEEEETTEEEEEEE-TTSTTTT---HHHHT-HHHHT-S-S--S-EE-SSTTS--EE--HHHHHHHHHHHHHHHHHHH-GGGEEEEE-TTS-HHHHHHHHHIIIIIS----EEEGGGGTTHHHHHHHHHHHSS-S-SS-GGGGGT-SEEEEES--HHHHSHHHHHHHHHHHHH-TT-EEEEE-SB--GGGGG-SEEE-PPTTTHHHHHHHHHHHHHHTT-S-HHHHHHHEEEE-TTS-EE-HHHHHHHHGGG-HHHHHHHHTS-HHHHHHHHHHHHHSSSEEEEE-TTTSSSTTHHHHHHHHHHHHHHHT--SBTTBEEEEPP-STTIIIIIITTT-STTEETTTEETT-HHHHHHHHHHHT--TT-S-SS----HHHHHHHHHHTSS-EEEEES--HHHHSSSHHHHHHHHT-TT-EEEEE-S-TT-GGGGT-SEEE-BPPGGGS-EEEE-TTSEEEEE---S---TT-B-HHHHHHHHHHHHT--TTTT--SSHHHHHHHHHHHHTTSTT--TT--HHHHHHSS-EESP--STT----SSTTBTTT-TTS-TT-SSSB--TTSTTS-EEEE-PPP---SS---SSS-EEEEEE--SS--TT-SSGGG-GGGGSS--S--EEEEHHHHHHHT--TT-EEEEEETTEEEEEEEEEESSBPTTEEEEE---TTS-GGGTS---B-TTT--B-TT-EEEEEEE-

Solvent-accessible surface area: 23763 Å² total; per-residue (Å²): 85,51,67,46,105,27,28,3,2,12,7,4,20,0,2,2,11,0,0,27,1,0,12,104,98,56,108,3,68,30,28,75,3,3,78,116,7,34,7,62,31,68,32,32,105,14,2,46,37,0,16,60,0,7,40,18,169,106,18,5,48,70,0,33,4,29,110,143,81,85,30,172,47,68,82,15,61,10,82,76,0,2,76,33,0,3,65,109,0,75,56,7,16,104,132,128,24,36,79,4,0,0,4,0,1,1,0,12,0,5,2,0,2,2,5,0,0,1,4,1,2,0,2,17,3,5,0,1,3,0,1,0,17,1,6,12,16,0,6,0,0,19,13,0,0,63,34,0,0,17,50,8,2,1,1,0,5,2,47,7,0,65,88,0,36,0,0,0,0,0,10,3,18,0,12,26,20,3,16,16,0,29,114,48,0,30,111,41,44,118,102,74,105,46,1,95,0,2,0,0,15,26,16,71,10,93,0,12,178,37,23,80,34,36,0,24,4,52,8,6,9,4,0,6,0,1,1,0,0,1,18,0,0,17,84,55,152,44,30,52,49,193,10,22,98,127,7,4,42,11,31,33,40,144,34,63,111,42,81,28,110,21,0,79,70,29,1,90,86,15,107,0,97,93,0,4,110,50,0,111,14,91,52,76,34,0,44,23,0,0,94,7,1,15,111,14,78,6,0,0,0,0,0,11,13,21,0,0,9,7,26,11,0,2,49,0,0,0,2,0,0,2,0,0,0,0,10,4,6,0,5,69,77,0,0,0,0,0,1,1,2,18,8,0,0,0,2,0,2,2,7,1,3,0,4,4,2,61,28,0,1,3,40,15,35,0,86,44,46,136,40,37,55,73,0,13,102,60,9,47,20,93,130,59,83,1,20,86,121,41,18,58,40,0,16,19,0,5,62,0,0,32,147,7,62,0,56,6,0,0,2,3,38,16,11,0,0,4,20,2,1,19,0,46,75,10,30,158,11,1,59,38,92,135,6,6,0,0,2,7,19,14,3,66,75,3,27,2,11,119,42,0,12,0,0,1,1,14,2,6,8,2,3,20,41,0,0,8,0,6,1,3,3,35,1,7,4,5,57,92,19,16,105,33,49,67,88,11,90,36,5,4,51,6,2,3,47,0,0,116,79,1,54,7,75,82,129,9,1,110,10,182,59,6,53,26,0,0,58,36,0,24,64,0,0,114,73,30,26,8,17,0,73,0,0,24,10,73,23,0,103,131,59,10,6,13,24,0,0,0,35,47,106,129,34,107,15,2,50,20,1,0,15,89,70,86,2,60,38,4,62,102,128,31,110,38,132,11,41,0,35,21,37,143,85,6,63,0,8,0,37,6,32,39,28,123,23,12,56,19,62,32,67,107,103,14,76,20,16,0,14,6,13,65,12,64,22,9,20,38,11,19,18,14,0,34,37,0,88,81,1,52,171,70,25,82,100,2,5,0,14,6,8,96,98,12,2,79,148,71,53,10,140,106,47,13,50,0,25,0,32,3,116,44,45,44,20,74,0,47,4,83,26,36,56,35,1,39,48,20,1,0,0,0,0,25,13,9,71,176,61,24,1,7,56,0,0,45,18,26,22,4,89,96,7,88,0,0,5,14,27,6,0,0,0,64,22,118,122,84

GO terms:
  GO:0042597 periplasmic space (C, EXP)
  GO:0050140 nitrate reductase (cytochrome) activity (F, EXP)

CATH classification: 2.20.25.90 (+3 more: 3.40.50.740, 3.40.228.10, 2.40.40.20)

B-factor: mean 36.62, std 10.75, range [11.8, 89.31]

Nearest PDB structures (foldseek):
  2jip-assembly1_A  TM=1.001E+00  e=0.000E+00  Desulfovibrio desulfuricans
  2jiq-assembly1_A  TM=1.001E+00  e=0.000E+00  Desulfovibrio desulfuricans
  8j83-assembly1_A  TM=9.470E-01  e=2.493E-74  Methylorubrum extorquens AM1
  7vw6-assembly1_A  TM=9.452E-01  e=1.322E-74  Methylorubrum extorquens AM1
  7bkb-assembly1_D  TM=9.554E-01  e=2.441E-51  Methanospirillum hungatei JF-1

Foldseek 3Di:
DFPAWFWAWQLFWLLTWIKTFGDPPFATDAMWTDCFFPLNTDDDVLSRLQRLLLPPPQWDFAKWFAQAFPGDIGGDHLVVQLLVLLVVQLVCCVPFNLQQEAEEEELSAFQLLLLLVCLCSFQFRQALRFAYCCLQWCLLQQLQCCQQQLGHAWQFFLQLLQVAQEEEEEADLCCQQVVSSLVSNLVNCVVPVSRAYEYEDLFDHPSCVSHPYYHNFDQQLVLLLLLQLVLLCVVVVLFDCVQCVPFEWEAEQVRHTDDDVRSNVLSVVRHLVVSCVVGVHDSVSSNVNSCSLRVTPAYEYEHTVSQQQFLCNNVSSLSLVLSCRRRVNALDRNGTYAYFGTGQACPSRPPQCVSFQQGHHRSHGLLDQVSVVLVCVLLVHDPCSGDSDGHDGVVRVLVCLLVSSHAEYEYEPDQCCQPAFQNVSSVNSLSNSRHAYEYADTGPVRPSVSSHRMYRAAQDDLLAKRWTQHNQQWIAIRHRDHHRPRNHYHSLVSSLSSSVSSPGDNSNSVDPGSLVSVQSSLVSNAPHLFRQVLPHVVCNSVHRTAHDPHHHVPRRHARRPQAAPGRPVQPVVRPDRGASPSDPVRHGYRYSHDRDGGPADADDVQQAKEFEDGGNLARAQRSRSVSPVVSCVPPVAKAKEAEQVQCVVQVHDQQFWKWKAAPQDIFTHGYHYDHRRPHRYMYIYSRHPVTSCSSRGDLDANVNSRHHNNGTHTIDMHGD